Protein AF-0000000072646985 (afdb_homodimer)

InterPro domains:
  IPR000719 Protein kinase domain [PF00069] (30-319)
  IPR000719 Protein kinase domain [PS50011] (26-329)
  IPR000719 Protein kinase domain [SM00220] (26-322)
  IPR011009 Protein kinase-like domain superfamily [SSF56112] (31-325)
  IPR017441 Protein kinase, ATP binding site [PS00107] (32-55)

Nearest PDB structures (foldseek):
  2y7j-assembly1_C  TM=7.665E-01  e=1.489E-12  Homo sapiens
  5a3x-assembly3_C  TM=6.650E-01  e=3.356E-13  Homo sapiens
  6eiv-assembly4_D  TM=6.296E-01  e=5.827E-13  Homo sapiens
  7z5n-assembly2_B  TM=6.686E-01  e=9.721E-12  Homo sapiens
  7a4s-assembly1_A  TM=6.691E-01  e=5.298E-12  Homo sapiens

Structure (mmCIF, N/CA/C/O backbone):
data_AF-0000000072646985-model_v1
#
loop_
_entity.id
_entity.type
_entity.pdbx_description
1 polymer 'Protein kinase domain-containing protein'
#
loop_
_atom_site.group_PDB
_atom_site.id
_atom_site.type_symbol
_atom_site.label_atom_id
_atom_site.label_alt_id
_atom_site.label_comp_id
_atom_site.label_asym_id
_atom_site.label_entity_id
_atom_site.label_seq_id
_atom_site.pdbx_PDB_ins_code
_atom_site.Cartn_x
_atom_site.Cartn_y
_atom_site.Cartn_z
_atom_site.occupancy
_atom_site.B_iso_or_equiv
_atom_site.auth_seq_id
_atom_site.auth_comp_id
_atom_site.auth_asym_id
_atom_site.auth_atom_id
_atom_site.pdbx_PDB_model_num
ATOM 1 N N . MET A 1 1 ? -22.406 7.125 -6.785 1 31.91 1 MET A N 1
ATOM 2 C CA . MET A 1 1 ? -21.641 8.359 -6.863 1 31.91 1 MET A CA 1
ATOM 3 C C . MET A 1 1 ? -20.266 8.188 -6.219 1 31.91 1 MET A C 1
ATOM 5 O O . MET A 1 1 ? -20.156 7.641 -5.121 1 31.91 1 MET A O 1
ATOM 9 N N . CYS A 1 2 ? -19.359 7.969 -7.117 1 38.62 2 CYS A N 1
ATOM 10 C CA . CYS A 1 2 ? -18 7.715 -6.664 1 38.62 2 CYS A CA 1
ATOM 11 C C . CYS A 1 2 ? -17.516 8.812 -5.719 1 38.62 2 CYS A C 1
ATOM 13 O O . CYS A 1 2 ? -17.656 10 -6.02 1 38.62 2 CYS A O 1
ATOM 15 N N . ARG A 1 3 ? -17.812 8.625 -4.406 1 43.25 3 ARG A N 1
ATOM 16 C CA . ARG A 1 3 ? -17.484 9.516 -3.291 1 43.25 3 ARG A CA 1
ATOM 17 C C . ARG A 1 3 ? -16.016 9.898 -3.311 1 43.25 3 ARG A C 1
ATOM 19 O O . ARG A 1 3 ? -15.18 9.242 -2.674 1 43.25 3 ARG A O 1
ATOM 26 N N . CYS A 1 4 ? -15.617 10.07 -4.641 1 47.28 4 CYS A N 1
ATOM 27 C CA . CYS A 1 4 ? -14.234 10.523 -4.574 1 47.28 4 CYS A CA 1
ATOM 28 C C . CYS A 1 4 ? -14.141 11.875 -3.873 1 47.28 4 CYS A C 1
ATOM 30 O O . CYS A 1 4 ? -14.297 12.922 -4.508 1 47.28 4 CYS A O 1
ATOM 32 N N . GLY A 1 5 ? -15.078 12.008 -2.812 1 40.19 5 GLY A N 1
ATOM 33 C CA . GLY A 1 5 ? -15.266 13.266 -2.1 1 40.19 5 GLY A CA 1
ATOM 34 C C . GLY A 1 5 ? -14.055 14.172 -2.164 1 40.19 5 GLY A C 1
ATOM 35 O O . GLY A 1 5 ? -13.945 15.133 -1.393 1 40.19 5 GLY A O 1
ATOM 36 N N . HIS A 1 6 ? -13.016 13.664 -2.854 1 42.38 6 HIS A N 1
ATOM 37 C CA . HIS A 1 6 ? -11.797 14.438 -2.623 1 42.38 6 HIS A CA 1
ATOM 38 C C . HIS A 1 6 ? -11.75 15.664 -3.521 1 42.38 6 HIS A C 1
ATOM 40 O O . HIS A 1 6 ? -12.188 15.617 -4.672 1 42.38 6 HIS A O 1
ATOM 46 N N . GLN A 1 7 ? -12.023 16.812 -2.922 1 43.28 7 GLN A N 1
ATOM 47 C CA . GLN A 1 7 ? -11.82 18 -3.748 1 43.28 7 GLN A CA 1
ATOM 48 C C . GLN A 1 7 ? -10.508 17.891 -4.531 1 43.28 7 GLN A C 1
ATOM 50 O O . GLN A 1 7 ? -9.461 17.594 -3.961 1 43.28 7 GLN A O 1
ATOM 55 N N . LEU A 1 8 ? -10.742 17.672 -5.863 1 49.12 8 LEU A N 1
ATOM 56 C CA . LEU A 1 8 ? -9.781 17.422 -6.93 1 49.12 8 LEU A CA 1
ATOM 57 C C . LEU A 1 8 ? -9.109 18.703 -7.379 1 49.12 8 LEU A C 1
ATOM 59 O O . LEU A 1 8 ? -9.773 19.734 -7.559 1 49.12 8 LEU A O 1
ATOM 63 N N . PHE A 1 9 ? -7.875 18.969 -6.992 1 55.69 9 PHE A N 1
ATOM 64 C CA . PHE A 1 9 ? -7.094 20.188 -7.141 1 55.69 9 PHE A CA 1
ATOM 65 C C . PHE A 1 9 ? -6.785 20.453 -8.609 1 55.69 9 PHE A C 1
ATOM 67 O O . PHE A 1 9 ? -6.766 21.609 -9.039 1 55.69 9 PHE A O 1
ATOM 74 N N . HIS A 1 10 ? -6.395 19.438 -9.258 1 59.44 10 HIS A N 1
ATOM 75 C CA . HIS A 1 10 ? -5.895 19.594 -10.625 1 59.44 10 HIS A CA 1
ATOM 76 C C . HIS A 1 10 ? -6.738 18.797 -11.617 1 59.44 10 HIS A C 1
ATOM 78 O O . HIS A 1 10 ? -7.184 17.703 -11.305 1 59.44 10 HIS A O 1
ATOM 84 N N . THR A 1 11 ? -7.195 19.734 -12.594 1 66.69 11 THR A N 1
ATOM 85 C CA . THR A 1 11 ? -7.898 19 -13.648 1 66.69 11 THR A CA 1
ATOM 86 C C . THR A 1 11 ? -6.961 18.703 -14.812 1 66.69 11 THR A C 1
ATOM 88 O O . THR A 1 11 ? -6.254 19.578 -15.297 1 66.69 11 THR A O 1
ATOM 91 N N . TYR A 1 12 ? -6.766 17.547 -15.109 1 73.75 12 TYR A N 1
ATOM 92 C CA . TYR A 1 12 ? -6.008 17.094 -16.266 1 73.75 12 TYR A CA 1
ATOM 93 C C . TYR A 1 12 ? -6.938 16.625 -17.375 1 73.75 12 TYR A C 1
ATOM 95 O O . TYR A 1 12 ? -8 16.047 -17.109 1 73.75 12 TYR A O 1
ATOM 103 N N . ALA A 1 13 ? -6.457 17.062 -18.609 1 79.12 13 ALA A N 1
ATOM 104 C CA . ALA A 1 13 ? -7.129 16.469 -19.766 1 79.12 13 ALA A CA 1
ATOM 105 C C . ALA A 1 13 ? -6.379 15.242 -20.266 1 79.12 13 ALA A C 1
ATOM 107 O O . ALA A 1 13 ? -5.242 15.344 -20.734 1 79.12 13 ALA A O 1
ATOM 108 N N . ILE A 1 14 ? -6.988 14.156 -20.141 1 85.69 14 ILE A N 1
ATOM 109 C CA . ILE A 1 14 ? -6.387 12.898 -20.578 1 85.69 14 ILE A CA 1
ATOM 110 C C . ILE A 1 14 ? -7.242 12.258 -21.656 1 85.69 14 ILE A C 1
ATOM 112 O O . ILE A 1 14 ? -8.445 12.078 -21.484 1 85.69 14 ILE A O 1
ATOM 116 N N . PRO A 1 15 ? -6.586 11.984 -22.766 1 86.81 15 PRO A N 1
ATOM 117 C CA . PRO A 1 15 ? -7.387 11.336 -23.812 1 86.81 15 PRO A CA 1
ATOM 118 C C . PRO A 1 15 ? -7.867 9.945 -23.406 1 86.81 15 PRO A C 1
ATOM 120 O O . PRO A 1 15 ? -7.074 9.125 -22.938 1 86.81 15 PRO A O 1
ATOM 123 N N . ASN A 1 16 ? -9.18 9.781 -23.547 1 85.94 16 ASN A N 1
ATOM 124 C CA . ASN A 1 16 ? -9.734 8.453 -23.312 1 85.94 16 ASN A CA 1
ATOM 125 C C . ASN A 1 16 ? -9.25 7.453 -24.359 1 85.94 16 ASN A C 1
ATOM 127 O O . ASN A 1 16 ? -9.242 7.754 -25.547 1 85.94 16 ASN A O 1
ATOM 131 N N . PHE A 1 17 ? -8.922 6.352 -23.938 1 84.25 17 PHE A N 1
ATOM 132 C CA . PHE A 1 17 ? -8.336 5.363 -24.828 1 84.25 17 PHE A CA 1
ATOM 133 C C . PHE A 1 17 ? -9.367 4.871 -25.844 1 84.25 17 PHE A C 1
ATOM 135 O O . PHE A 1 17 ? -9.023 4.582 -26.984 1 84.25 17 PHE A O 1
ATOM 142 N N . LYS A 1 18 ? -10.578 4.754 -25.438 1 80.25 18 LYS A N 1
ATOM 143 C CA . LYS A 1 18 ? -11.609 4.172 -26.297 1 80.25 18 LYS A CA 1
ATOM 144 C C . LYS A 1 18 ? -12.25 5.234 -27.188 1 80.25 18 LYS A C 1
ATOM 146 O O . LYS A 1 18 ? -12.234 5.121 -28.406 1 80.25 18 LYS A O 1
ATOM 151 N N . SER A 1 19 ? -12.711 6.324 -26.578 1 80.5 19 SER A N 1
ATOM 152 C CA . SER A 1 19 ? -13.469 7.336 -27.312 1 80.5 19 SER A CA 1
ATOM 153 C C . SER A 1 19 ? -12.539 8.383 -27.922 1 80.5 19 SER A C 1
ATOM 155 O O . SER A 1 19 ? -12.953 9.141 -28.812 1 80.5 19 SER A O 1
ATOM 157 N N . LYS A 1 20 ? -11.367 8.461 -27.484 1 82 20 LYS A N 1
ATOM 158 C CA . LYS A 1 20 ? -10.383 9.43 -27.953 1 82 20 LYS A CA 1
ATOM 159 C C . LYS A 1 20 ? -10.781 10.844 -27.562 1 82 20 LYS A C 1
ATOM 161 O O . LYS A 1 20 ? -10.148 11.812 -28 1 82 20 LYS A O 1
ATOM 166 N N . THR A 1 21 ? -11.828 10.883 -26.719 1 84.12 21 THR A N 1
ATOM 167 C CA . THR A 1 21 ? -12.227 12.188 -26.203 1 84.12 21 THR A CA 1
ATOM 168 C C . THR A 1 21 ? -11.422 12.531 -24.938 1 84.12 21 THR A C 1
ATOM 170 O O . THR A 1 21 ? -10.945 11.641 -24.25 1 84.12 21 THR A O 1
ATOM 173 N N . GLU A 1 22 ? -11.344 13.742 -24.734 1 85.94 22 GLU A N 1
ATOM 174 C CA . GLU A 1 22 ? -10.586 14.195 -23.562 1 85.94 22 GLU A CA 1
ATOM 175 C C . GLU A 1 22 ? -11.383 14.008 -22.281 1 85.94 22 GLU A C 1
ATOM 177 O O . GLU A 1 22 ? -12.523 14.469 -22.172 1 85.94 22 GLU A O 1
ATOM 182 N N . MET A 1 23 ? -10.789 13.25 -21.391 1 86.06 23 MET A N 1
ATOM 183 C CA . MET A 1 23 ? -11.352 13.094 -20.062 1 86.06 23 MET A CA 1
ATOM 184 C C . MET A 1 23 ? -10.852 14.203 -19.125 1 86.06 23 MET A C 1
ATOM 186 O O . MET A 1 23 ? -9.648 14.445 -19.031 1 86.06 23 MET A O 1
ATOM 190 N N . LYS A 1 24 ? -11.797 14.859 -18.531 1 83.31 24 LYS A N 1
ATOM 191 C CA . LYS A 1 24 ? -11.422 15.812 -17.484 1 83.31 24 LYS A CA 1
ATOM 192 C C . LYS A 1 24 ? -11.211 15.109 -16.141 1 83.31 24 LYS A C 1
ATOM 194 O O . LYS A 1 24 ? -12.18 14.711 -15.492 1 83.31 24 LYS A O 1
ATOM 199 N N . ILE A 1 25 ? -9.953 14.969 -15.812 1 82.12 25 ILE A N 1
ATOM 200 C CA . ILE A 1 25 ? -9.602 14.266 -14.578 1 82.12 25 ILE A CA 1
ATOM 201 C C . ILE A 1 25 ? -9.117 15.266 -13.531 1 82.12 25 ILE A C 1
ATOM 203 O O . ILE A 1 25 ? -8.133 15.969 -13.75 1 82.12 25 ILE A O 1
ATOM 207 N N . LYS A 1 26 ? -9.891 15.328 -12.516 1 75.69 26 LYS A N 1
ATOM 208 C CA . LYS A 1 26 ? -9.469 16.125 -11.367 1 75.69 26 LYS A CA 1
ATOM 209 C C . LYS A 1 26 ? -8.672 15.289 -10.375 1 75.69 26 LYS A C 1
ATOM 211 O O . LYS A 1 26 ? -9.117 14.211 -9.969 1 75.69 26 LYS A O 1
ATOM 216 N N . VAL A 1 27 ? -7.465 15.766 -10.078 1 74.88 27 VAL A N 1
ATOM 217 C CA . VAL A 1 27 ? -6.559 14.953 -9.273 1 74.88 27 VAL A CA 1
ATOM 218 C C . VAL A 1 27 ? -6.453 15.539 -7.863 1 74.88 27 VAL A C 1
ATOM 220 O O . VAL A 1 27 ? -6.367 16.75 -7.695 1 74.88 27 VAL A O 1
ATOM 223 N N . SER A 1 28 ? -6.609 14.555 -6.941 1 67.81 28 SER A N 1
ATOM 224 C CA . SER A 1 28 ? -6.355 14.938 -5.559 1 67.81 28 SER A CA 1
ATOM 225 C C . SER A 1 28 ? -4.887 14.742 -5.191 1 67.81 28 SER A C 1
ATOM 227 O O . SER A 1 28 ? -4.145 14.078 -5.91 1 67.81 28 SER A O 1
ATOM 229 N N . ASP A 1 29 ? -4.453 15.469 -4.152 1 64.81 29 ASP A N 1
ATOM 230 C CA . ASP A 1 29 ? -3.084 15.297 -3.676 1 64.81 29 ASP A CA 1
ATOM 231 C C . ASP A 1 29 ? -2.957 14.055 -2.795 1 64.81 29 ASP A C 1
ATOM 233 O O . ASP A 1 29 ? -1.889 13.781 -2.244 1 64.81 29 ASP A O 1
ATOM 237 N N . MET A 1 30 ? -3.984 13.344 -2.885 1 69.94 30 MET A N 1
ATOM 238 C CA . MET A 1 30 ? -3.955 12.148 -2.051 1 69.94 30 MET A CA 1
ATOM 239 C C . MET A 1 30 ? -3.238 11 -2.764 1 69.94 30 MET A C 1
ATOM 241 O O . MET A 1 30 ? -3.773 10.43 -3.713 1 69.94 30 MET A O 1
ATOM 245 N N . VAL A 1 31 ? -2.02 10.734 -2.23 1 77.31 31 VAL A N 1
ATOM 246 C CA . VAL A 1 31 ? -1.275 9.586 -2.732 1 77.31 31 VAL A CA 1
ATOM 247 C C . VAL A 1 31 ? -1.796 8.305 -2.08 1 77.31 31 VAL A C 1
ATOM 249 O O . VAL A 1 31 ? -1.883 8.219 -0.852 1 77.31 31 VAL A O 1
ATOM 252 N N . ILE A 1 32 ? -2.221 7.379 -2.873 1 80.31 32 ILE A N 1
ATOM 253 C CA . ILE A 1 32 ? -2.787 6.145 -2.344 1 80.31 32 ILE A CA 1
ATOM 254 C C . ILE A 1 32 ? -1.815 4.988 -2.578 1 80.31 32 ILE A C 1
ATOM 256 O O . ILE A 1 32 ? -2.041 3.873 -2.104 1 80.31 32 ILE A O 1
ATOM 260 N N . GLY A 1 33 ? -0.791 5.191 -3.26 1 79.88 33 GLY A N 1
ATOM 261 C CA . GLY A 1 33 ? 0.245 4.203 -3.512 1 79.88 33 GLY A CA 1
ATOM 262 C C . GLY A 1 33 ? 1.535 4.809 -4.031 1 79.88 33 GLY A C 1
ATOM 263 O O . GLY A 1 33 ? 1.512 5.82 -4.734 1 79.88 33 GLY A O 1
ATOM 264 N N . THR A 1 34 ? 2.607 4.219 -3.586 1 75.62 34 THR A N 1
ATOM 265 C CA . THR A 1 34 ? 3.91 4.645 -4.082 1 75.62 34 THR A CA 1
ATOM 266 C C . THR A 1 34 ? 4.688 3.459 -4.641 1 75.62 34 THR A C 1
ATOM 268 O O . THR A 1 34 ? 4.527 2.328 -4.176 1 75.62 34 THR A O 1
ATOM 271 N N . GLY A 1 35 ? 5.379 3.709 -5.723 1 69.69 35 GLY A N 1
ATOM 272 C CA . GLY A 1 35 ? 6.23 2.678 -6.289 1 69.69 35 GLY A CA 1
ATOM 273 C C . GLY A 1 35 ? 7.406 3.236 -7.07 1 69.69 35 GLY A C 1
ATOM 274 O O . GLY A 1 35 ? 7.508 4.449 -7.266 1 69.69 35 GLY A O 1
ATOM 275 N N . GLY A 1 36 ? 8.266 2.346 -7.457 1 64.38 36 GLY A N 1
ATOM 276 C CA . GLY A 1 36 ? 9.438 2.723 -8.227 1 64.38 36 GLY A CA 1
ATOM 277 C C . GLY A 1 36 ? 9.094 3.393 -9.547 1 64.38 36 GLY A C 1
ATOM 278 O O . GLY A 1 36 ? 9.93 4.074 -10.141 1 64.38 36 GLY A O 1
ATOM 279 N N . TYR A 1 37 ? 7.852 3.254 -9.875 1 71.25 37 TYR A N 1
ATOM 280 C CA . TYR A 1 37 ? 7.457 3.795 -11.172 1 71.25 37 TYR A CA 1
ATOM 281 C C . TYR A 1 37 ? 6.484 4.953 -11.008 1 71.25 37 TYR A C 1
ATOM 283 O O . TYR A 1 37 ? 5.711 5.258 -11.922 1 71.25 37 TYR A O 1
ATOM 291 N N . GLY A 1 38 ? 6.43 5.43 -9.891 1 77.19 38 GLY A N 1
ATOM 292 C CA . GLY A 1 38 ? 5.617 6.625 -9.711 1 77.19 38 GLY A CA 1
ATOM 293 C C . GLY A 1 38 ? 4.621 6.5 -8.578 1 77.19 38 GLY A C 1
ATOM 294 O O . GLY A 1 38 ? 4.547 5.461 -7.918 1 77.19 38 GLY A O 1
ATOM 295 N N . ASN A 1 39 ? 3.869 7.574 -8.406 1 82.69 39 ASN A N 1
ATOM 296 C CA . ASN A 1 39 ? 2.844 7.637 -7.367 1 82.69 39 ASN A CA 1
ATOM 297 C C . ASN A 1 39 ? 1.445 7.453 -7.949 1 82.69 39 ASN A C 1
ATOM 299 O O . ASN A 1 39 ? 1.175 7.879 -9.078 1 82.69 39 ASN A O 1
ATOM 303 N N . VAL A 1 40 ? 0.662 6.758 -7.207 1 88.38 40 VAL A N 1
ATOM 304 C CA . VAL A 1 40 ? -0.744 6.617 -7.574 1 88.38 40 VAL A CA 1
ATOM 305 C C . VAL A 1 40 ? -1.602 7.516 -6.684 1 88.38 40 VAL A C 1
ATOM 307 O O . VAL A 1 40 ? -1.493 7.469 -5.457 1 88.38 40 VAL A O 1
ATOM 310 N N . LYS A 1 41 ? -2.408 8.328 -7.344 1 84.31 41 LYS A N 1
ATOM 311 C CA . LYS A 1 41 ? -3.219 9.312 -6.629 1 84.31 41 LYS A CA 1
ATOM 312 C C . LYS A 1 41 ? -4.707 9.047 -6.828 1 84.31 41 LYS A C 1
ATOM 314 O O . LYS A 1 41 ? -5.117 8.5 -7.855 1 84.31 41 LYS A O 1
ATOM 319 N N . HIS A 1 42 ? -5.418 9.438 -5.805 1 82.38 42 HIS A N 1
ATOM 320 C CA . HIS A 1 42 ? -6.867 9.5 -5.965 1 82.38 42 HIS A CA 1
ATOM 321 C C . HIS A 1 42 ? -7.266 10.633 -6.91 1 82.38 42 HIS A C 1
ATOM 323 O O . HIS A 1 42 ? -6.703 11.727 -6.852 1 82.38 42 HIS A O 1
ATOM 329 N N . ALA A 1 43 ? -8.148 10.344 -7.848 1 83.12 43 ALA A N 1
ATOM 330 C CA . ALA A 1 43 ? -8.602 11.336 -8.82 1 83.12 43 ALA A CA 1
ATOM 331 C C . ALA A 1 43 ? -10.086 11.164 -9.117 1 83.12 43 ALA A C 1
ATOM 333 O O . ALA A 1 43 ? -10.727 10.234 -8.625 1 83.12 43 ALA A O 1
ATOM 3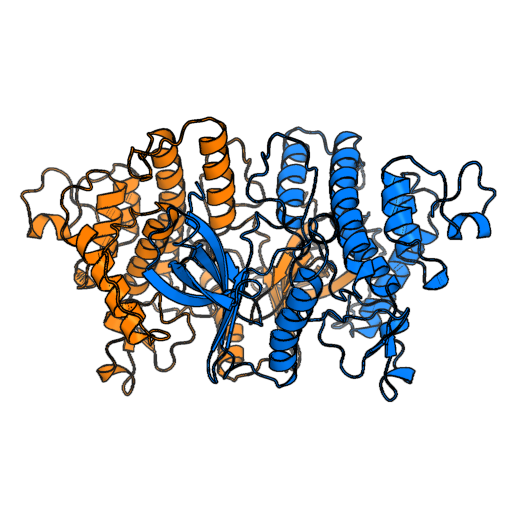34 N N . PHE A 1 44 ? -10.609 12.156 -9.836 1 79.56 44 PHE A N 1
ATOM 335 C CA . PHE A 1 44 ? -12.031 12.188 -10.156 1 79.56 44 PHE A CA 1
ATOM 336 C C . PHE A 1 44 ? -12.242 12.5 -11.633 1 79.56 44 PHE A C 1
ATOM 338 O O . PHE A 1 44 ? -11.742 13.508 -12.141 1 79.56 44 PHE A O 1
ATOM 345 N N . TRP A 1 45 ? -12.914 11.547 -12.211 1 83.81 45 TRP A N 1
ATOM 346 C CA . TRP A 1 45 ? -13.359 11.781 -13.586 1 83.81 45 TRP A CA 1
ATOM 347 C C . TRP A 1 45 ? -14.633 12.617 -13.602 1 83.81 45 TRP A C 1
ATOM 349 O O . TRP A 1 45 ? -15.734 12.094 -13.398 1 83.81 45 TRP A O 1
ATOM 359 N N . LEU A 1 46 ? -14.492 13.867 -13.961 1 76.06 46 LEU A N 1
ATOM 360 C CA . LEU A 1 46 ? -15.562 14.852 -13.844 1 76.06 46 LEU A CA 1
ATOM 361 C C . LEU A 1 46 ? -16.734 14.492 -14.75 1 76.06 46 LEU A C 1
ATOM 363 O O . LEU A 1 46 ? -17.891 14.523 -14.32 1 76.06 46 LEU A O 1
ATOM 367 N N . ASP A 1 47 ? -16.391 14.109 -15.953 1 77.44 47 ASP A N 1
ATOM 368 C CA . ASP A 1 47 ? -17.422 13.867 -16.953 1 77.44 47 ASP A CA 1
ATOM 369 C C . ASP A 1 47 ? -18.328 12.703 -16.547 1 77.44 47 ASP A C 1
ATOM 371 O O . ASP A 1 47 ? -19.516 12.688 -16.875 1 77.44 47 ASP A O 1
ATOM 375 N N . LYS A 1 48 ? -17.781 11.797 -15.797 1 82 48 LYS A N 1
ATOM 376 C CA . LYS A 1 48 ? -18.531 10.594 -15.453 1 82 48 LYS A CA 1
ATOM 377 C C . LYS A 1 48 ? -18.859 10.562 -13.961 1 82 48 LYS A C 1
ATOM 379 O O . LYS A 1 48 ? -19.516 9.633 -13.484 1 82 48 LYS A O 1
ATOM 384 N N . SER A 1 49 ? -18.375 11.625 -13.242 1 77.69 49 SER A N 1
ATOM 385 C CA . SER A 1 49 ? -18.547 11.656 -11.789 1 77.69 49 SER A CA 1
ATOM 386 C C . SER A 1 49 ? -18.125 10.344 -11.148 1 77.69 49 SER A C 1
ATOM 388 O O . SER A 1 49 ? -18.891 9.742 -10.391 1 77.69 49 SER A O 1
ATOM 390 N N . LYS A 1 50 ? -17.031 9.961 -11.547 1 81.25 50 LYS A N 1
ATOM 391 C CA . LYS A 1 50 ? -16.484 8.672 -11.109 1 81.25 50 LYS A CA 1
ATOM 392 C C . LYS A 1 50 ? -15.102 8.844 -10.492 1 81.25 50 LYS A C 1
ATOM 394 O O . LYS A 1 50 ? -14.281 9.617 -10.992 1 81.25 50 LYS A O 1
ATOM 399 N N . CYS A 1 51 ? -14.93 8.125 -9.367 1 82.25 51 CYS A N 1
ATOM 400 C CA . CYS A 1 51 ? -13.594 8.094 -8.789 1 82.25 51 CYS A CA 1
ATOM 401 C C . CYS A 1 51 ? -12.664 7.203 -9.602 1 82.25 51 CYS A C 1
ATOM 403 O O . CYS A 1 51 ? -13.055 6.113 -10.031 1 82.25 51 CYS A O 1
ATOM 405 N N . VAL A 1 52 ? -11.469 7.734 -9.852 1 89.38 52 VAL A N 1
ATOM 406 C CA . VAL A 1 52 ? -10.484 6.977 -10.609 1 89.38 52 VAL A CA 1
ATOM 407 C C . VAL A 1 52 ? -9.117 7.09 -9.938 1 89.38 52 VAL A C 1
ATOM 409 O O . VAL A 1 52 ? -8.938 7.871 -9 1 89.38 52 VAL A O 1
ATOM 412 N N . ALA A 1 53 ? -8.227 6.215 -10.297 1 91.19 53 ALA A N 1
ATOM 413 C CA . ALA A 1 53 ? -6.832 6.312 -9.883 1 91.19 53 ALA A CA 1
ATOM 414 C C . ALA A 1 53 ? -5.973 6.938 -10.977 1 91.19 53 ALA A C 1
ATOM 416 O O . ALA A 1 53 ? -6.152 6.641 -12.164 1 91.19 53 ALA A O 1
ATOM 417 N N . LEU A 1 54 ? -5.141 7.832 -10.578 1 89.5 54 LEU A N 1
ATOM 418 C CA . LEU A 1 54 ? -4.199 8.438 -11.508 1 89.5 54 LEU A CA 1
ATOM 419 C C . LEU A 1 54 ? -2.762 8.125 -11.109 1 89.5 54 LEU A C 1
ATOM 421 O O . LEU A 1 54 ? -2.275 8.609 -10.086 1 89.5 54 LEU A O 1
ATOM 425 N N . LYS A 1 55 ? -2.137 7.312 -11.891 1 90.56 55 LYS A N 1
ATOM 426 C CA . LYS A 1 55 ? -0.706 7.098 -11.703 1 90.56 55 LYS A CA 1
ATOM 427 C C . LYS A 1 55 ? 0.112 8.188 -12.383 1 90.56 55 LYS A C 1
ATOM 429 O O . LYS A 1 55 ? -0.109 8.492 -13.555 1 90.56 55 LYS A O 1
ATOM 434 N N . VAL A 1 56 ? 0.976 8.797 -11.633 1 85.06 56 VAL A N 1
ATOM 435 C CA . VAL A 1 56 ? 1.853 9.852 -12.133 1 85.06 56 VAL A CA 1
ATOM 436 C C . VAL A 1 56 ? 3.299 9.367 -12.133 1 85.06 56 VAL A C 1
ATOM 438 O O . VAL A 1 56 ? 3.869 9.094 -11.078 1 85.06 56 VAL A O 1
ATOM 441 N N . VAL A 1 57 ? 3.846 9.273 -13.32 1 83 57 VAL A N 1
ATOM 442 C CA . VAL A 1 57 ? 5.211 8.781 -13.484 1 83 57 VAL A CA 1
ATOM 443 C C . VAL A 1 57 ? 6.125 9.93 -13.891 1 83 57 VAL A C 1
ATOM 445 O O . VAL A 1 57 ? 5.871 10.609 -14.891 1 83 57 VAL A O 1
ATOM 448 N N . ASP A 1 58 ? 7.113 10.203 -13.039 1 78.56 58 ASP A N 1
ATOM 449 C CA . ASP A 1 58 ? 8.156 11.141 -13.438 1 78.56 58 ASP A CA 1
ATOM 450 C C . ASP A 1 58 ? 9.055 10.531 -14.516 1 78.56 58 ASP A C 1
ATOM 452 O O . ASP A 1 58 ? 10.188 10.133 -14.234 1 78.56 58 ASP A O 1
ATOM 456 N N . TYR A 1 59 ? 8.586 10.641 -15.656 1 76.44 59 TYR A N 1
ATOM 457 C CA . TYR A 1 59 ? 9.141 9.891 -16.781 1 76.44 59 TYR A CA 1
ATOM 458 C C . TYR A 1 59 ? 10.57 10.32 -17.062 1 76.44 59 TYR A C 1
ATOM 460 O O . TYR A 1 59 ? 11.438 9.484 -17.344 1 76.44 59 TYR A O 1
ATOM 468 N N . GLU A 1 60 ? 10.836 11.539 -16.984 1 72.44 60 GLU A N 1
ATOM 469 C CA . GLU A 1 60 ? 12.156 12.094 -17.281 1 72.44 60 GLU A CA 1
ATOM 470 C C . GLU A 1 60 ? 13.203 11.578 -16.297 1 72.44 60 GLU A C 1
ATOM 472 O O . GLU A 1 60 ? 14.352 11.312 -16.672 1 72.44 60 GLU A O 1
ATOM 477 N N . ASN A 1 61 ? 12.773 11.391 -15.078 1 67.19 61 ASN A N 1
ATOM 478 C CA . ASN A 1 61 ? 13.742 11.086 -14.039 1 67.19 61 ASN A CA 1
ATOM 479 C C . ASN A 1 61 ? 13.75 9.594 -13.695 1 67.19 61 ASN A C 1
ATOM 481 O O . ASN A 1 61 ? 14.32 9.195 -12.68 1 67.19 61 ASN A O 1
ATOM 485 N N . LEU A 1 62 ? 13.047 8.875 -14.484 1 69.5 62 LEU A N 1
ATOM 486 C CA . LEU A 1 62 ? 13.195 7.438 -14.297 1 69.5 62 LEU A CA 1
ATOM 487 C C . LEU A 1 62 ? 14.641 7.008 -14.539 1 69.5 62 LEU A C 1
ATOM 489 O O . LEU A 1 62 ? 15.281 7.488 -15.477 1 69.5 62 LEU A O 1
ATOM 493 N N . SER A 1 63 ? 15.188 6.312 -13.664 1 62.19 63 SER A N 1
ATOM 494 C CA . SER A 1 63 ? 16.609 6.055 -13.492 1 62.19 63 SER A CA 1
ATOM 495 C C . SER A 1 63 ? 17.188 5.332 -14.703 1 62.19 63 SER A C 1
ATOM 497 O O . SER A 1 63 ? 18.359 5.523 -15.047 1 62.19 63 SER A O 1
ATOM 499 N N . THR A 1 64 ? 16.406 4.43 -15.195 1 66 64 THR A N 1
ATOM 500 C CA . THR A 1 64 ? 16.984 3.594 -16.234 1 66 64 THR A CA 1
ATOM 501 C C . THR A 1 64 ? 16.062 3.494 -17.438 1 66 64 THR A C 1
ATOM 503 O O . THR A 1 64 ? 14.859 3.75 -17.328 1 66 64 THR A O 1
ATOM 506 N N . ASP A 1 65 ? 16.656 3.248 -18.5 1 70.5 65 ASP A N 1
ATOM 507 C CA . ASP A 1 65 ? 15.867 2.963 -19.688 1 70.5 65 ASP A CA 1
ATOM 508 C C . ASP A 1 65 ? 14.914 1.796 -19.453 1 70.5 65 ASP A C 1
ATOM 510 O O . ASP A 1 65 ? 13.789 1.792 -19.969 1 70.5 65 ASP A O 1
ATOM 514 N N . SER A 1 66 ? 15.359 0.957 -18.672 1 71.44 66 SER A N 1
ATOM 515 C CA . SER A 1 66 ? 14.516 -0.19 -18.344 1 71.44 66 SER A CA 1
ATOM 516 C C . SER A 1 66 ? 13.266 0.242 -17.594 1 71.44 66 SER A C 1
ATOM 518 O O . SER A 1 66 ? 12.188 -0.312 -17.797 1 71.44 66 SER A O 1
ATOM 520 N N . SER A 1 67 ? 13.445 1.24 -16.781 1 74.69 67 SER A N 1
ATOM 521 C CA . SER A 1 67 ? 12.297 1.742 -16.031 1 74.69 67 SER A CA 1
ATOM 522 C C . SER A 1 67 ? 11.32 2.461 -16.953 1 74.69 67 SER A C 1
ATOM 524 O O . SER A 1 67 ? 10.102 2.369 -16.781 1 74.69 67 SER A O 1
ATOM 526 N N . LYS A 1 68 ? 11.875 3.125 -17.891 1 77.38 68 LYS A N 1
ATOM 527 C CA . LYS A 1 68 ? 11.016 3.787 -18.875 1 77.38 68 LYS A CA 1
ATOM 528 C C . LYS A 1 68 ? 10.258 2.77 -19.719 1 77.38 68 LYS A C 1
ATOM 530 O O . LYS A 1 68 ? 9.062 2.936 -19.969 1 77.38 68 LYS A O 1
ATOM 535 N N . GLU A 1 69 ? 10.945 1.772 -20.078 1 79.69 69 GLU A N 1
ATOM 536 C CA . GLU A 1 69 ? 10.328 0.693 -20.844 1 79.69 69 GLU A CA 1
ATOM 537 C C . GLU A 1 69 ? 9.211 0.025 -20.047 1 79.69 69 GLU A C 1
ATOM 539 O O . GLU A 1 69 ? 8.164 -0.323 -20.609 1 79.69 69 GLU A O 1
ATOM 544 N N . ALA A 1 70 ? 9.445 -0.1 -18.828 1 80.25 70 ALA A N 1
ATOM 545 C CA . ALA A 1 70 ? 8.445 -0.715 -17.953 1 80.25 70 ALA A CA 1
ATOM 546 C C . ALA A 1 70 ? 7.176 0.132 -17.906 1 80.25 70 ALA A C 1
ATOM 548 O O . ALA A 1 70 ? 6.062 -0.397 -17.969 1 80.25 70 ALA A O 1
ATOM 549 N N . ALA A 1 71 ? 7.371 1.404 -17.766 1 82 71 ALA A N 1
ATOM 550 C CA . ALA A 1 71 ? 6.227 2.314 -17.719 1 82 71 ALA A CA 1
ATOM 551 C C . ALA A 1 71 ? 5.453 2.291 -19.031 1 82 71 ALA A C 1
ATOM 553 O O . ALA A 1 71 ? 4.223 2.238 -19.031 1 82 71 ALA A O 1
ATOM 554 N N . ASP A 1 72 ? 6.16 2.281 -20.094 1 85.38 72 ASP A N 1
ATOM 555 C CA . ASP A 1 72 ? 5.527 2.223 -21.406 1 85.38 72 ASP A CA 1
ATOM 556 C C . ASP A 1 72 ? 4.824 0.883 -21.625 1 85.38 72 ASP A C 1
ATOM 558 O O . ASP A 1 72 ? 3.752 0.826 -22.234 1 85.38 72 ASP A O 1
ATOM 562 N N . ASN A 1 73 ? 5.41 -0.098 -21.156 1 84.88 73 ASN A N 1
ATOM 563 C CA . ASN A 1 73 ? 4.855 -1.441 -21.281 1 84.88 73 ASN A CA 1
ATOM 564 C C . ASN A 1 73 ? 3.518 -1.562 -20.562 1 84.88 73 ASN A C 1
ATOM 566 O O . ASN A 1 73 ? 2.59 -2.195 -21.062 1 84.88 73 ASN A O 1
ATOM 570 N N . GLU A 1 74 ? 3.447 -0.989 -19.406 1 87.31 74 GLU A N 1
ATOM 571 C CA . GLU A 1 74 ? 2.209 -1.036 -18.641 1 87.31 74 GLU A CA 1
ATOM 572 C C . GLU A 1 74 ? 1.036 -0.478 -19.438 1 87.31 74 GLU A C 1
ATOM 574 O O . GLU A 1 74 ? -0.033 -1.09 -19.484 1 87.31 74 GLU A O 1
ATOM 579 N N . ILE A 1 75 ? 1.308 0.608 -20.109 1 88.94 75 ILE A N 1
ATOM 580 C CA . ILE A 1 75 ? 0.262 1.236 -20.906 1 88.94 75 ILE A CA 1
ATOM 581 C C . ILE A 1 75 ? -0.109 0.326 -22.078 1 88.94 75 ILE A C 1
ATOM 583 O O . ILE A 1 75 ? -1.291 0.1 -22.344 1 88.94 75 ILE A O 1
ATOM 587 N N . SER A 1 76 ? 0.895 -0.209 -22.703 1 89.81 76 SER A N 1
ATOM 588 C CA . SER A 1 76 ? 0.672 -1.051 -23.875 1 89.81 76 SER A CA 1
ATOM 589 C C . SER A 1 76 ? -0.146 -2.287 -23.516 1 89.81 76 SER A C 1
ATOM 591 O O . SER A 1 76 ? -1.077 -2.652 -24.234 1 89.81 76 SER A O 1
ATOM 593 N N . VAL A 1 77 ? 0.176 -2.857 -22.453 1 90.94 77 VAL A N 1
ATOM 594 C CA . VAL A 1 77 ? -0.516 -4.059 -22 1 90.94 77 VAL A CA 1
ATOM 595 C C . VAL A 1 77 ? -1.972 -3.729 -21.672 1 90.94 77 VAL A C 1
ATOM 597 O O . VAL A 1 77 ? -2.887 -4.418 -22.141 1 90.94 77 VAL A O 1
ATOM 600 N N . LEU A 1 78 ? -2.195 -2.684 -20.969 1 91.69 78 LEU A N 1
ATOM 601 C CA . LEU A 1 78 ? -3.545 -2.309 -20.562 1 91.69 78 LEU A CA 1
ATOM 602 C C . LEU A 1 78 ? -4.387 -1.917 -21.766 1 91.69 78 LEU A C 1
ATOM 604 O O . LEU A 1 78 ? -5.582 -2.213 -21.828 1 91.69 78 LEU A O 1
ATOM 608 N N . GLN A 1 79 ? -3.734 -1.266 -22.719 1 91.25 79 GLN A N 1
ATOM 609 C CA . GLN A 1 79 ? -4.441 -0.907 -23.953 1 91.25 79 GLN A CA 1
ATOM 610 C C . GLN A 1 79 ? -4.863 -2.152 -24.719 1 91.25 79 GLN A C 1
ATOM 612 O O . GLN A 1 79 ? -5.98 -2.215 -25.25 1 91.25 79 GLN A O 1
ATOM 617 N N . TYR A 1 80 ? -3.986 -3.055 -24.781 1 91.44 80 TYR A N 1
ATOM 618 C CA . TYR A 1 80 ? -4.285 -4.305 -25.469 1 91.44 80 TYR A CA 1
ATOM 619 C C . TYR A 1 80 ? -5.469 -5.016 -24.828 1 91.44 80 TYR A C 1
ATOM 621 O O . TYR A 1 80 ? -6.379 -5.473 -25.531 1 91.44 80 TYR A O 1
ATOM 629 N N . ILE A 1 81 ? -5.496 -5.062 -23.547 1 92.19 81 ILE A N 1
ATOM 630 C CA . ILE A 1 81 ? -6.535 -5.754 -22.781 1 92.19 81 ILE A CA 1
ATOM 631 C C . ILE A 1 81 ? -7.863 -5.02 -22.953 1 92.19 81 ILE A C 1
ATOM 633 O O . ILE A 1 81 ? -8.922 -5.645 -23.016 1 92.19 81 ILE A O 1
ATOM 637 N N . SER A 1 82 ? -7.75 -3.73 -22.984 1 89.81 82 SER A N 1
ATOM 638 C CA . SER A 1 82 ? -8.945 -2.898 -23.047 1 89.81 82 SER A CA 1
ATOM 639 C C . SER A 1 82 ? -9.75 -3.168 -24.312 1 89.81 82 SER A C 1
ATOM 641 O O . SER A 1 82 ? -10.938 -2.842 -24.391 1 89.81 82 SER A O 1
ATOM 643 N N . LYS A 1 83 ? -9.102 -3.732 -25.266 1 88.31 83 LYS A N 1
ATOM 644 C CA . LYS A 1 83 ? -9.758 -4.035 -26.531 1 88.31 83 LYS A CA 1
ATOM 645 C C . LYS A 1 83 ? -10.57 -5.32 -26.438 1 88.31 83 LYS A C 1
ATOM 647 O O . LYS A 1 83 ? -11.406 -5.598 -27.297 1 88.31 83 LYS A O 1
ATOM 652 N N . ALA A 1 84 ? -10.344 -6.047 -25.469 1 89 84 ALA A N 1
ATOM 653 C CA . ALA A 1 84 ? -11.055 -7.316 -25.297 1 89 84 ALA A CA 1
ATOM 654 C C . ALA A 1 84 ? -12.445 -7.09 -24.719 1 89 84 ALA A C 1
ATOM 656 O O . ALA A 1 84 ? -12.812 -5.965 -24.375 1 89 84 ALA A O 1
ATOM 657 N N . SER A 1 85 ? -13.281 -8.172 -24.609 1 87.38 85 SER A N 1
ATOM 658 C CA . SER A 1 85 ? -14.633 -8.094 -24.062 1 87.38 85 SER A CA 1
ATOM 659 C C . SER A 1 85 ? -14.617 -7.801 -22.578 1 87.38 85 SER A C 1
ATOM 661 O O . SER A 1 85 ? -13.633 -8.094 -21.891 1 87.38 85 SER A O 1
ATOM 663 N N . LYS A 1 86 ? -15.719 -7.23 -22.172 1 83.75 86 LYS A N 1
ATOM 664 C CA . LYS A 1 86 ? -15.867 -6.867 -20.766 1 83.75 86 LYS A CA 1
ATOM 665 C C . LYS A 1 86 ? -15.695 -8.086 -19.859 1 83.75 86 LYS A C 1
ATOM 667 O O . LYS A 1 86 ? -15.117 -7.984 -18.781 1 83.75 86 LYS A O 1
ATOM 672 N N . LYS A 1 87 ? -16.219 -9.141 -20.266 1 81 87 LYS A N 1
ATOM 673 C CA . LYS A 1 87 ? -16.141 -10.367 -19.484 1 81 87 LYS A CA 1
ATOM 674 C C . LYS A 1 87 ? -14.68 -10.758 -19.219 1 81 87 LYS A C 1
ATOM 676 O O . LYS A 1 87 ? -14.344 -11.203 -18.125 1 81 87 LYS A O 1
ATOM 681 N N . LYS A 1 88 ? -13.844 -10.539 -20.219 1 78.44 88 LYS A N 1
ATOM 682 C CA . LYS A 1 88 ? -12.438 -10.945 -20.125 1 78.44 88 LYS A CA 1
ATOM 683 C C . LYS A 1 88 ? -11.641 -9.961 -19.266 1 78.44 88 LYS A C 1
ATOM 685 O O . LYS A 1 88 ? -10.609 -10.32 -18.703 1 78.44 88 LYS A O 1
ATOM 690 N N . ARG A 1 89 ? -12.195 -8.789 -19.203 1 84.94 89 ARG A N 1
ATOM 691 C CA . ARG A 1 89 ? -11.391 -7.766 -18.547 1 84.94 89 ARG A CA 1
ATOM 692 C C . ARG A 1 89 ? -11.875 -7.527 -17.125 1 84.94 89 ARG A C 1
ATOM 694 O O . ARG A 1 89 ? -11.297 -6.723 -16.391 1 84.94 89 ARG A O 1
ATOM 701 N N . HIS A 1 90 ? -12.805 -8.258 -16.766 1 90.56 90 HIS A N 1
ATOM 702 C CA . HIS A 1 90 ? -13.469 -8.031 -15.492 1 90.56 90 HIS A CA 1
ATOM 703 C C . HIS A 1 90 ? -12.516 -8.266 -14.32 1 90.56 90 HIS A C 1
ATOM 705 O O . HIS A 1 90 ? -12.703 -7.707 -13.242 1 90.56 90 HIS A O 1
ATOM 711 N N . TYR A 1 91 ? -11.477 -9.039 -14.5 1 93.5 91 TYR A N 1
ATOM 712 C CA . TYR A 1 91 ? -10.562 -9.422 -13.43 1 93.5 91 TYR A CA 1
ATOM 713 C C . TYR A 1 91 ? -9.266 -8.625 -13.508 1 93.5 91 TYR A C 1
ATOM 715 O O . TYR A 1 91 ? -8.312 -8.906 -12.773 1 93.5 91 TYR A O 1
ATOM 723 N N . ILE A 1 92 ? -9.242 -7.688 -14.383 1 95.31 92 ILE A N 1
ATOM 724 C CA . ILE A 1 92 ? -8.078 -6.836 -14.609 1 95.31 92 ILE A CA 1
ATOM 725 C C . ILE A 1 92 ? -8.477 -5.371 -14.453 1 95.31 92 ILE A C 1
ATOM 727 O O . ILE A 1 92 ? -9.547 -4.961 -14.891 1 95.31 92 ILE A O 1
ATOM 731 N N . ILE A 1 93 ? -7.641 -4.625 -13.781 1 95.75 93 ILE A N 1
ATOM 732 C CA . ILE A 1 93 ? -7.918 -3.205 -13.594 1 95.75 93 ILE A CA 1
ATOM 733 C C . ILE A 1 93 ? -8.117 -2.539 -14.953 1 95.75 93 ILE A C 1
ATOM 735 O O . ILE A 1 93 ? -7.402 -2.836 -15.914 1 95.75 93 ILE A O 1
ATOM 739 N N . GLU A 1 94 ? -9.016 -1.651 -15.039 1 93.94 94 GLU A N 1
ATOM 740 C CA . GLU A 1 94 ? -9.391 -1.052 -16.312 1 93.94 94 GLU A CA 1
ATOM 741 C C . GLU A 1 94 ? -8.594 0.221 -16.578 1 93.94 94 GLU A C 1
ATOM 743 O O . GLU A 1 94 ? -8.445 1.065 -15.695 1 93.94 94 GLU A O 1
ATOM 748 N N . LEU A 1 95 ? -8.109 0.316 -17.828 1 94.81 95 LEU A N 1
ATOM 749 C CA . LEU A 1 95 ? -7.48 1.547 -18.297 1 94.81 95 LEU A CA 1
ATOM 750 C C . LEU A 1 95 ? -8.523 2.508 -18.859 1 94.81 95 LEU A C 1
ATOM 752 O O . LEU A 1 95 ? -9.344 2.119 -19.688 1 94.81 95 LEU A O 1
ATOM 756 N N . TYR A 1 96 ? -8.469 3.748 -18.438 1 93.75 96 TYR A N 1
ATOM 757 C CA . TYR A 1 96 ? -9.375 4.75 -18.984 1 93.75 96 TYR A CA 1
ATOM 758 C C . TYR A 1 96 ? -8.648 5.648 -19.984 1 93.75 96 TYR A C 1
ATOM 760 O O . TYR A 1 96 ? -9.25 6.117 -20.953 1 93.75 96 TYR A O 1
ATOM 768 N N . GLY A 1 97 ? -7.391 5.91 -19.734 1 92.69 97 GLY A N 1
ATOM 769 C CA . GLY A 1 97 ? -6.605 6.742 -20.625 1 92.69 97 GLY A CA 1
ATOM 770 C C . GLY A 1 97 ? -5.211 7.031 -20.109 1 92.69 97 GLY A C 1
ATOM 771 O O . GLY A 1 97 ? -4.898 6.719 -18.953 1 92.69 97 GLY A O 1
ATOM 772 N N . SER A 1 98 ? -4.41 7.531 -21.047 1 91.69 98 SER A N 1
ATOM 773 C CA . SER A 1 98 ? -3.059 7.934 -20.672 1 91.69 98 SER A CA 1
ATOM 774 C C . SER A 1 98 ? -2.596 9.141 -21.484 1 91.69 98 SER A C 1
ATOM 776 O O . SER A 1 98 ? -3.102 9.383 -22.578 1 91.69 98 SER A O 1
ATOM 778 N N . GLN A 1 99 ? -1.76 9.891 -20.875 1 88.5 99 GLN A N 1
ATOM 779 C CA . GLN A 1 99 ? -1.121 11.031 -21.516 1 88.5 99 GLN A CA 1
ATOM 780 C C . GLN A 1 99 ? 0.361 11.109 -21.172 1 88.5 99 GLN A C 1
ATOM 782 O O . GLN A 1 99 ? 0.729 11.008 -20 1 88.5 99 GLN A O 1
ATOM 787 N N . LYS A 1 100 ? 1.115 11.203 -22.234 1 86.38 100 LYS A N 1
ATOM 788 C CA . LYS A 1 100 ? 2.561 11.211 -22.031 1 86.38 100 LYS A CA 1
ATOM 789 C C . LYS A 1 100 ? 3.203 12.422 -22.703 1 86.38 100 LYS A C 1
ATOM 791 O O . LYS A 1 100 ? 2.832 12.781 -23.828 1 86.38 100 LYS A O 1
ATOM 796 N N . ASN A 1 101 ? 4.035 13.148 -21.906 1 79.25 101 ASN A N 1
ATOM 797 C CA . ASN A 1 101 ? 4.969 14.102 -22.5 1 79.25 101 ASN A CA 1
ATOM 798 C C . ASN A 1 101 ? 6.414 13.758 -22.156 1 79.25 101 ASN A C 1
ATOM 800 O O . ASN A 1 101 ? 6.715 12.625 -21.766 1 79.25 101 ASN A O 1
ATOM 804 N N . GLU A 1 102 ? 7.348 14.633 -22.391 1 78.75 102 GLU A N 1
ATOM 805 C CA . GLU A 1 102 ? 8.766 14.352 -22.188 1 78.75 102 GLU A CA 1
ATOM 806 C C . GLU A 1 102 ? 9.094 14.211 -20.703 1 78.75 102 GLU A C 1
ATOM 808 O O . GLU A 1 102 ? 10.055 13.539 -20.344 1 78.75 102 GLU A O 1
ATOM 813 N N . HIS A 1 103 ? 8.203 14.727 -19.906 1 76.69 103 HIS A N 1
ATOM 814 C CA . HIS A 1 103 ? 8.562 14.828 -18.484 1 76.69 103 HIS A CA 1
ATOM 815 C C . HIS A 1 103 ? 7.711 13.883 -17.641 1 76.69 103 HIS A C 1
ATOM 817 O O . HIS A 1 103 ? 8.203 13.305 -16.672 1 76.69 103 HIS A O 1
ATOM 823 N N . ILE A 1 104 ? 6.445 13.773 -18.062 1 81.12 104 ILE A N 1
ATOM 824 C CA . ILE A 1 104 ? 5.52 13.117 -17.156 1 81.12 104 ILE A CA 1
ATOM 825 C C . ILE A 1 104 ? 4.594 12.188 -17.938 1 81.12 104 ILE A C 1
ATOM 827 O O . ILE A 1 104 ? 4.227 12.484 -19.078 1 81.12 104 ILE A O 1
ATOM 831 N N . LEU A 1 105 ? 4.328 11.062 -17.375 1 86.69 105 LEU A N 1
ATOM 832 C CA . LEU A 1 105 ? 3.334 10.117 -17.875 1 86.69 105 LEU A CA 1
ATOM 833 C C . LEU A 1 105 ? 2.186 9.969 -16.891 1 86.69 105 LEU A C 1
ATOM 835 O O . LEU A 1 105 ? 2.412 9.711 -15.703 1 86.69 105 LEU A O 1
ATOM 839 N N . TYR A 1 106 ? 0.95 10.258 -17.391 1 88 106 TYR A N 1
ATOM 840 C CA . TYR A 1 106 ? -0.267 10.047 -16.609 1 88 106 TYR A CA 1
ATOM 841 C C . TYR A 1 106 ? -1.018 8.812 -17.094 1 88 106 TYR A C 1
ATOM 843 O O . TYR A 1 106 ? -1.205 8.625 -18.297 1 88 106 TYR A O 1
ATOM 851 N N . ILE A 1 107 ? -1.4 8.016 -16.172 1 91.38 107 ILE A N 1
ATOM 852 C CA . ILE A 1 107 ? -2.227 6.852 -16.469 1 91.38 107 ILE A CA 1
ATOM 853 C C . ILE A 1 107 ? -3.492 6.879 -15.617 1 91.38 107 ILE A C 1
ATOM 855 O O . ILE A 1 107 ? -3.434 6.68 -14.406 1 91.38 107 ILE A O 1
ATOM 859 N N . ALA A 1 108 ? -4.629 7.148 -16.25 1 92.56 108 ALA A N 1
ATOM 860 C CA . ALA A 1 108 ? -5.922 7.109 -15.57 1 92.56 108 ALA A CA 1
ATOM 861 C C . ALA A 1 108 ? -6.531 5.711 -15.633 1 92.56 108 ALA A C 1
ATOM 863 O O . ALA A 1 108 ? -6.691 5.148 -16.719 1 92.56 108 ALA A O 1
ATOM 864 N N . MET A 1 109 ? -6.891 5.203 -14.477 1 94.25 109 MET A N 1
ATOM 865 C CA . MET A 1 109 ? -7.383 3.83 -14.445 1 94.25 109 MET A CA 1
ATOM 866 C C . MET A 1 109 ? -8.43 3.656 -13.352 1 94.25 109 MET A C 1
ATOM 868 O O . MET A 1 109 ? -8.719 4.594 -12.609 1 94.25 109 MET A O 1
ATOM 872 N N . GLU A 1 110 ? -9.031 2.498 -13.375 1 93.75 110 GLU A N 1
ATOM 873 C CA . GLU A 1 110 ? -10.008 2.129 -12.359 1 93.75 110 GLU A CA 1
ATOM 874 C C . GLU A 1 110 ? -9.414 2.23 -10.953 1 93.75 110 GLU A C 1
ATOM 876 O O . GLU A 1 110 ? -8.266 1.835 -10.734 1 93.75 110 GLU A O 1
ATOM 881 N N . LEU A 1 111 ? -10.164 2.871 -10.062 1 91.56 111 LEU A N 1
ATOM 882 C CA . LEU A 1 111 ? -9.758 2.932 -8.664 1 91.56 111 LEU A CA 1
ATOM 883 C C . LEU A 1 111 ? -10.086 1.627 -7.945 1 91.56 111 LEU A C 1
ATOM 885 O O . LEU A 1 111 ? -11.258 1.277 -7.793 1 91.56 111 LEU A O 1
ATOM 889 N N . GLY A 1 112 ? -9.07 0.909 -7.504 1 91.31 112 GLY A N 1
ATOM 890 C CA . GLY A 1 112 ? -9.25 -0.327 -6.762 1 91.31 112 GLY A CA 1
ATOM 891 C C . GLY A 1 112 ? -9.359 -0.11 -5.262 1 91.31 112 GLY A C 1
ATOM 892 O O . GLY A 1 112 ? -9.227 1.018 -4.781 1 91.31 112 GLY A O 1
ATOM 893 N N . GLY A 1 113 ? -9.75 -1.157 -4.57 1 91 113 GLY A N 1
ATOM 894 C CA . GLY A 1 113 ? -9.719 -1.156 -3.115 1 91 113 GLY A CA 1
ATOM 895 C C . GLY A 1 113 ? -8.359 -1.498 -2.543 1 91 113 GLY A C 1
ATOM 896 O O . GLY A 1 113 ? -7.332 -1.147 -3.127 1 91 113 GLY A O 1
ATOM 897 N N . ILE A 1 114 ? -8.305 -2.057 -1.344 1 91.44 114 ILE A N 1
ATOM 898 C CA . ILE A 1 114 ? -7.051 -2.449 -0.715 1 91.44 114 ILE A CA 1
ATOM 899 C C . ILE A 1 114 ? -6.477 -3.672 -1.429 1 91.44 114 ILE A C 1
ATOM 901 O O . ILE A 1 114 ? -7.188 -4.359 -2.166 1 91.44 114 ILE A O 1
ATOM 905 N N . SER A 1 115 ? -5.207 -3.896 -1.226 1 93.38 115 SER A N 1
ATOM 906 C CA . SER A 1 115 ? -4.566 -5.051 -1.847 1 93.38 115 SER A CA 1
ATOM 907 C C . SER A 1 115 ? -5.113 -6.359 -1.277 1 93.38 115 SER A C 1
ATOM 909 O O . SER A 1 115 ? -5.637 -6.383 -0.162 1 93.38 115 SER A O 1
ATOM 911 N N . LEU A 1 116 ? -5.016 -7.348 -2.059 1 95.12 116 LEU A N 1
ATOM 912 C CA . LEU A 1 116 ? -5.414 -8.68 -1.61 1 95.12 116 LEU A CA 1
ATOM 913 C C . LEU A 1 116 ? -4.621 -9.094 -0.374 1 95.12 116 LEU A C 1
ATOM 915 O O . LEU A 1 116 ? -5.148 -9.781 0.505 1 95.12 116 LEU A O 1
ATOM 919 N N . PHE A 1 117 ? -3.42 -8.734 -0.298 1 90.56 117 PHE A N 1
ATOM 920 C CA . PHE A 1 117 ? -2.613 -9.016 0.882 1 90.56 117 PHE A CA 1
ATOM 921 C C . PHE A 1 117 ? -3.189 -8.328 2.113 1 90.56 117 PHE A C 1
ATOM 923 O O . PHE A 1 117 ? -3.281 -8.938 3.184 1 90.56 117 PHE A O 1
ATOM 930 N N . ASP A 1 118 ? -3.504 -7.027 1.943 1 90.06 118 ASP A N 1
ATOM 931 C CA . ASP A 1 118 ? -4.102 -6.309 3.064 1 90.06 118 ASP A CA 1
ATOM 932 C C . ASP A 1 118 ? -5.41 -6.961 3.502 1 90.06 118 ASP A C 1
ATOM 934 O O . ASP A 1 118 ? -5.691 -7.059 4.699 1 90.06 118 ASP A O 1
ATOM 938 N N . TYR A 1 119 ? -6.184 -7.34 2.578 1 93.88 119 TYR A N 1
ATOM 939 C CA . TYR A 1 119 ? -7.418 -8.047 2.883 1 93.88 119 TYR A CA 1
ATOM 940 C C . TYR A 1 119 ? -7.141 -9.305 3.705 1 93.88 119 TYR A C 1
ATOM 942 O O . TYR A 1 119 ? -7.785 -9.539 4.727 1 93.88 119 TYR A O 1
ATOM 950 N N . PHE A 1 120 ? -6.156 -10.109 3.264 1 91.38 120 PHE A N 1
ATOM 951 C CA . PHE A 1 120 ? -5.75 -11.32 3.965 1 91.38 120 PHE A CA 1
ATOM 952 C C . PHE A 1 120 ? -5.328 -11 5.395 1 91.38 120 PHE A C 1
ATOM 954 O O . PHE A 1 120 ? -5.766 -11.664 6.336 1 91.38 120 PHE A O 1
ATOM 961 N N . GLU A 1 121 ? -4.535 -9.984 5.539 1 85.88 121 GLU A N 1
ATOM 962 C CA . GLU A 1 121 ? -4.02 -9.633 6.855 1 85.88 121 GLU A CA 1
ATOM 963 C C . GLU A 1 121 ? -5.148 -9.258 7.812 1 85.88 121 GLU A C 1
ATOM 965 O O . GLU A 1 121 ? -5.148 -9.672 8.969 1 85.88 121 GLU A O 1
ATOM 970 N N . ILE A 1 122 ? -6.07 -8.508 7.309 1 89 122 ILE A N 1
ATOM 971 C CA . ILE A 1 122 ? -7.188 -8.047 8.125 1 89 122 ILE A CA 1
ATOM 972 C C . ILE A 1 122 ? -8.047 -9.242 8.539 1 89 122 ILE A C 1
ATOM 974 O O . ILE A 1 122 ? -8.359 -9.406 9.719 1 89 122 ILE A O 1
ATOM 978 N N . LYS A 1 123 ? -8.406 -10.047 7.578 1 90.94 123 LYS A N 1
ATOM 979 C CA . LYS A 1 123 ? -9.305 -11.164 7.855 1 90.94 123 LYS A CA 1
ATOM 980 C C . LYS A 1 123 ? -8.617 -12.219 8.719 1 90.94 123 LYS A C 1
ATOM 982 O O . LYS A 1 123 ? -9.25 -12.836 9.57 1 90.94 123 LYS A O 1
ATOM 987 N N . ASP A 1 124 ? -7.34 -12.438 8.414 1 86 124 ASP A N 1
ATOM 988 C CA . ASP A 1 124 ? -6.566 -13.383 9.219 1 86 124 ASP A CA 1
ATOM 989 C C . ASP A 1 124 ? -6.492 -12.938 10.672 1 86 124 ASP A C 1
ATOM 991 O O . ASP A 1 124 ? -6.602 -13.758 11.586 1 86 124 ASP A O 1
ATOM 995 N N . ARG A 1 125 ? -6.336 -11.703 10.891 1 83.5 125 ARG A N 1
ATOM 996 C CA . ARG A 1 125 ? -6.301 -11.148 12.242 1 83.5 125 ARG A CA 1
ATOM 997 C C . ARG A 1 125 ? -7.652 -11.305 12.938 1 83.5 125 ARG A C 1
ATOM 999 O O . ARG A 1 125 ? -7.711 -11.594 14.133 1 83.5 125 ARG A O 1
ATOM 1006 N N . GLU A 1 126 ? -8.664 -11.023 12.234 1 87.25 126 GLU A N 1
ATOM 1007 C CA . GLU A 1 126 ? -10.008 -11.203 12.789 1 87.25 126 GLU A CA 1
ATOM 1008 C C . GLU A 1 126 ? -10.211 -12.625 13.289 1 87.25 126 GLU A C 1
ATOM 1010 O O . GLU A 1 126 ? -10.781 -12.844 14.359 1 87.25 126 GLU A O 1
ATOM 1015 N N . LEU A 1 127 ? -9.758 -13.594 12.492 1 86.19 127 LEU A N 1
ATOM 1016 C CA . LEU A 1 127 ? -9.867 -15 12.891 1 86.19 127 LEU A CA 1
ATOM 1017 C C . LEU A 1 127 ? -9.07 -15.266 14.164 1 86.19 127 LEU A C 1
ATOM 1019 O O . LEU A 1 127 ? -9.516 -16 15.039 1 86.19 127 LEU A O 1
ATOM 1023 N N . LEU A 1 128 ? -7.93 -14.68 14.227 1 80.25 128 LEU A N 1
ATOM 1024 C CA . LEU A 1 128 ? -7.098 -14.828 15.422 1 80.25 128 LEU A CA 1
ATOM 1025 C C . LEU A 1 128 ? -7.789 -14.242 16.641 1 80.25 128 LEU A C 1
ATOM 1027 O O . LEU A 1 128 ? -7.824 -14.875 17.703 1 80.25 128 LEU A O 1
ATOM 1031 N N . ASP A 1 129 ? -8.305 -13.07 16.5 1 82.25 129 ASP A N 1
ATOM 1032 C CA . ASP A 1 129 ? -8.953 -12.375 17.609 1 82.25 129 ASP A CA 1
ATOM 1033 C C . ASP A 1 129 ? -10.18 -13.141 18.094 1 82.25 129 ASP A C 1
ATOM 1035 O O . ASP A 1 129 ? -10.508 -13.117 19.281 1 82.25 129 ASP A O 1
ATOM 1039 N N . ASN A 1 130 ? -10.758 -13.82 17.172 1 85.12 130 ASN A N 1
ATOM 1040 C CA . ASN A 1 130 ? -11.945 -14.602 17.5 1 85.12 130 ASN A CA 1
ATOM 1041 C C . ASN A 1 130 ? -11.586 -15.984 18.031 1 85.12 130 ASN A C 1
ATOM 1043 O O . ASN A 1 130 ? -12.469 -16.781 18.344 1 85.12 130 ASN A O 1
ATOM 1047 N N . GLY A 1 131 ? -10.266 -16.312 18.078 1 78.44 131 GLY A N 1
ATOM 1048 C CA . GLY A 1 131 ? -9.812 -17.578 18.609 1 78.44 131 GLY A CA 1
ATOM 1049 C C . GLY A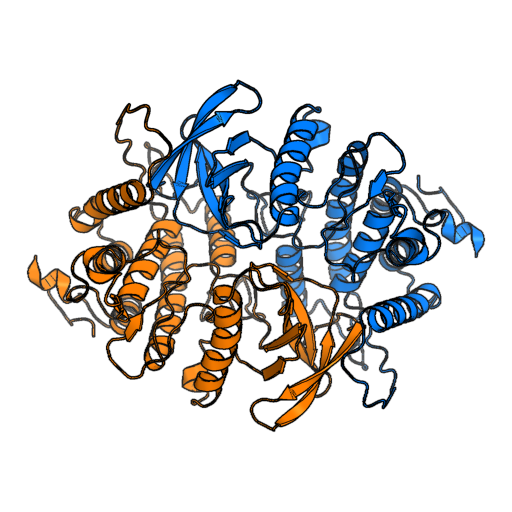 1 131 ? -9.93 -18.719 17.609 1 78.44 131 GLY A C 1
ATOM 1050 O O . GLY A 1 131 ? -9.969 -19.891 18 1 78.44 131 GLY A O 1
ATOM 1051 N N . GLU A 1 132 ? -10.078 -18.344 16.422 1 78.88 132 GLU A N 1
ATOM 1052 C CA . GLU A 1 132 ? -10.328 -19.359 15.391 1 78.88 132 GLU A CA 1
ATOM 1053 C C . GLU A 1 132 ? -9.023 -19.859 14.789 1 78.88 132 GLU A C 1
ATOM 1055 O O . GLU A 1 132 ? -9.039 -20.75 13.93 1 78.88 132 GLU A O 1
ATOM 1060 N N . ILE A 1 133 ? -7.957 -19.312 15.117 1 73.25 133 ILE A N 1
ATOM 1061 C CA . ILE A 1 133 ? -6.641 -19.797 14.711 1 73.25 133 ILE A CA 1
ATOM 1062 C C . ILE A 1 133 ? -5.926 -20.406 15.914 1 73.25 133 ILE A C 1
ATOM 1064 O O . ILE A 1 133 ? -5.836 -19.797 16.969 1 73.25 133 ILE A O 1
ATOM 1068 N N . GLN A 1 134 ? -5.668 -21.688 15.766 1 67.31 134 GLN A N 1
ATOM 1069 C CA . GLN A 1 134 ? -5.02 -22.406 16.859 1 67.31 134 GLN A CA 1
ATOM 1070 C C . GLN A 1 134 ? -3.59 -22.781 16.5 1 67.31 134 GLN A C 1
ATOM 1072 O O . GLN A 1 134 ? -3.24 -22.859 15.312 1 67.31 134 GLN A O 1
ATOM 1077 N N . PHE A 1 135 ? -2.783 -22.703 17.406 1 61.91 135 PHE A N 1
ATOM 1078 C CA . PHE A 1 135 ? -1.394 -23.109 17.25 1 61.91 135 PHE A CA 1
ATOM 1079 C C . PHE A 1 135 ? -1.122 -24.406 18.016 1 61.91 135 PHE A C 1
ATOM 1081 O O . PHE A 1 135 ? -1.733 -24.656 19.062 1 61.91 135 PHE A O 1
ATOM 1088 N N . ASN A 1 136 ? -0.383 -25.297 17.266 1 58.72 136 ASN A N 1
ATOM 1089 C CA . ASN A 1 136 ? -0.008 -26.5 18.016 1 58.72 136 ASN A CA 1
ATOM 1090 C C . ASN A 1 136 ? 1.089 -26.203 19.031 1 58.72 136 ASN A C 1
ATOM 1092 O O . ASN A 1 136 ? 1.477 -25.062 19.219 1 58.72 136 ASN A O 1
ATOM 1096 N N . ALA A 1 137 ? 1.443 -27.344 19.734 1 54.12 137 ALA A N 1
ATOM 1097 C CA . ALA A 1 137 ? 2.396 -27.219 20.828 1 54.12 137 ALA A CA 1
ATOM 1098 C C . ALA A 1 137 ? 3.723 -26.641 20.359 1 54.12 137 ALA A C 1
ATOM 1100 O O . ALA A 1 137 ? 4.434 -25.984 21.109 1 54.12 137 ALA A O 1
ATOM 1101 N N . THR A 1 138 ? 4 -26.812 19.109 1 48.56 138 THR A N 1
ATOM 1102 C CA . THR A 1 138 ? 5.281 -26.375 18.562 1 48.56 138 THR A CA 1
ATOM 1103 C C . THR A 1 138 ? 5.16 -24.984 17.938 1 48.56 138 THR A C 1
ATOM 1105 O O . THR A 1 138 ? 6.133 -24.469 17.391 1 48.56 138 THR A O 1
ATOM 1108 N N . GLY A 1 139 ? 4.023 -24.359 18.047 1 50.84 139 GLY A N 1
ATOM 1109 C CA . GLY A 1 139 ? 3.828 -23 17.562 1 50.84 139 GLY A CA 1
ATOM 1110 C C . GLY A 1 139 ? 3.434 -22.938 16.109 1 50.84 139 GLY A C 1
ATOM 1111 O O . GLY A 1 139 ? 3.4 -21.859 15.508 1 50.84 139 GLY A O 1
ATOM 1112 N N . GLU A 1 140 ? 3.162 -24.219 15.617 1 54.91 140 GLU A N 1
ATOM 1113 C CA . GLU A 1 140 ? 2.748 -24.25 14.219 1 54.91 140 GLU A CA 1
ATOM 1114 C C . GLU A 1 140 ? 1.254 -23.984 14.078 1 54.91 140 GLU A C 1
ATOM 1116 O O . GLU A 1 140 ? 0.46 -24.375 14.93 1 54.91 140 GLU A O 1
ATOM 1121 N N . PHE A 1 141 ? 0.918 -23.219 13.078 1 60.12 141 PHE A N 1
ATOM 1122 C CA . PHE A 1 141 ? -0.473 -22.906 12.773 1 60.12 141 PHE A CA 1
ATOM 1123 C C . PHE A 1 141 ? -1.264 -24.172 12.477 1 60.12 141 PHE A C 1
ATOM 1125 O O . PHE A 1 141 ? -0.819 -25.031 11.703 1 60.12 141 PHE A O 1
ATOM 1132 N N . ILE A 1 142 ? -2.213 -24.422 13.398 1 62.94 142 ILE A N 1
ATOM 1133 C CA . ILE A 1 142 ? -3.195 -25.438 13.031 1 62.94 142 ILE A CA 1
ATOM 1134 C C . ILE A 1 142 ? -4.25 -24.828 12.109 1 62.94 142 ILE A C 1
ATOM 1136 O O . ILE A 1 142 ? -4.922 -23.859 12.477 1 62.94 142 ILE A O 1
ATOM 1140 N N . LEU A 1 143 ? -4.23 -25.203 10.961 1 68.5 143 LEU A N 1
ATOM 1141 C CA . LEU A 1 143 ? -5.18 -24.688 9.977 1 68.5 143 LEU A CA 1
ATOM 1142 C C . LEU A 1 143 ? -6.613 -24.969 10.406 1 68.5 143 LEU A C 1
ATOM 1144 O O . LEU A 1 143 ? -7.043 -26.125 10.43 1 68.5 143 LEU A O 1
ATOM 1148 N N . SER A 1 144 ? -7.277 -23.969 10.852 1 77.12 144 SER A N 1
ATOM 1149 C CA . SER A 1 144 ? -8.695 -24.109 11.172 1 77.12 144 SER A CA 1
ATOM 1150 C C . SER A 1 144 ? -9.547 -24.094 9.906 1 77.12 144 SER A C 1
ATOM 1152 O O . SER A 1 144 ? -9.078 -23.703 8.836 1 77.12 144 SER A O 1
ATOM 1154 N N . GLU A 1 145 ? -10.75 -24.641 10.055 1 83.5 145 GLU A N 1
ATOM 1155 C CA . GLU A 1 145 ? -11.68 -24.641 8.938 1 83.5 145 GLU A CA 1
ATOM 1156 C C . GLU A 1 145 ? -11.953 -23.234 8.438 1 83.5 145 GLU A C 1
ATOM 1158 O O . GLU A 1 145 ? -12.039 -22.984 7.234 1 83.5 145 GLU A O 1
ATOM 1163 N N . GLU A 1 146 ? -12.07 -22.344 9.383 1 87 146 GLU A N 1
ATOM 1164 C CA . GLU A 1 146 ? -12.367 -20.953 9.039 1 87 146 GLU A CA 1
ATOM 1165 C C . GLU A 1 146 ? -11.219 -20.328 8.258 1 87 146 GLU A C 1
ATOM 1167 O O . GLU A 1 146 ? -11.438 -19.578 7.305 1 87 146 GLU A O 1
ATOM 1172 N N . ARG A 1 147 ? -10.016 -20.625 8.672 1 87.44 147 ARG A N 1
ATOM 1173 C CA . ARG A 1 147 ? -8.852 -20.062 7.992 1 87.44 147 ARG A CA 1
ATOM 1174 C C . ARG A 1 147 ? -8.672 -20.688 6.613 1 87.44 147 ARG A C 1
ATOM 1176 O O . ARG A 1 147 ? -8.273 -20.016 5.664 1 87.44 147 ARG A O 1
ATOM 1183 N N . GLU A 1 148 ? -8.93 -21.953 6.512 1 87.56 148 GLU A N 1
ATOM 1184 C CA . GLU A 1 148 ? -8.859 -22.609 5.211 1 87.56 148 GLU A CA 1
ATOM 1185 C C . GLU A 1 148 ? -9.867 -22 4.234 1 87.56 148 GLU A C 1
ATOM 1187 O O . GLU A 1 148 ? -9.562 -21.812 3.053 1 87.56 148 GLU A O 1
ATOM 1192 N N . GLU A 1 149 ? -11.039 -21.75 4.758 1 91.56 149 GLU A N 1
ATOM 1193 C CA . GLU A 1 149 ? -12.062 -21.125 3.924 1 91.56 149 GLU A CA 1
ATOM 1194 C C . GLU A 1 149 ? -11.625 -19.75 3.438 1 91.56 149 GLU A C 1
ATOM 1196 O O . GLU A 1 149 ? -11.812 -19.406 2.268 1 91.56 149 GLU A O 1
ATOM 1201 N N . LEU A 1 150 ? -11.055 -19 4.312 1 92.19 150 LEU A N 1
ATOM 1202 C CA . LEU A 1 150 ? -10.547 -17.672 3.961 1 92.19 150 LEU A CA 1
ATOM 1203 C C . LEU A 1 150 ? -9.492 -17.766 2.861 1 92.19 150 LEU A C 1
ATOM 1205 O O . LEU A 1 150 ? -9.594 -17.094 1.838 1 92.19 150 LEU A O 1
ATOM 1209 N N . LEU A 1 151 ? -8.523 -18.641 3.107 1 92.19 151 LEU A N 1
ATOM 1210 C CA . LEU A 1 151 ? -7.422 -18.781 2.166 1 92.19 151 LEU A CA 1
ATOM 1211 C C . LEU A 1 151 ? -7.918 -19.328 0.826 1 92.19 151 LEU A C 1
ATOM 1213 O O . LEU A 1 151 ? -7.461 -18.875 -0.231 1 92.19 151 LEU A O 1
ATOM 1217 N N . THR A 1 152 ? -8.852 -20.234 0.843 1 94.75 152 THR A N 1
ATOM 1218 C CA . THR A 1 152 ? -9.43 -20.766 -0.385 1 94.75 152 THR A CA 1
ATOM 1219 C C . THR A 1 152 ? -10.109 -19.672 -1.188 1 94.75 152 THR A C 1
ATOM 1221 O O . THR A 1 152 ? -9.938 -19.578 -2.404 1 94.75 152 THR A O 1
ATOM 1224 N N . THR A 1 153 ? -10.828 -18.859 -0.479 1 96 153 THR A N 1
ATOM 1225 C CA . THR A 1 153 ? -11.516 -17.75 -1.126 1 96 153 THR A CA 1
ATOM 1226 C C . THR A 1 153 ? -10.516 -16.797 -1.78 1 96 153 THR A C 1
ATOM 1228 O O . THR A 1 153 ? -10.703 -16.391 -2.928 1 96 153 THR A O 1
ATOM 1231 N N . ILE A 1 154 ? -9.477 -16.484 -1.087 1 96.31 154 ILE A N 1
ATOM 1232 C CA . ILE A 1 154 ? -8.453 -15.57 -1.562 1 96.31 154 ILE A CA 1
ATOM 1233 C C . ILE A 1 154 ? -7.75 -16.156 -2.783 1 96.31 154 ILE A C 1
ATOM 1235 O O . ILE A 1 154 ? -7.594 -15.484 -3.803 1 96.31 154 ILE A O 1
ATOM 1239 N N . PHE A 1 155 ? -7.398 -17.406 -2.705 1 96.94 155 PHE A N 1
ATOM 1240 C CA . PHE A 1 155 ? -6.629 -18.031 -3.777 1 96.94 155 PHE A CA 1
ATOM 1241 C C . PHE A 1 155 ? -7.512 -18.297 -4.992 1 96.94 155 PHE A C 1
ATOM 1243 O O . PHE A 1 155 ? -7.047 -18.219 -6.129 1 96.94 155 PHE A O 1
ATOM 1250 N N . LYS A 1 156 ? -8.805 -18.562 -4.797 1 96.81 156 LYS A N 1
ATOM 1251 C CA . LYS A 1 156 ? -9.742 -18.672 -5.91 1 96.81 156 LYS A CA 1
ATOM 1252 C C . LYS A 1 156 ? -9.82 -17.375 -6.695 1 96.81 156 LYS A C 1
ATOM 1254 O O . LYS A 1 156 ? -9.781 -17.375 -7.926 1 96.81 156 LYS A O 1
ATOM 1259 N N . CYS A 1 157 ? -9.938 -16.359 -5.961 1 96 157 CYS A N 1
ATOM 1260 C CA . CYS A 1 157 ? -10.016 -15.039 -6.582 1 96 157 CYS A CA 1
ATOM 1261 C C . CYS A 1 157 ? -8.766 -14.742 -7.398 1 96 157 CYS A C 1
ATOM 1263 O O . CYS A 1 157 ? -8.867 -14.312 -8.555 1 96 157 CYS A O 1
ATOM 1265 N N . ALA A 1 158 ? -7.633 -14.961 -6.805 1 97.25 158 ALA A N 1
ATOM 1266 C CA . ALA A 1 158 ? -6.359 -14.695 -7.477 1 97.25 158 ALA A CA 1
ATOM 1267 C C . ALA A 1 158 ? -6.18 -15.609 -8.688 1 97.25 158 ALA A C 1
ATOM 1269 O O . ALA A 1 158 ? -5.711 -15.164 -9.742 1 97.25 158 ALA A O 1
ATOM 1270 N N . ALA A 1 159 ? -6.543 -16.859 -8.531 1 97.62 159 ALA A N 1
ATOM 1271 C CA . ALA A 1 159 ? -6.422 -17.828 -9.617 1 97.62 159 ALA A CA 1
ATOM 1272 C C . ALA A 1 159 ? -7.27 -17.406 -10.82 1 97.62 159 ALA A C 1
ATOM 1274 O O . ALA A 1 159 ? -6.816 -17.484 -11.961 1 97.62 159 ALA A O 1
ATOM 1275 N N . LYS A 1 160 ? -8.445 -17.031 -10.555 1 96.38 160 LYS A N 1
ATOM 1276 C CA . LYS A 1 160 ? -9.336 -16.609 -11.633 1 96.38 160 LYS A CA 1
ATOM 1277 C C . LYS A 1 160 ? -8.773 -15.383 -12.359 1 96.38 160 LYS A C 1
ATOM 1279 O O . LYS A 1 160 ? -8.828 -15.312 -13.586 1 96.38 160 LYS A O 1
ATOM 1284 N N . GLY A 1 161 ? -8.305 -14.445 -11.602 1 95.56 161 GLY A N 1
ATOM 1285 C CA . GLY A 1 161 ? -7.691 -13.273 -12.211 1 95.56 161 GLY A CA 1
ATOM 1286 C C . GLY A 1 161 ? -6.527 -13.617 -13.117 1 95.56 161 GLY A C 1
ATOM 1287 O O . GLY A 1 161 ? -6.445 -13.117 -14.242 1 95.56 161 GLY A O 1
ATOM 1288 N N . LEU A 1 162 ? -5.66 -14.453 -12.656 1 96.12 162 LEU A N 1
ATOM 1289 C CA . LEU A 1 162 ? -4.492 -14.844 -13.438 1 96.12 162 LEU A CA 1
ATOM 1290 C C . LEU A 1 162 ? -4.902 -15.672 -14.648 1 96.12 162 LEU A C 1
ATOM 1292 O O . LEU A 1 162 ? -4.293 -15.562 -15.719 1 96.12 162 LEU A O 1
ATOM 1296 N N . GLU A 1 163 ? -5.895 -16.547 -14.445 1 95.81 163 GLU A N 1
ATOM 1297 C CA . GLU A 1 163 ? -6.434 -17.328 -15.555 1 95.81 163 GLU A CA 1
ATOM 1298 C C . GLU A 1 163 ? -6.871 -16.406 -16.703 1 95.81 163 GLU A C 1
ATOM 1300 O O . GLU A 1 163 ? -6.566 -16.672 -17.859 1 95.81 163 GLU A O 1
ATOM 1305 N N . GLN A 1 164 ? -7.543 -15.43 -16.406 1 94.19 164 GLN A N 1
ATOM 1306 C CA . GLN A 1 164 ? -8.023 -14.5 -17.422 1 94.19 164 GLN A CA 1
ATOM 1307 C C . GLN A 1 164 ? -6.859 -13.742 -18.062 1 94.19 164 GLN A C 1
ATOM 1309 O O . GLN A 1 164 ? -6.832 -13.562 -19.281 1 94.19 164 GLN A O 1
ATOM 1314 N N . PHE A 1 165 ? -5.957 -13.32 -17.281 1 95.31 165 PHE A N 1
ATOM 1315 C CA . PHE A 1 165 ? -4.836 -12.578 -17.828 1 95.31 165 PHE A CA 1
ATOM 1316 C C . PHE A 1 165 ? -3.998 -13.461 -18.75 1 95.31 165 PHE A C 1
ATOM 1318 O O . PHE A 1 165 ? -3.441 -12.984 -19.734 1 95.31 165 PHE A O 1
ATOM 1325 N N . HIS A 1 166 ? -3.898 -14.68 -18.422 1 94.12 166 HIS A N 1
ATOM 1326 C CA . HIS A 1 166 ? -3.078 -15.609 -19.203 1 94.12 166 HIS A CA 1
ATOM 1327 C C . HIS A 1 166 ? -3.611 -15.773 -20.625 1 94.12 166 HIS A C 1
ATOM 1329 O O . HIS A 1 166 ? -2.916 -16.297 -21.484 1 94.12 166 HIS A O 1
ATOM 1335 N N . LYS A 1 167 ? -4.809 -15.367 -20.812 1 92.12 167 LYS A N 1
ATOM 1336 C CA . LYS A 1 167 ? -5.332 -15.32 -22.172 1 92.12 167 LYS A CA 1
ATOM 1337 C C . LYS A 1 167 ? -4.656 -14.219 -22.984 1 92.12 167 LYS A C 1
ATOM 1339 O O . LYS A 1 167 ? -4.699 -14.227 -24.219 1 92.12 167 LYS A O 1
ATOM 1344 N N . PHE A 1 168 ? -4.105 -13.32 -22.281 1 92.25 168 PHE A N 1
ATOM 1345 C CA . PHE A 1 168 ? -3.479 -12.18 -22.953 1 92.25 168 PHE A CA 1
ATOM 1346 C C . PHE A 1 168 ? -1.96 -12.312 -22.922 1 92.25 168 PHE A C 1
ATOM 1348 O O . PHE A 1 168 ? -1.278 -11.852 -23.844 1 92.25 168 PHE A O 1
ATOM 1355 N N . GLY A 1 169 ? -1.458 -12.828 -21.844 1 92.62 169 GLY A N 1
ATOM 1356 C CA . GLY A 1 169 ? -0.009 -12.883 -21.719 1 92.62 169 GLY A CA 1
ATOM 1357 C C . GLY A 1 169 ? 0.459 -13.453 -20.391 1 92.62 169 GLY A C 1
ATOM 1358 O O . GLY A 1 169 ? -0.202 -14.312 -19.812 1 92.62 169 GLY A O 1
ATOM 1359 N N . ILE A 1 170 ? 1.719 -13.07 -20.031 1 91.25 170 ILE A N 1
ATOM 1360 C CA . ILE A 1 170 ? 2.375 -13.508 -18.797 1 91.25 170 ILE A CA 1
ATOM 1361 C C . ILE A 1 170 ? 2.613 -12.305 -17.891 1 91.25 170 ILE A C 1
ATOM 1363 O O . ILE A 1 170 ? 3.143 -11.281 -18.328 1 91.25 170 ILE A O 1
ATOM 1367 N N . HIS A 1 171 ? 2.25 -12.383 -16.672 1 92 171 HIS A N 1
ATOM 1368 C CA . HIS A 1 171 ? 2.283 -11.234 -15.773 1 92 171 HIS A CA 1
ATOM 1369 C C . HIS A 1 171 ? 3.703 -10.945 -15.297 1 92 171 HIS A C 1
ATOM 1371 O O . HIS A 1 171 ? 4.172 -9.812 -15.375 1 92 171 HIS A O 1
ATOM 1377 N N . LEU A 1 172 ? 4.402 -12.008 -14.68 1 87.62 172 LEU A N 1
ATOM 1378 C CA . LEU A 1 172 ? 5.82 -12.016 -14.336 1 87.62 172 LEU A CA 1
ATOM 1379 C C . LEU A 1 172 ? 6.059 -11.336 -12.992 1 87.62 172 LEU A C 1
ATOM 1381 O O . LEU A 1 172 ? 7.199 -11.25 -12.523 1 87.62 172 LEU A O 1
ATOM 1385 N N . ASP A 1 173 ? 5.039 -10.906 -12.312 1 85.81 173 ASP A N 1
ATOM 1386 C CA . ASP A 1 173 ? 5.18 -10.336 -10.977 1 85.81 173 ASP A CA 1
ATOM 1387 C C . ASP A 1 173 ? 3.941 -10.617 -10.125 1 85.81 173 ASP A C 1
ATOM 1389 O O . ASP A 1 173 ? 3.352 -9.695 -9.562 1 85.81 173 ASP A O 1
ATOM 1393 N N . VAL A 1 174 ? 3.639 -11.844 -9.961 1 91.25 174 VAL A N 1
ATOM 1394 C CA . VAL A 1 174 ? 2.463 -12.289 -9.227 1 91.25 174 VAL A CA 1
ATOM 1395 C C . VAL A 1 174 ? 2.758 -12.273 -7.727 1 91.25 174 VAL A C 1
ATOM 1397 O O . VAL A 1 174 ? 3.662 -12.969 -7.258 1 91.25 174 VAL A O 1
ATOM 1400 N N . LYS A 1 175 ? 2.033 -11.43 -7.004 1 89 175 LYS A N 1
ATOM 1401 C CA . LYS A 1 175 ? 2.1 -11.352 -5.551 1 89 175 LYS A CA 1
ATOM 1402 C C . LYS A 1 175 ? 0.834 -10.719 -4.977 1 89 175 LYS A C 1
ATOM 1404 O O . LYS A 1 175 ? 0.01 -10.18 -5.719 1 89 175 LYS A O 1
ATOM 1409 N N . GLY A 1 176 ? 0.676 -10.844 -3.689 1 91.25 176 GLY A N 1
ATOM 1410 C CA . GLY A 1 176 ? -0.555 -10.422 -3.037 1 91.25 176 GLY A CA 1
ATOM 1411 C C . GLY A 1 176 ? -0.852 -8.945 -3.219 1 91.25 176 GLY A C 1
ATOM 1412 O O . GLY A 1 176 ? -2.016 -8.547 -3.277 1 91.25 176 GLY A O 1
ATOM 1413 N N . ILE A 1 177 ? 0.189 -8.094 -3.297 1 90.38 177 ILE A N 1
ATOM 1414 C CA . ILE A 1 177 ? -0.009 -6.648 -3.354 1 90.38 177 ILE A CA 1
ATOM 1415 C C . ILE A 1 177 ? -0.352 -6.23 -4.781 1 90.38 177 ILE A C 1
ATOM 1417 O O . ILE A 1 177 ? -0.744 -5.086 -5.023 1 90.38 177 ILE A O 1
ATOM 1421 N N . ASN A 1 178 ? -0.231 -7.176 -5.781 1 92.44 178 ASN A N 1
ATOM 1422 C CA . ASN A 1 178 ? -0.552 -6.855 -7.168 1 92.44 178 ASN A CA 1
ATOM 1423 C C . ASN A 1 178 ? -1.946 -7.344 -7.547 1 92.44 178 ASN A C 1
ATOM 1425 O O . ASN A 1 178 ? -2.23 -7.57 -8.727 1 92.44 178 ASN A O 1
ATOM 1429 N N . PHE A 1 179 ? -2.736 -7.598 -6.527 1 96.38 179 PHE A N 1
ATOM 1430 C CA . PHE A 1 179 ? -4.184 -7.77 -6.613 1 96.38 179 PHE A CA 1
ATOM 1431 C C . PHE A 1 179 ? -4.898 -6.777 -5.699 1 96.38 179 PHE A C 1
ATOM 1433 O O . PHE A 1 179 ? -4.453 -6.523 -4.578 1 96.38 179 PHE A O 1
ATOM 1440 N N . VAL A 1 180 ? -6.004 -6.297 -6.188 1 96.31 180 VAL A N 1
ATOM 1441 C CA . VAL A 1 180 ? -6.816 -5.438 -5.332 1 96.31 180 VAL A CA 1
ATOM 1442 C C . VAL A 1 180 ? -8.25 -5.965 -5.281 1 96.31 180 VAL A C 1
ATOM 1444 O O . VAL A 1 180 ? -8.742 -6.535 -6.258 1 96.31 180 VAL A O 1
ATOM 1447 N N . ILE A 1 181 ? -8.844 -5.805 -4.141 1 95.81 181 ILE A N 1
ATOM 1448 C CA . ILE A 1 181 ? -10.266 -6.133 -4.07 1 95.81 181 ILE A CA 1
ATOM 1449 C C . ILE A 1 181 ? -11.094 -4.977 -4.633 1 95.81 181 ILE A C 1
ATOM 1451 O O . ILE A 1 181 ? -10.602 -3.85 -4.742 1 95.81 181 ILE A O 1
ATOM 1455 N N . PRO A 1 182 ? -12.297 -5.285 -5.066 1 92.06 182 PRO A N 1
ATOM 1456 C CA . PRO A 1 182 ? -13.125 -4.168 -5.531 1 92.06 182 PRO A CA 1
ATOM 1457 C C . PRO A 1 182 ? -13.32 -3.096 -4.465 1 92.06 182 PRO A C 1
ATOM 1459 O O . PRO A 1 182 ? -13.484 -3.414 -3.283 1 92.06 182 PRO A O 1
ATOM 1462 N N . ARG A 1 183 ? -13.281 -1.906 -4.926 1 85.94 183 ARG A N 1
ATOM 1463 C CA . ARG A 1 183 ? -13.406 -0.774 -4.012 1 85.94 183 ARG A CA 1
ATOM 1464 C C . ARG A 1 183 ? -14.719 -0.842 -3.23 1 85.94 183 ARG A C 1
ATOM 1466 O O . ARG A 1 183 ? -14.766 -0.461 -2.059 1 85.94 183 ARG A O 1
ATOM 1473 N N . GLN A 1 184 ? -15.742 -1.377 -3.848 1 84.69 184 GLN A N 1
ATOM 1474 C CA . GLN A 1 184 ? -17.062 -1.39 -3.246 1 84.69 184 GLN A CA 1
ATOM 1475 C C . GLN A 1 184 ? -17.312 -2.678 -2.465 1 84.69 184 GLN A C 1
ATOM 1477 O O . GLN A 1 184 ? -18.422 -2.939 -2.012 1 84.69 184 GLN A O 1
ATOM 1482 N N . HIS A 1 185 ? -16.266 -3.42 -2.281 1 90.81 185 HIS A N 1
ATOM 1483 C CA . HIS A 1 185 ? -16.453 -4.672 -1.558 1 90.81 185 HIS A CA 1
ATOM 1484 C C . HIS A 1 185 ? -16.859 -4.418 -0.107 1 90.81 185 HIS A C 1
ATOM 1486 O O . HIS A 1 185 ? -16.234 -3.604 0.578 1 90.81 185 HIS A O 1
ATOM 1492 N N . ASN A 1 186 ? -17.891 -5.129 0.28 1 88.88 186 ASN A N 1
ATOM 1493 C CA . ASN A 1 186 ? -18.297 -5.121 1.681 1 88.88 186 ASN A CA 1
ATOM 1494 C C . ASN A 1 186 ? -17.453 -6.086 2.512 1 88.88 186 ASN A C 1
ATOM 1496 O O . ASN A 1 186 ? -17.547 -7.305 2.344 1 88.88 186 ASN A O 1
ATOM 1500 N N . MET A 1 187 ? -16.781 -5.598 3.5 1 89.75 187 MET A N 1
ATOM 1501 C CA . MET A 1 187 ? -15.812 -6.367 4.27 1 89.75 187 MET A CA 1
ATOM 1502 C C . MET A 1 187 ? -16.5 -7.426 5.117 1 89.75 187 MET A C 1
ATOM 1504 O O . MET A 1 187 ? -15.859 -8.359 5.605 1 89.75 187 MET A O 1
ATOM 1508 N N . SER A 1 188 ? -17.797 -7.293 5.309 1 88.56 188 SER A N 1
ATOM 1509 C CA . SER A 1 188 ? -18.516 -8.266 6.113 1 88.56 188 SER A CA 1
ATOM 1510 C C . SER A 1 188 ? -18.969 -9.461 5.27 1 88.56 188 SER A C 1
ATOM 1512 O O . SER A 1 188 ? -19.453 -10.453 5.801 1 88.56 188 SER A O 1
ATOM 1514 N N . GLU A 1 189 ? -18.781 -9.344 3.98 1 91.81 189 GLU A N 1
ATOM 1515 C CA . GLU A 1 189 ? -19.156 -10.414 3.059 1 91.81 189 GLU A CA 1
ATOM 1516 C C . GLU A 1 189 ? -17.938 -11.133 2.521 1 91.81 189 GLU A C 1
ATOM 1518 O O . GLU A 1 189 ? -16.844 -10.57 2.48 1 91.81 189 GLU A O 1
ATOM 1523 N N . PRO A 1 190 ? -18.078 -12.359 2.156 1 91.56 190 PRO A N 1
ATOM 1524 C CA . PRO A 1 190 ? -16.938 -13.062 1.555 1 91.56 190 PRO A CA 1
ATOM 1525 C C . PRO A 1 190 ? -16.484 -12.422 0.247 1 91.56 190 PRO A C 1
ATOM 1527 O O . PRO A 1 190 ? -17.297 -11.898 -0.511 1 91.56 190 PRO A O 1
ATOM 1530 N N . LEU A 1 191 ? -15.219 -12.484 0.061 1 95.12 191 LEU A N 1
ATOM 1531 C CA . LEU A 1 191 ? -14.641 -11.969 -1.176 1 95.12 191 LEU A CA 1
ATOM 1532 C C . LEU A 1 191 ? -15.062 -12.812 -2.371 1 95.12 191 LEU A C 1
ATOM 1534 O O . LEU A 1 191 ? -15.008 -14.047 -2.316 1 95.12 191 LEU A O 1
ATOM 1538 N N . THR A 1 192 ? -15.5 -12.133 -3.486 1 91.19 192 THR A N 1
ATOM 1539 C CA . THR A 1 192 ? -15.977 -12.891 -4.637 1 91.19 192 THR A CA 1
ATOM 1540 C C . THR A 1 192 ? -15.078 -12.656 -5.852 1 91.19 192 THR A C 1
ATOM 1542 O O . THR A 1 192 ? -15.109 -13.43 -6.809 1 91.19 192 THR A O 1
ATOM 1545 N N . MET A 1 193 ? -14.375 -11.602 -5.77 1 93.06 193 MET A N 1
ATOM 1546 C CA . MET A 1 193 ? -13.492 -11.312 -6.895 1 93.06 193 MET A CA 1
ATOM 1547 C C . MET A 1 193 ? -12.352 -10.391 -6.477 1 93.06 193 MET A C 1
ATOM 1549 O O . MET A 1 193 ? -12.445 -9.719 -5.449 1 93.06 193 MET A O 1
ATOM 1553 N N . CYS A 1 194 ? -11.312 -10.445 -7.199 1 96.44 194 CYS A N 1
ATOM 1554 C CA . CYS A 1 194 ? -10.211 -9.492 -7.113 1 96.44 194 CYS A CA 1
ATOM 1555 C C . CYS A 1 194 ? -9.688 -9.125 -8.5 1 96.44 194 CYS A C 1
ATOM 1557 O O . CYS A 1 194 ? -10.078 -9.742 -9.492 1 96.44 194 CYS A O 1
ATOM 1559 N N . LYS A 1 195 ? -9 -8.07 -8.586 1 96.81 195 LYS A N 1
ATOM 1560 C CA . LYS A 1 195 ? -8.5 -7.602 -9.875 1 96.81 195 LYS A CA 1
ATOM 1561 C C . LYS A 1 195 ? -6.977 -7.508 -9.875 1 96.81 195 LYS A C 1
ATOM 1563 O O . LYS A 1 195 ? -6.375 -7.078 -8.891 1 96.81 195 LYS A O 1
ATOM 1568 N N . LEU A 1 196 ? -6.398 -7.965 -10.977 1 96.62 196 LEU A N 1
ATOM 1569 C CA . LEU A 1 196 ? -4.961 -7.855 -11.18 1 96.62 196 LEU A CA 1
ATOM 1570 C C . LEU A 1 196 ? -4.566 -6.418 -11.5 1 96.62 196 LEU A C 1
ATOM 1572 O O . LEU A 1 196 ? -5.262 -5.734 -12.258 1 96.62 196 LEU A O 1
ATOM 1576 N N . ILE A 1 197 ? -3.436 -5.977 -10.891 1 94.12 197 ILE A N 1
ATOM 1577 C CA . ILE A 1 197 ? -2.881 -4.656 -11.172 1 94.12 197 ILE A CA 1
ATOM 1578 C C . ILE A 1 197 ? -1.388 -4.777 -11.469 1 94.12 197 ILE A C 1
ATOM 1580 O O . ILE A 1 197 ? -0.807 -5.855 -11.336 1 94.12 197 ILE A O 1
ATOM 1584 N N . ASP A 1 198 ? -0.721 -3.688 -11.922 1 90.06 198 ASP A N 1
ATOM 1585 C CA . ASP A 1 198 ? 0.713 -3.541 -12.148 1 90.06 198 ASP A CA 1
ATOM 1586 C C . ASP A 1 198 ? 1.186 -4.473 -13.266 1 90.06 198 ASP A C 1
ATOM 1588 O O . ASP A 1 198 ? 1.44 -5.656 -13.023 1 90.06 198 ASP A O 1
ATOM 1592 N N . PHE A 1 199 ? 1.404 -3.994 -14.375 1 91.44 199 PHE A N 1
ATOM 1593 C CA . PHE A 1 199 ? 1.796 -4.773 -15.539 1 91.44 199 PHE A CA 1
ATOM 1594 C C . PHE A 1 199 ? 3.125 -4.281 -16.094 1 91.44 199 PHE A C 1
ATOM 1596 O O . PHE A 1 199 ? 3.393 -4.418 -17.297 1 91.44 199 PHE A O 1
ATOM 1603 N N . ASN A 1 200 ? 3.889 -3.734 -15.242 1 86 200 ASN A N 1
ATOM 1604 C CA . ASN A 1 200 ? 5.18 -3.188 -15.648 1 86 200 ASN A CA 1
ATOM 1605 C C . ASN A 1 200 ? 6.078 -4.262 -16.25 1 86 200 ASN A C 1
ATOM 1607 O O . ASN A 1 200 ? 6.801 -4 -17.219 1 86 200 ASN A O 1
ATOM 1611 N N . SER A 1 201 ? 5.988 -5.461 -15.773 1 84.38 201 SER A N 1
ATOM 1612 C CA . SER A 1 201 ? 6.891 -6.527 -16.188 1 84.38 201 SER A CA 1
ATOM 1613 C C . SER A 1 201 ? 6.188 -7.504 -17.125 1 84.38 201 SER A C 1
ATOM 1615 O O . SER A 1 201 ? 6.801 -8.461 -17.609 1 84.38 201 SER A O 1
ATOM 1617 N N . SER A 1 202 ? 4.945 -7.254 -17.406 1 89.19 202 SER A N 1
ATOM 1618 C CA . SER A 1 202 ? 4.133 -8.234 -18.125 1 89.19 202 SER A CA 1
ATOM 1619 C C . SER A 1 202 ? 4.492 -8.266 -19.609 1 89.19 202 SER A C 1
ATOM 1621 O O . SER A 1 202 ? 5.027 -7.297 -20.141 1 89.19 202 SER A O 1
ATOM 1623 N N . ILE A 1 203 ? 4.234 -9.336 -20.172 1 86.69 203 ILE A N 1
ATOM 1624 C CA . ILE A 1 203 ? 4.453 -9.492 -21.609 1 86.69 203 ILE A CA 1
ATOM 1625 C C . ILE A 1 203 ? 3.17 -9.992 -22.266 1 86.69 203 ILE A C 1
ATOM 1627 O O . ILE A 1 203 ? 2.514 -10.898 -21.75 1 86.69 203 ILE A O 1
ATOM 1631 N N . ILE A 1 204 ? 2.826 -9.312 -23.312 1 89.25 204 ILE A N 1
ATOM 1632 C CA . ILE A 1 204 ? 1.693 -9.758 -24.125 1 89.25 204 ILE A CA 1
ATOM 1633 C C . ILE A 1 204 ? 2.162 -10.789 -25.141 1 89.25 204 ILE A C 1
ATOM 1635 O O . ILE A 1 204 ? 3.152 -10.57 -25.844 1 89.25 204 ILE A O 1
ATOM 1639 N N . THR A 1 205 ? 1.578 -11.867 -25.141 1 83.19 205 THR A N 1
ATOM 1640 C CA . THR A 1 205 ? 1.91 -12.883 -26.125 1 83.19 205 THR A CA 1
ATOM 1641 C C . THR A 1 205 ? 0.722 -13.805 -26.375 1 83.19 205 THR A C 1
ATOM 1643 O O . THR A 1 205 ? 0.014 -14.18 -25.438 1 83.19 205 THR A O 1
ATOM 1646 N N . LYS A 1 206 ? 0.524 -13.961 -27.609 1 77.12 206 LYS A N 1
ATOM 1647 C CA . LYS A 1 206 ? -0.474 -14.969 -27.969 1 77.12 206 LYS A CA 1
ATOM 1648 C C . LYS A 1 206 ? 0.144 -16.359 -28.016 1 77.12 206 LYS A C 1
ATOM 1650 O O . LYS A 1 206 ? -0.573 -17.359 -28.031 1 77.12 206 LYS A O 1
ATOM 1655 N N . LYS A 1 207 ? 1.498 -16.312 -27.969 1 73.94 207 LYS A N 1
ATOM 1656 C CA . LYS A 1 207 ? 2.225 -17.578 -28.031 1 73.94 207 LYS A CA 1
ATOM 1657 C C . LYS A 1 207 ? 2.35 -18.203 -26.641 1 73.94 207 LYS A C 1
ATOM 1659 O O . LYS A 1 207 ? 2.098 -17.547 -25.625 1 73.94 207 LYS A O 1
ATOM 1664 N N . LYS A 1 208 ? 2.727 -19.422 -26.766 1 71.62 208 LYS A N 1
ATOM 1665 C CA . LYS A 1 208 ? 2.877 -20.172 -25.531 1 71.62 208 LYS A CA 1
ATOM 1666 C C . LYS A 1 208 ? 4.086 -19.688 -24.734 1 71.62 208 LYS A C 1
ATOM 1668 O O . LYS A 1 208 ? 4.148 -19.875 -23.516 1 71.62 208 LYS A O 1
ATOM 1673 N N . TYR A 1 209 ? 5.09 -19.172 -25.531 1 70.62 209 TYR A N 1
ATOM 1674 C CA . TYR A 1 209 ? 6.285 -18.703 -24.828 1 70.62 209 TYR A CA 1
ATOM 1675 C C . TYR A 1 209 ? 6.785 -17.391 -25.438 1 70.62 209 TYR A C 1
ATOM 1677 O O . TYR A 1 209 ? 6.355 -17 -26.516 1 70.62 209 TYR A O 1
ATOM 1685 N N . LYS A 1 210 ? 7.531 -16.625 -24.562 1 70.62 210 LYS A N 1
ATOM 1686 C CA . LYS A 1 210 ? 8.234 -15.43 -25.031 1 70.62 210 LYS A CA 1
ATOM 1687 C C . LYS A 1 210 ? 9.68 -15.414 -24.531 1 70.62 210 LYS A C 1
ATOM 1689 O O . LYS A 1 210 ? 9.969 -15.898 -23.438 1 70.62 210 LYS A O 1
ATOM 1694 N N . ILE A 1 211 ? 10.57 -14.945 -25.391 1 63.06 211 ILE A N 1
ATOM 1695 C CA . ILE A 1 211 ? 11.977 -14.82 -25.016 1 63.06 211 ILE A CA 1
ATOM 1696 C C . ILE A 1 211 ? 12.234 -13.453 -24.391 1 63.06 211 ILE A C 1
ATOM 1698 O O . ILE A 1 211 ? 11.93 -12.422 -24.984 1 63.06 211 ILE A O 1
ATOM 1702 N N . LEU A 1 212 ? 12.625 -13.477 -23.094 1 63.41 212 LEU A N 1
ATOM 1703 C CA . LEU A 1 212 ? 12.906 -12.227 -22.391 1 63.41 212 LEU A CA 1
ATOM 1704 C C . LEU A 1 212 ? 14.398 -11.914 -22.422 1 63.41 212 LEU A C 1
ATOM 1706 O O . LEU A 1 212 ? 15.219 -12.766 -22.047 1 63.41 212 LEU A O 1
ATOM 1710 N N . LYS A 1 213 ? 14.812 -10.836 -23 1 56.81 213 LYS A N 1
ATOM 1711 C CA . LYS A 1 213 ? 16.203 -10.422 -23.016 1 56.81 213 LYS A CA 1
ATOM 1712 C C . LYS A 1 213 ? 16.609 -9.766 -21.703 1 56.81 213 LYS A C 1
ATOM 1714 O O . LYS A 1 213 ? 17.734 -9.938 -21.234 1 56.81 213 LYS A O 1
ATOM 1719 N N . ASN A 1 214 ? 15.695 -8.906 -21.172 1 53.75 214 ASN A N 1
ATOM 1720 C CA . ASN A 1 214 ? 15.969 -8.203 -19.938 1 53.75 214 ASN A CA 1
ATOM 1721 C C . ASN A 1 214 ? 14.859 -8.438 -18.906 1 53.75 214 ASN A C 1
ATOM 1723 O O . ASN A 1 214 ? 13.68 -8.438 -19.25 1 53.75 214 ASN A O 1
ATOM 1727 N N . PHE A 1 215 ? 15.25 -9.188 -17.922 1 46.66 215 PHE A N 1
ATOM 1728 C CA . PHE A 1 215 ? 14.242 -9.398 -16.891 1 46.66 215 PHE A CA 1
ATOM 1729 C C . PHE A 1 215 ? 14.18 -8.203 -15.938 1 46.66 215 PHE A C 1
ATOM 1731 O O . PHE A 1 215 ? 15.203 -7.762 -15.422 1 46.66 215 PHE A O 1
ATOM 1738 N N . ILE A 1 216 ? 12.977 -7.434 -15.961 1 43.47 216 ILE A N 1
ATOM 1739 C CA . ILE A 1 216 ? 12.703 -6.328 -15.047 1 43.47 216 ILE A CA 1
ATOM 1740 C C . ILE A 1 216 ? 11.828 -6.816 -13.898 1 43.47 216 ILE A C 1
ATOM 1742 O O . ILE A 1 216 ? 10.742 -7.355 -14.117 1 43.47 216 ILE A O 1
ATOM 1746 N N . GLY A 1 217 ? 12.344 -7.629 -12.758 1 49.28 217 GLY A N 1
ATOM 1747 C CA . GLY A 1 217 ? 11.484 -8.031 -11.656 1 49.28 217 GLY A CA 1
ATOM 1748 C C . GLY A 1 217 ? 12.258 -8.578 -10.469 1 49.28 217 GLY A C 1
ATOM 1749 O O . GLY A 1 217 ? 13.492 -8.484 -10.43 1 49.28 217 GLY A O 1
ATOM 1750 N N . THR A 1 218 ? 11.445 -8.797 -9.438 1 47.06 218 THR A N 1
ATOM 1751 C CA . THR A 1 218 ? 12.062 -9.398 -8.258 1 47.06 218 THR A CA 1
ATOM 1752 C C . THR A 1 218 ? 12.492 -10.836 -8.547 1 47.06 218 THR A C 1
ATOM 1754 O O . THR A 1 218 ? 11.648 -11.727 -8.641 1 47.06 218 THR A O 1
ATOM 1757 N N . ARG A 1 219 ? 13.766 -11.102 -8.938 1 47.91 219 ARG A N 1
ATOM 1758 C CA . ARG A 1 219 ? 14.398 -12.344 -9.375 1 47.91 219 ARG A CA 1
ATOM 1759 C C . ARG A 1 219 ? 14.109 -13.477 -8.391 1 47.91 219 ARG A C 1
ATOM 1761 O O . ARG A 1 219 ? 13.93 -14.625 -8.797 1 47.91 219 ARG A O 1
ATOM 1768 N N . VAL A 1 220 ? 14.055 -13.094 -7.18 1 42.41 220 VAL A N 1
ATOM 1769 C CA . VAL A 1 220 ? 14.07 -14.148 -6.168 1 42.41 220 VAL A CA 1
ATOM 1770 C C . VAL A 1 220 ? 12.766 -14.945 -6.234 1 42.41 220 VAL A C 1
ATOM 1772 O O . VAL A 1 220 ? 12.727 -16.125 -5.871 1 42.41 220 VAL A O 1
ATOM 1775 N N . LEU A 1 221 ? 11.727 -14.336 -6.82 1 52.34 221 LEU A N 1
ATOM 1776 C CA . LEU A 1 221 ? 10.453 -15.047 -6.852 1 52.34 221 LEU A CA 1
ATOM 1777 C C . LEU A 1 221 ? 10.281 -15.797 -8.164 1 52.34 221 LEU A C 1
ATOM 1779 O O . LEU A 1 221 ? 9.227 -16.375 -8.422 1 52.34 221 LEU A O 1
ATOM 1783 N N . MET A 1 222 ? 11.5 -15.852 -8.703 1 58.62 222 MET A N 1
ATOM 1784 C CA . MET A 1 222 ? 11.32 -16.312 -10.07 1 58.62 222 MET A CA 1
ATOM 1785 C C . MET A 1 222 ? 11.492 -17.828 -10.156 1 58.62 222 MET A C 1
ATOM 1787 O O . MET A 1 222 ? 12.141 -18.438 -9.297 1 58.62 222 MET A O 1
ATOM 1791 N N . ALA A 1 223 ? 10.75 -18.375 -11.031 1 67.31 223 ALA A N 1
ATOM 1792 C CA . ALA A 1 223 ? 10.734 -19.797 -11.359 1 67.31 223 ALA A CA 1
ATOM 1793 C C . ALA A 1 223 ? 12.133 -20.297 -11.719 1 67.31 223 ALA A C 1
ATOM 1795 O O . ALA A 1 223 ? 12.93 -19.547 -12.289 1 67.31 223 ALA A O 1
ATOM 1796 N N . PRO A 1 224 ? 12.523 -21.453 -11.172 1 60.69 224 PRO A N 1
ATOM 1797 C CA . PRO A 1 224 ? 13.859 -22 -11.375 1 60.69 224 PRO A CA 1
ATOM 1798 C C . PRO A 1 224 ? 14.336 -21.891 -12.82 1 60.69 224 PRO A C 1
ATOM 1800 O O . PRO A 1 224 ? 15.531 -21.719 -13.07 1 60.69 224 PRO A O 1
ATOM 1803 N N . GLU A 1 225 ? 13.391 -22 -13.805 1 62.59 225 GLU A N 1
ATOM 1804 C CA . GLU A 1 225 ? 13.797 -22 -15.211 1 62.59 225 GLU A CA 1
ATOM 1805 C C . GLU A 1 225 ? 14.289 -20.625 -15.641 1 62.59 225 GLU A C 1
ATOM 1807 O O . GLU A 1 225 ? 14.977 -20.5 -16.656 1 62.59 225 GLU A O 1
ATOM 1812 N N . ILE A 1 226 ? 13.898 -19.641 -14.844 1 61.09 226 ILE A N 1
ATOM 1813 C CA . ILE A 1 226 ? 14.336 -18.297 -15.188 1 61.09 226 ILE A CA 1
ATOM 1814 C C . ILE A 1 226 ? 15.773 -18.094 -14.727 1 61.09 226 ILE A C 1
ATOM 1816 O O . ILE A 1 226 ? 16.531 -17.328 -15.344 1 61.09 226 ILE A O 1
ATOM 1820 N N . PHE A 1 227 ? 16.219 -18.688 -13.688 1 55.97 227 PHE A N 1
ATOM 1821 C CA . PHE A 1 227 ? 17.547 -18.531 -13.109 1 55.97 227 PHE A CA 1
ATOM 1822 C C . PHE A 1 227 ? 18.594 -19.312 -13.891 1 55.97 227 PHE A C 1
ATOM 1824 O O . PHE A 1 227 ? 19.797 -19.078 -13.766 1 55.97 227 PHE A O 1
ATOM 1831 N N . ASN A 1 228 ? 18.203 -20.281 -14.484 1 48.34 228 ASN A N 1
ATOM 1832 C CA . ASN A 1 228 ? 19.234 -21.078 -15.148 1 48.34 228 ASN A CA 1
ATOM 1833 C C . ASN A 1 228 ? 20 -20.266 -16.188 1 48.34 228 ASN A C 1
ATOM 1835 O O . ASN A 1 228 ? 19.406 -19.688 -17.094 1 48.34 228 ASN A O 1
ATOM 1839 N N . GLU A 1 229 ? 21 -19.516 -15.664 1 44.91 229 GLU A N 1
ATOM 1840 C CA . GLU A 1 229 ? 22 -18.641 -16.266 1 44.91 229 GLU A CA 1
ATOM 1841 C C . GLU A 1 229 ? 22.25 -19.016 -17.719 1 44.91 229 GLU A C 1
ATOM 1843 O O . GLU A 1 229 ? 22.578 -18.156 -18.547 1 44.91 229 GLU A O 1
ATOM 1848 N N . SER A 1 230 ? 22.453 -20.219 -17.938 1 42.5 230 SER A N 1
ATOM 1849 C CA . SER A 1 230 ? 23.047 -20.547 -19.234 1 42.5 230 SER A CA 1
ATOM 1850 C C . SER A 1 230 ? 22.297 -19.859 -20.359 1 42.5 230 SER A C 1
ATOM 1852 O O . SER A 1 230 ? 22.875 -19.594 -21.422 1 42.5 230 SER A O 1
ATOM 1854 N N . GLU A 1 231 ? 21.094 -19.547 -20.141 1 39.28 231 GLU A N 1
ATOM 1855 C CA . GLU A 1 231 ? 20.297 -19.062 -21.266 1 39.28 231 GLU A CA 1
ATOM 1856 C C . GLU A 1 231 ? 20.172 -17.531 -21.203 1 39.28 231 GLU A C 1
ATOM 1858 O O . GLU A 1 231 ? 19.453 -16.938 -22.016 1 39.28 231 GLU A O 1
ATOM 1863 N N . ILE A 1 232 ? 20.688 -16.875 -20.328 1 42.97 232 ILE A N 1
ATOM 1864 C CA . ILE A 1 232 ? 20.562 -15.422 -20.172 1 42.97 232 ILE A CA 1
ATOM 1865 C C . ILE A 1 232 ? 21.109 -14.727 -21.422 1 42.97 232 ILE A C 1
ATOM 1867 O O . ILE A 1 232 ? 20.594 -13.695 -21.844 1 42.97 232 ILE A O 1
ATOM 1871 N N . HIS A 1 233 ? 22.219 -15.203 -21.906 1 43.16 233 HIS A N 1
ATOM 1872 C CA . HIS A 1 233 ? 22.75 -14.539 -23.078 1 43.16 233 HIS A CA 1
ATOM 1873 C C . HIS A 1 233 ? 21.781 -14.625 -24.25 1 43.16 233 HIS A C 1
ATOM 1875 O O . HIS A 1 233 ? 21.797 -13.781 -25.156 1 43.16 233 HIS A O 1
ATOM 1881 N N . ARG A 1 234 ? 21.172 -15.719 -24.484 1 47.19 234 ARG A N 1
ATOM 1882 C CA . ARG A 1 234 ? 20.391 -15.883 -25.703 1 47.19 234 ARG A CA 1
ATOM 1883 C C . ARG A 1 234 ? 18.906 -15.672 -25.422 1 47.19 234 ARG A C 1
ATOM 1885 O O . ARG A 1 234 ? 18.062 -15.938 -26.281 1 47.19 234 ARG A O 1
ATOM 1892 N N . GLY A 1 235 ? 18.547 -15.039 -24.25 1 56.94 235 GLY A N 1
ATOM 1893 C CA . GLY A 1 235 ? 17.141 -14.812 -23.938 1 56.94 235 GLY A CA 1
ATOM 1894 C C . GLY A 1 235 ? 16.484 -16 -23.266 1 56.94 235 GLY A C 1
ATOM 1895 O O . GLY A 1 235 ? 16.953 -17.141 -23.391 1 56.94 235 GLY A O 1
ATOM 1896 N N . PHE A 1 236 ? 15.75 -15.844 -22.203 1 63 236 PHE A N 1
ATOM 1897 C CA . PHE A 1 236 ? 15.086 -16.953 -21.531 1 63 236 PHE A CA 1
ATOM 1898 C C . PHE A 1 236 ? 13.641 -17.078 -21.984 1 63 236 PHE A C 1
ATOM 1900 O O . PHE A 1 236 ? 12.93 -16.078 -22.094 1 63 236 PHE A O 1
ATOM 1907 N N . LYS A 1 237 ? 13.391 -18.359 -22.484 1 73 237 LYS A N 1
ATOM 1908 C CA . LYS A 1 237 ? 12.008 -18.672 -22.828 1 73 237 LYS A CA 1
ATOM 1909 C C . LYS A 1 237 ? 11.109 -18.656 -21.594 1 73 237 LYS A C 1
ATOM 1911 O O . LYS A 1 237 ? 11.414 -19.312 -20.594 1 73 237 LYS A O 1
ATOM 1916 N N . VAL A 1 238 ? 10.125 -17.719 -21.594 1 81.06 238 VAL A N 1
ATOM 1917 C CA . VAL A 1 238 ? 9.219 -17.625 -20.469 1 81.06 238 VAL A CA 1
ATOM 1918 C C . VAL A 1 238 ? 7.824 -18.094 -20.875 1 81.06 238 VAL A C 1
ATOM 1920 O O . VAL A 1 238 ? 7.352 -17.766 -21.969 1 81.06 238 VAL A O 1
ATOM 1923 N N . THR A 1 239 ? 7.262 -18.984 -20.062 1 87.56 239 THR A N 1
ATOM 1924 C CA . THR A 1 239 ? 5.887 -19.453 -20.25 1 87.56 239 THR A CA 1
ATOM 1925 C C . THR A 1 239 ? 5.02 -19.031 -19.062 1 87.56 239 THR A C 1
ATOM 1927 O O . THR A 1 239 ? 5.516 -18.469 -18.094 1 87.56 239 THR A O 1
ATOM 1930 N N . ARG A 1 240 ? 3.744 -19.266 -19.188 1 91.38 240 ARG A N 1
ATOM 1931 C CA . ARG A 1 240 ? 2.775 -18.875 -18.156 1 91.38 240 ARG A CA 1
ATOM 1932 C C . ARG A 1 240 ? 3.057 -19.578 -16.844 1 91.38 240 ARG A C 1
ATOM 1934 O O . ARG A 1 240 ? 2.619 -19.109 -15.781 1 91.38 240 ARG A O 1
ATOM 1941 N N . GLU A 1 241 ? 3.807 -20.625 -16.938 1 91.69 241 GLU A N 1
ATOM 1942 C CA . GLU A 1 241 ? 4.078 -21.453 -15.766 1 91.69 241 GLU A CA 1
ATOM 1943 C C . GLU A 1 241 ? 4.914 -20.703 -14.734 1 91.69 241 GLU A C 1
ATOM 1945 O O . GLU A 1 241 ? 4.934 -21.062 -13.555 1 91.69 241 GLU A O 1
ATOM 1950 N N . VAL A 1 242 ? 5.586 -19.641 -15.203 1 88 242 VAL A N 1
ATOM 1951 C CA . VAL A 1 242 ? 6.352 -18.828 -14.266 1 88 242 VAL A CA 1
ATOM 1952 C C . VAL A 1 242 ? 5.402 -18.125 -13.297 1 88 242 VAL A C 1
ATOM 1954 O O . VAL A 1 242 ? 5.707 -17.984 -12.109 1 88 242 VAL A O 1
ATOM 1957 N N . ASP A 1 243 ? 4.254 -17.703 -13.828 1 93.06 243 ASP A N 1
ATOM 1958 C CA . ASP A 1 243 ? 3.229 -17.094 -12.992 1 93.06 243 ASP A CA 1
ATOM 1959 C C . ASP A 1 243 ? 2.662 -18.094 -11.992 1 93.06 243 ASP A C 1
ATOM 1961 O O . ASP A 1 243 ? 2.32 -17.734 -10.859 1 93.06 243 ASP A O 1
ATOM 1965 N N . ILE A 1 244 ? 2.596 -19.312 -12.391 1 94.31 244 ILE A N 1
ATOM 1966 C CA . ILE A 1 244 ? 2.051 -20.375 -11.531 1 94.31 244 ILE A CA 1
ATOM 1967 C C . ILE A 1 244 ? 2.98 -20.609 -10.344 1 94.31 244 ILE A C 1
ATOM 1969 O O . ILE A 1 244 ? 2.521 -20.75 -9.211 1 94.31 244 ILE A O 1
ATOM 1973 N N . TRP A 1 245 ? 4.207 -20.609 -10.664 1 88.38 245 TRP A N 1
ATOM 1974 C CA . TRP A 1 245 ? 5.195 -20.719 -9.602 1 88.38 245 TRP A CA 1
ATOM 1975 C C . TRP A 1 245 ? 5.047 -19.578 -8.594 1 88.38 245 TRP A C 1
ATOM 1977 O O . TRP A 1 245 ? 4.957 -19.812 -7.391 1 88.38 245 TRP A O 1
ATOM 1987 N N . SER A 1 246 ? 5.008 -18.328 -9.086 1 87.81 246 SER A N 1
ATOM 1988 C CA . SER A 1 246 ? 4.863 -17.156 -8.234 1 87.81 246 SER A CA 1
ATOM 1989 C C . SER A 1 246 ? 3.58 -17.234 -7.41 1 87.81 246 SER A C 1
ATOM 1991 O O . SER A 1 246 ? 3.547 -16.781 -6.262 1 87.81 246 SER A O 1
ATOM 1993 N N . PHE A 1 247 ? 2.557 -17.812 -8.023 1 93.81 247 PHE A N 1
ATOM 1994 C CA . PHE A 1 247 ? 1.299 -18.031 -7.32 1 93.81 247 PHE A CA 1
ATOM 1995 C C . PHE A 1 247 ? 1.499 -18.984 -6.145 1 93.81 247 PHE A C 1
ATOM 1997 O O . PHE A 1 247 ? 0.991 -18.734 -5.047 1 93.81 247 PHE A O 1
ATOM 2004 N N . GLY A 1 248 ? 2.229 -20.016 -6.352 1 88.5 248 GLY A N 1
ATOM 2005 C CA . GLY A 1 248 ? 2.553 -20.938 -5.281 1 88.5 248 GLY A CA 1
ATOM 2006 C C . GLY A 1 248 ? 3.318 -20.297 -4.141 1 88.5 248 GLY A C 1
ATOM 2007 O O . GLY A 1 248 ? 3.043 -20.562 -2.971 1 88.5 248 GLY A O 1
ATOM 2008 N N . ILE A 1 249 ? 4.234 -19.469 -4.543 1 82.81 249 ILE A N 1
ATOM 2009 C CA . ILE A 1 249 ? 5.012 -18.766 -3.525 1 82.81 249 ILE A CA 1
ATOM 2010 C C . ILE A 1 249 ? 4.102 -17.859 -2.711 1 82.81 249 ILE A C 1
ATOM 2012 O O . ILE A 1 249 ? 4.223 -17.781 -1.485 1 82.81 249 ILE A O 1
ATOM 2016 N N . MET A 1 250 ? 3.244 -17.172 -3.332 1 86.38 250 MET A N 1
ATOM 2017 C CA . MET A 1 250 ? 2.256 -16.344 -2.652 1 86.38 250 MET A CA 1
ATOM 2018 C C . MET A 1 250 ? 1.405 -17.172 -1.699 1 86.38 250 MET A C 1
ATOM 2020 O O . MET A 1 250 ? 1.165 -16.766 -0.56 1 86.38 250 MET A O 1
ATOM 2024 N N . MET A 1 251 ? 0.967 -18.328 -2.15 1 87.31 251 MET A N 1
ATOM 2025 C CA . MET A 1 251 ? 0.189 -19.234 -1.304 1 87.31 251 MET A CA 1
ATOM 2026 C C . MET A 1 251 ? 0.975 -19.625 -0.056 1 87.31 251 MET A C 1
ATOM 2028 O O . MET A 1 251 ? 0.457 -19.531 1.06 1 87.31 251 MET A O 1
ATOM 2032 N N . ARG A 1 252 ? 2.109 -20.047 -0.347 1 79.44 252 ARG A N 1
ATOM 2033 C CA . ARG A 1 252 ? 2.957 -20.5 0.755 1 79.44 252 ARG A CA 1
ATOM 2034 C C . ARG A 1 252 ? 3.133 -19.391 1.79 1 79.44 252 ARG A C 1
ATOM 2036 O O . ARG A 1 252 ? 3.119 -19.656 2.994 1 79.44 252 ARG A O 1
ATOM 2043 N N . THR A 1 253 ? 3.285 -18.234 1.312 1 76.75 253 THR A N 1
ATOM 2044 C CA . THR A 1 253 ? 3.506 -17.094 2.188 1 76.75 253 THR A CA 1
ATOM 2045 C C . THR A 1 253 ? 2.271 -16.828 3.043 1 76.75 253 THR A C 1
ATOM 2047 O O . THR A 1 253 ? 2.383 -16.609 4.254 1 76.75 253 THR A O 1
ATOM 2050 N N . MET A 1 254 ? 1.148 -16.844 2.508 1 81.31 254 MET A N 1
ATOM 2051 C CA . MET A 1 254 ? -0.084 -16.547 3.23 1 81.31 254 MET A CA 1
ATOM 2052 C C . MET A 1 254 ? -0.466 -17.703 4.152 1 81.31 254 MET A C 1
ATOM 2054 O O . MET A 1 254 ? -1.037 -17.484 5.223 1 81.31 254 MET A O 1
ATOM 2058 N N . MET A 1 255 ? -0.164 -18.922 3.684 1 78.5 255 MET A N 1
ATOM 2059 C CA . MET A 1 255 ? -0.478 -20.094 4.496 1 78.5 255 MET A CA 1
ATOM 2060 C C . MET A 1 255 ? 0.462 -20.188 5.695 1 78.5 255 MET A C 1
ATOM 2062 O O . MET A 1 255 ? 0.121 -20.797 6.707 1 78.5 255 MET A O 1
ATOM 2066 N N . GLY A 1 256 ? 1.467 -19.422 5.91 1 66.75 256 GLY A N 1
ATOM 2067 C CA . GLY A 1 256 ? 2.389 -19.406 7.035 1 66.75 256 GLY A CA 1
ATOM 2068 C C . GLY A 1 256 ? 3.129 -20.719 7.23 1 66.75 256 GLY A C 1
ATOM 2069 O O . GLY A 1 256 ? 3.502 -21.062 8.352 1 66.75 256 GLY A O 1
ATOM 2070 N N . PHE A 1 257 ? 3.553 -21.469 6.312 1 49.72 257 PHE A N 1
ATOM 2071 C CA . PHE A 1 257 ? 4.094 -22.812 6.508 1 49.72 257 PHE A CA 1
ATOM 2072 C C . PHE A 1 257 ? 5.152 -22.812 7.605 1 49.72 257 PHE A C 1
ATOM 2074 O O . PHE A 1 257 ? 5.809 -21.781 7.844 1 49.72 257 PHE A O 1
ATOM 2081 N N . ARG A 1 258 ? 5.203 -24 8.516 1 43.5 258 ARG A N 1
ATOM 2082 C CA . ARG A 1 258 ? 5.941 -24.453 9.695 1 43.5 258 ARG A CA 1
ATOM 2083 C C . ARG A 1 258 ? 7.445 -24.266 9.5 1 43.5 258 ARG A C 1
ATOM 2085 O O . ARG A 1 258 ? 7.984 -24.641 8.453 1 43.5 258 ARG A O 1
ATOM 2092 N N . PHE A 1 259 ? 8.039 -23.172 10.164 1 38.16 259 PHE A N 1
ATOM 2093 C CA . PHE A 1 259 ? 9.5 -23.125 10.219 1 38.16 259 PHE A CA 1
ATOM 2094 C C . PHE A 1 259 ? 10.055 -24.469 10.672 1 38.16 259 PHE A C 1
ATOM 2096 O O . PHE A 1 259 ? 9.758 -24.938 11.773 1 38.16 259 PHE A O 1
ATOM 2103 N N . GLN A 1 260 ? 10.078 -25.531 9.93 1 37.81 260 GLN A N 1
ATOM 2104 C CA . GLN A 1 260 ? 10.914 -26.562 10.531 1 37.81 260 GLN A CA 1
ATOM 2105 C C . GLN A 1 260 ? 12.312 -26.031 10.836 1 37.81 260 GLN A C 1
ATOM 2107 O O . GLN A 1 260 ? 12.977 -25.469 9.961 1 37.81 260 GLN A O 1
ATOM 2112 N N . ARG A 1 261 ? 12.516 -25.766 12.125 1 38.72 261 ARG A N 1
ATOM 2113 C CA . ARG A 1 261 ? 13.805 -25.438 12.734 1 38.72 261 ARG A CA 1
ATOM 2114 C C . ARG A 1 261 ? 14.914 -26.312 12.148 1 38.72 261 ARG A C 1
ATOM 2116 O O . ARG A 1 261 ? 14.984 -27.516 12.422 1 38.72 261 ARG A O 1
ATOM 2123 N N . GLN A 1 262 ? 15.195 -26.125 10.93 1 37.72 262 GLN A N 1
ATOM 2124 C CA . GLN A 1 262 ? 16.469 -26.828 10.805 1 37.72 262 GLN A CA 1
ATOM 2125 C C . GLN A 1 262 ? 17.594 -26.078 11.516 1 37.72 262 GLN A C 1
ATOM 2127 O O . GLN A 1 262 ? 17.703 -24.859 11.398 1 37.72 262 GLN A O 1
ATOM 2132 N N . ASN A 1 263 ? 18 -26.672 12.602 1 35.84 263 ASN A N 1
ATOM 2133 C CA . ASN A 1 263 ? 19.172 -26.359 13.422 1 35.84 263 ASN A CA 1
ATOM 2134 C C . ASN A 1 263 ? 20.375 -25.953 12.57 1 35.84 263 ASN A C 1
ATOM 2136 O O . ASN A 1 263 ? 21.359 -26.688 12.492 1 35.84 263 ASN A O 1
ATOM 2140 N N . ASN A 1 264 ? 20.203 -25.641 11.336 1 36.69 264 ASN A N 1
ATOM 2141 C CA . ASN A 1 264 ? 21.547 -25.438 10.812 1 36.69 264 ASN A CA 1
ATOM 2142 C C . ASN A 1 264 ? 22.203 -24.188 11.406 1 36.69 264 ASN A C 1
ATOM 2144 O O . ASN A 1 264 ? 21.609 -23.109 11.367 1 36.69 264 ASN A O 1
ATOM 2148 N N . ASN A 1 265 ? 23.062 -24.359 12.359 1 35.97 265 ASN A N 1
ATOM 2149 C CA . ASN A 1 265 ? 24.031 -23.547 13.086 1 35.97 265 ASN A CA 1
ATOM 2150 C C . ASN A 1 265 ? 24.688 -22.5 12.18 1 35.97 265 ASN A C 1
ATOM 2152 O O . ASN A 1 265 ? 25.734 -21.953 12.516 1 35.97 265 ASN A O 1
ATOM 2156 N N . SER A 1 266 ? 24.812 -22.688 10.773 1 35.22 266 SER A N 1
ATOM 2157 C CA . SER A 1 266 ? 25.953 -21.984 10.164 1 35.22 266 SER A CA 1
ATOM 2158 C C . SER A 1 266 ? 25.75 -20.484 10.203 1 35.22 266 SER A C 1
ATOM 2160 O O . SER A 1 266 ? 24.625 -19.984 10.133 1 35.22 266 SER A O 1
ATOM 2162 N N . ASN A 1 267 ? 26.656 -19.734 10.75 1 37.47 267 ASN A N 1
ATOM 2163 C CA . ASN A 1 267 ? 27.188 -18.375 10.688 1 37.47 267 ASN A CA 1
ATOM 2164 C C . ASN A 1 267 ? 26.938 -17.734 9.328 1 37.47 267 ASN A C 1
ATOM 2166 O O . ASN A 1 267 ? 27.875 -17.469 8.578 1 37.47 267 ASN A O 1
ATOM 2170 N N . GLN A 1 268 ? 26.047 -18.188 8.477 1 41.19 268 GLN A N 1
ATOM 2171 C CA . GLN A 1 268 ? 26.266 -17.875 7.066 1 41.19 268 GLN A CA 1
ATOM 2172 C C . GLN A 1 268 ? 25.953 -16.422 6.773 1 41.19 268 GLN A C 1
ATOM 2174 O O . GLN A 1 268 ? 25.031 -15.844 7.348 1 41.19 268 GLN A O 1
ATOM 2179 N N . GLN A 1 269 ? 26.844 -15.773 6.086 1 45.09 269 GLN A N 1
ATOM 2180 C CA . GLN A 1 269 ? 26.953 -14.562 5.273 1 45.09 269 GLN A CA 1
ATOM 2181 C C . GLN A 1 269 ? 25.672 -14.312 4.488 1 45.09 269 GLN A C 1
ATOM 2183 O O . GLN A 1 269 ? 24.859 -15.219 4.309 1 45.09 269 GLN A O 1
ATOM 2188 N N . VAL A 1 270 ? 25.453 -13.07 4.309 1 47.94 270 VAL A N 1
ATOM 2189 C CA . VAL A 1 270 ? 24.469 -12.609 3.346 1 47.94 270 VAL A CA 1
ATOM 2190 C C . VAL A 1 270 ? 24.391 -13.578 2.174 1 47.94 270 VAL A C 1
ATOM 2192 O O . VAL A 1 270 ? 25.375 -13.805 1.473 1 47.94 270 VAL A O 1
ATOM 2195 N N . LEU A 1 271 ? 23.406 -14.5 2.277 1 53.56 271 LEU A N 1
ATOM 2196 C CA . LEU A 1 271 ? 23.25 -15.477 1.204 1 53.56 271 LEU A CA 1
ATOM 2197 C C . LEU A 1 271 ? 23.156 -14.789 -0.151 1 53.56 271 LEU A C 1
ATOM 2199 O O . LEU A 1 271 ? 22.578 -13.703 -0.256 1 53.56 271 LEU A O 1
ATOM 2203 N N . THR A 1 272 ? 23.969 -15.305 -1.056 1 52.62 272 THR A N 1
ATOM 2204 C CA . THR A 1 272 ? 23.797 -14.875 -2.439 1 52.62 272 THR A CA 1
ATOM 2205 C C . THR A 1 272 ? 22.391 -15.172 -2.934 1 52.62 272 THR A C 1
ATOM 2207 O O . THR A 1 272 ? 21.641 -15.914 -2.291 1 52.62 272 THR A O 1
ATOM 2210 N N . GLU A 1 273 ? 21.938 -14.523 -3.859 1 53.16 273 GLU A N 1
ATOM 2211 C CA . GLU A 1 273 ? 20.656 -14.797 -4.512 1 53.16 273 GLU A CA 1
ATOM 2212 C C . GLU A 1 273 ? 20.5 -16.281 -4.82 1 53.16 273 GLU A C 1
ATOM 2214 O O . GLU A 1 273 ? 19.422 -16.859 -4.645 1 53.16 273 GLU A O 1
ATOM 2219 N N . GLU A 1 274 ? 21.625 -16.906 -5.27 1 54.75 274 GLU A N 1
ATOM 2220 C CA . GLU A 1 274 ? 21.609 -18.328 -5.629 1 54.75 274 GLU A CA 1
ATOM 2221 C C . GLU A 1 274 ? 21.328 -19.203 -4.414 1 54.75 274 GLU A C 1
ATOM 2223 O O . GLU A 1 274 ? 20.578 -20.172 -4.504 1 54.75 274 GLU A O 1
ATOM 2228 N N . GLU A 1 275 ? 21.891 -18.766 -3.393 1 58.41 275 GLU A N 1
ATOM 2229 C CA . GLU A 1 275 ? 21.703 -19.547 -2.168 1 58.41 275 GLU A CA 1
ATOM 2230 C C . GLU A 1 275 ? 20.266 -19.391 -1.646 1 58.41 275 GLU A C 1
ATOM 2232 O O . GLU A 1 275 ? 19.688 -20.359 -1.134 1 58.41 275 GLU A O 1
ATOM 2237 N N . GLN A 1 276 ? 19.719 -18.25 -1.946 1 58.62 276 GLN A N 1
ATOM 2238 C CA . GLN A 1 276 ? 18.344 -18 -1.544 1 58.62 276 GLN A CA 1
ATOM 2239 C C . GLN A 1 276 ? 17.375 -18.875 -2.324 1 58.62 276 GLN A C 1
ATOM 2241 O O . GLN A 1 276 ? 16.453 -19.453 -1.747 1 58.62 276 GLN A O 1
ATOM 2246 N N . ILE A 1 277 ? 17.688 -18.969 -3.496 1 60.09 277 ILE A N 1
ATOM 2247 C CA . ILE A 1 277 ? 16.859 -19.781 -4.375 1 60.09 277 ILE A CA 1
ATOM 2248 C C . ILE A 1 277 ? 16.969 -21.25 -3.971 1 60.09 277 ILE A C 1
ATOM 2250 O O . ILE A 1 277 ? 15.969 -21.953 -3.893 1 60.09 277 ILE A O 1
ATOM 2254 N N . ALA A 1 278 ? 18.172 -21.641 -3.701 1 60.25 278 ALA A N 1
ATOM 2255 C CA . ALA A 1 278 ? 18.422 -23.031 -3.32 1 60.25 278 ALA A CA 1
ATOM 2256 C C . ALA A 1 278 ? 17.672 -23.375 -2.035 1 60.25 278 ALA A C 1
ATOM 2258 O O . ALA A 1 278 ? 17.078 -24.453 -1.929 1 60.25 278 ALA A O 1
ATOM 2259 N N . ASN A 1 279 ? 17.688 -22.469 -1.195 1 62.34 279 ASN A N 1
ATOM 2260 C CA . ASN A 1 279 ? 17 -22.703 0.073 1 62.34 279 ASN A CA 1
ATOM 2261 C C . ASN A 1 279 ? 15.484 -22.797 -0.114 1 62.34 279 ASN A C 1
ATOM 2263 O O . ASN A 1 279 ? 14.836 -23.641 0.503 1 62.34 279 ASN A O 1
ATOM 2267 N N . LEU A 1 280 ? 15.047 -21.891 -0.916 1 62.75 280 LEU A N 1
ATOM 2268 C CA . LEU A 1 280 ? 13.617 -21.938 -1.226 1 62.75 280 LEU A CA 1
ATOM 2269 C C . LEU A 1 280 ? 13.242 -23.281 -1.842 1 62.75 280 LEU A C 1
ATOM 2271 O O . LEU A 1 280 ? 12.25 -23.891 -1.444 1 62.75 280 LEU A O 1
ATOM 2275 N N . LEU A 1 281 ? 14.062 -23.688 -2.705 1 63.5 281 LEU A N 1
ATOM 2276 C CA . LEU A 1 281 ? 13.805 -24.938 -3.391 1 63.5 281 LEU A CA 1
ATOM 2277 C C . LEU A 1 281 ? 13.828 -26.109 -2.408 1 63.5 281 LEU A C 1
ATOM 2279 O O . LEU A 1 281 ? 13.008 -27.031 -2.502 1 63.5 281 LEU A O 1
ATOM 2283 N N . ASN A 1 282 ? 14.695 -26 -1.511 1 63.41 282 ASN A N 1
ATOM 2284 C CA . ASN A 1 282 ? 14.797 -27.062 -0.504 1 63.41 282 ASN A CA 1
ATOM 2285 C C . ASN A 1 282 ? 13.578 -27.078 0.409 1 63.41 282 ASN A C 1
ATOM 2287 O O . ASN A 1 282 ? 13.062 -28.141 0.749 1 63.41 282 ASN A O 1
ATOM 2291 N N . ASP A 1 283 ? 13.188 -25.969 0.73 1 64.44 283 ASP A N 1
ATOM 2292 C CA . ASP A 1 283 ? 12 -25.859 1.575 1 64.44 283 ASP A CA 1
ATOM 2293 C C . ASP A 1 283 ? 10.773 -26.438 0.873 1 64.44 283 ASP A C 1
ATOM 2295 O O . ASP A 1 283 ? 9.977 -27.141 1.489 1 64.44 283 ASP A O 1
ATOM 2299 N N . LEU A 1 284 ? 10.742 -26.078 -0.304 1 67 284 LEU A N 1
ATOM 2300 C CA . LEU A 1 284 ? 9.594 -26.531 -1.077 1 67 284 LEU A CA 1
ATOM 2301 C C . LEU A 1 284 ? 9.664 -28.047 -1.298 1 67 284 LEU A C 1
ATOM 2303 O O . LEU A 1 284 ? 8.625 -28.688 -1.463 1 67 284 LEU A O 1
ATOM 2307 N N . ASP A 1 285 ? 10.875 -28.469 -1.318 1 63.59 285 ASP A N 1
ATOM 2308 C CA . ASP A 1 285 ? 11.055 -29.906 -1.452 1 63.59 285 ASP A CA 1
ATOM 2309 C C . ASP A 1 285 ? 10.422 -30.641 -0.272 1 63.59 285 ASP A C 1
ATOM 2311 O O . ASP A 1 285 ? 9.82 -31.703 -0.447 1 63.59 285 ASP A O 1
ATOM 2315 N N . ASN A 1 286 ? 10.586 -30.047 0.772 1 61.06 286 ASN A N 1
ATOM 2316 C CA . ASN A 1 286 ? 9.977 -30.656 1.954 1 61.06 286 ASN A CA 1
ATOM 2317 C C . ASN A 1 286 ? 8.453 -30.672 1.851 1 61.06 286 ASN A C 1
ATOM 2319 O O . ASN A 1 286 ? 7.809 -31.609 2.312 1 61.06 286 ASN A O 1
ATOM 2323 N N . TYR A 1 287 ? 7.965 -29.688 1.254 1 58.47 287 TYR A N 1
ATOM 2324 C CA . TYR A 1 287 ? 6.527 -29.641 1.01 1 58.47 287 TYR A CA 1
ATOM 2325 C C . TYR A 1 287 ? 6.113 -30.703 -0.006 1 58.47 287 TYR A C 1
ATOM 2327 O O . TYR A 1 287 ? 5.09 -31.359 0.166 1 58.47 287 TYR A O 1
ATOM 2335 N N . ARG A 1 288 ? 6.98 -30.672 -0.963 1 58.19 288 ARG A N 1
ATOM 2336 C CA . ARG A 1 288 ? 6.668 -31.609 -2.045 1 58.19 288 ARG A CA 1
ATOM 2337 C C . ARG A 1 288 ? 6.715 -33.062 -1.559 1 58.19 288 ARG A C 1
ATOM 2339 O O . ARG A 1 288 ? 5.93 -33.875 -2.008 1 58.19 288 ARG A O 1
ATOM 2346 N N . SER A 1 289 ? 7.637 -33.188 -0.659 1 55.94 289 SER A N 1
ATOM 2347 C CA . SER A 1 289 ? 7.898 -34.562 -0.266 1 55.94 289 SER A CA 1
ATOM 2348 C C . SER A 1 289 ? 7.023 -34.969 0.913 1 55.94 289 SER A C 1
ATOM 2350 O O . SER A 1 289 ? 6.785 -36.156 1.127 1 55.94 289 SER A O 1
ATOM 2352 N N . ASN A 1 290 ? 6.648 -33.875 1.714 1 53.12 290 ASN A N 1
ATOM 2353 C CA . ASN A 1 290 ? 5.898 -34.25 2.908 1 53.12 290 ASN A CA 1
ATOM 2354 C C . ASN A 1 290 ? 4.426 -34.5 2.594 1 53.12 290 ASN A C 1
ATOM 2356 O O . ASN A 1 290 ? 3.744 -33.594 2.07 1 53.12 290 ASN A O 1
ATOM 2360 N N . ASN A 1 291 ? 3.998 -35.719 2.604 1 47.75 291 ASN A N 1
ATOM 2361 C CA . ASN A 1 291 ? 2.654 -36.219 2.314 1 47.75 291 ASN A CA 1
ATOM 2362 C C . ASN A 1 291 ? 1.666 -35.812 3.406 1 47.75 291 ASN A C 1
ATOM 2364 O O . ASN A 1 291 ? 0.484 -36.156 3.336 1 47.75 291 ASN A O 1
ATOM 2368 N N . ASN A 1 292 ? 2.156 -35.094 4.434 1 49.81 292 ASN A N 1
ATOM 2369 C CA . ASN A 1 292 ? 1.218 -34.812 5.508 1 49.81 292 ASN A CA 1
ATOM 2370 C C . ASN A 1 292 ? 0.331 -33.625 5.16 1 49.81 292 ASN A C 1
ATOM 2372 O O . ASN A 1 292 ? -0.608 -33.281 5.891 1 49.81 292 ASN A O 1
ATOM 2376 N N . TYR A 1 293 ? 0.794 -32.938 4.227 1 53.44 293 TYR A N 1
ATOM 2377 C CA . TYR A 1 293 ? -0.011 -31.75 3.936 1 53.44 293 TYR A CA 1
ATOM 2378 C C . TYR A 1 293 ? -1.204 -32.125 3.057 1 53.44 293 TYR A C 1
ATOM 2380 O O . TYR A 1 293 ? -1.083 -32.188 1.831 1 53.44 293 TYR A O 1
ATOM 2388 N N . SER A 1 294 ? -2.25 -32.594 3.648 1 60.5 294 SER A N 1
ATOM 2389 C CA . SER A 1 294 ? -3.348 -33.312 3.002 1 60.5 294 SER A CA 1
ATOM 2390 C C . SER A 1 294 ? -4.484 -32.375 2.637 1 60.5 294 SER A C 1
ATOM 2392 O O . SER A 1 294 ? -5.457 -32.781 1.996 1 60.5 294 SER A O 1
ATOM 2394 N N . THR A 1 295 ? -4.262 -31.031 2.863 1 76.5 295 THR A N 1
ATOM 2395 C CA . THR A 1 295 ? -5.422 -30.203 2.553 1 76.5 295 THR A CA 1
ATOM 2396 C C . THR A 1 295 ? -5.461 -29.859 1.065 1 76.5 295 THR A C 1
ATOM 2398 O O . THR A 1 295 ? -4.477 -30.062 0.351 1 76.5 295 THR A O 1
ATOM 2401 N N . LYS A 1 296 ? -6.59 -29.531 0.61 1 86.69 296 LYS A N 1
ATOM 2402 C CA . LYS A 1 296 ? -6.773 -29.062 -0.76 1 86.69 296 LYS A CA 1
ATOM 2403 C C . LYS A 1 296 ? -5.746 -27.984 -1.122 1 86.69 296 LYS A C 1
ATOM 2405 O O . LYS A 1 296 ? -5.164 -28.016 -2.209 1 86.69 296 LYS A O 1
ATOM 2410 N N . LEU A 1 297 ? -5.43 -27.156 -0.189 1 88.62 297 LEU A N 1
ATOM 2411 C CA . LEU A 1 297 ? -4.496 -26.062 -0.428 1 88.62 297 LEU A CA 1
ATOM 2412 C C . LEU A 1 297 ? -3.068 -26.578 -0.556 1 88.62 297 LEU A C 1
ATOM 2414 O O . LEU A 1 297 ? -2.291 -26.078 -1.371 1 88.62 297 LEU A O 1
ATOM 2418 N N . ASP A 1 298 ? -2.766 -27.609 0.177 1 84.56 298 ASP A N 1
ATOM 2419 C CA . ASP A 1 298 ? -1.441 -28.203 0.077 1 84.56 298 ASP A CA 1
ATOM 2420 C C . ASP A 1 298 ? -1.215 -28.812 -1.31 1 84.56 298 ASP A C 1
ATOM 2422 O O . ASP A 1 298 ? -0.118 -28.703 -1.862 1 84.56 298 ASP A O 1
ATOM 2426 N N . ARG A 1 299 ? -2.246 -29.422 -1.781 1 87.31 299 ARG A N 1
ATOM 2427 C CA . ARG A 1 299 ? -2.152 -30.047 -3.094 1 87.31 299 ARG A CA 1
ATOM 2428 C C . ARG A 1 299 ? -1.964 -29.016 -4.191 1 87.31 299 ARG A C 1
ATOM 2430 O O . ARG A 1 299 ? -1.194 -29.219 -5.129 1 87.31 299 ARG A O 1
ATOM 2437 N N . VAL A 1 300 ? -2.66 -27.906 -4.059 1 92.81 300 VAL A N 1
ATOM 2438 C CA . VAL A 1 300 ? -2.494 -26.812 -5.02 1 92.81 300 VAL A CA 1
ATOM 2439 C C . VAL A 1 300 ? -1.068 -26.281 -4.941 1 92.81 300 VAL A C 1
ATOM 2441 O O . VAL A 1 300 ? -0.398 -26.125 -5.969 1 92.81 300 VAL A O 1
ATOM 2444 N N . LEU A 1 301 ? -0.628 -25.969 -3.742 1 88.31 301 LEU A N 1
ATOM 2445 C CA . LEU A 1 301 ? 0.708 -25.422 -3.535 1 88.31 301 LEU A CA 1
ATOM 2446 C C . LEU A 1 301 ? 1.771 -26.359 -4.102 1 88.31 301 LEU A C 1
ATOM 2448 O O . LEU A 1 301 ? 2.668 -25.922 -4.824 1 88.31 301 LEU A O 1
ATOM 2452 N N . LYS A 1 302 ? 1.657 -27.625 -3.797 1 85.5 302 LYS A N 1
ATOM 2453 C CA . LYS A 1 302 ? 2.6 -28.625 -4.305 1 85.5 302 LYS A CA 1
ATOM 2454 C C . LYS A 1 302 ? 2.639 -28.609 -5.828 1 85.5 302 LYS A C 1
ATOM 2456 O O . LYS A 1 302 ? 3.713 -28.688 -6.43 1 85.5 302 LYS A O 1
ATOM 2461 N N . GLY A 1 303 ? 1.5 -28.578 -6.43 1 89.31 303 GLY A N 1
ATOM 2462 C CA . GLY A 1 303 ? 1.418 -28.516 -7.879 1 89.31 303 GLY A CA 1
ATOM 2463 C C . GLY A 1 303 ? 2.096 -27.281 -8.461 1 89.31 303 GLY A C 1
ATOM 2464 O O . GLY A 1 303 ? 2.807 -27.375 -9.461 1 89.31 303 GLY A O 1
ATOM 2465 N N . CYS A 1 304 ? 1.912 -26.156 -7.836 1 91.56 304 CYS A N 1
ATOM 2466 C CA . CYS A 1 304 ? 2.42 -24.891 -8.336 1 91.56 304 CYS A CA 1
ATOM 2467 C C . CYS A 1 304 ? 3.943 -24.859 -8.305 1 91.56 304 CYS A C 1
ATOM 2469 O O . CYS A 1 304 ? 4.574 -24.203 -9.141 1 91.56 304 CYS A O 1
ATOM 2471 N N . VAL A 1 305 ? 4.551 -25.594 -7.359 1 86.12 305 VAL A N 1
ATOM 2472 C CA . VAL A 1 305 ? 5.98 -25.406 -7.137 1 86.12 305 VAL A CA 1
ATOM 2473 C C . VAL A 1 305 ? 6.75 -26.609 -7.645 1 86.12 305 VAL A C 1
ATOM 2475 O O . VAL A 1 305 ? 7.828 -26.938 -7.141 1 86.12 305 VAL A O 1
ATOM 2478 N N . GLN A 1 306 ? 6.121 -27.312 -8.562 1 84.62 306 GLN A N 1
ATOM 2479 C CA . GLN A 1 306 ? 6.859 -28.375 -9.234 1 84.62 306 GLN A CA 1
ATOM 2480 C C . GLN A 1 306 ? 8.102 -27.828 -9.93 1 84.62 306 GLN A C 1
ATOM 2482 O O . GLN A 1 306 ? 8.062 -26.734 -10.516 1 84.62 306 GLN A O 1
ATOM 2487 N N . ILE A 1 307 ? 9.18 -28.562 -9.953 1 80.69 307 ILE A N 1
ATOM 2488 C CA . ILE A 1 307 ? 10.438 -28.125 -10.562 1 80.69 307 ILE A CA 1
ATOM 2489 C C . ILE A 1 307 ? 10.281 -28.062 -12.078 1 80.69 307 ILE A C 1
ATOM 2491 O O . ILE A 1 307 ? 10.672 -27.078 -12.703 1 80.69 307 ILE A O 1
ATOM 2495 N N . ASN A 1 308 ? 9.719 -29.141 -12.602 1 82.44 308 ASN A N 1
ATOM 2496 C CA . ASN A 1 308 ? 9.414 -29.141 -14.031 1 82.44 308 ASN A CA 1
ATOM 2497 C C . ASN A 1 308 ? 8.18 -28.312 -14.344 1 82.44 308 ASN A C 1
ATOM 2499 O O . ASN A 1 308 ? 7.082 -28.625 -13.875 1 82.44 308 ASN A O 1
ATOM 2503 N N . GLN A 1 309 ? 8.32 -27.297 -15.109 1 87.19 309 GLN A N 1
ATOM 2504 C CA . GLN A 1 309 ? 7.223 -26.375 -15.398 1 87.19 309 GLN A CA 1
ATOM 2505 C C . GLN A 1 309 ? 6.059 -27.094 -16.062 1 87.19 309 GLN A C 1
ATOM 2507 O O . GLN A 1 309 ? 4.898 -26.719 -15.883 1 87.19 309 GLN A O 1
ATOM 2512 N N . LYS A 1 310 ? 6.316 -28.203 -16.781 1 88.25 310 LYS A N 1
ATOM 2513 C CA . LYS A 1 310 ? 5.273 -28.953 -17.469 1 88.25 310 LYS A CA 1
ATOM 2514 C C . LYS A 1 310 ? 4.355 -29.656 -16.484 1 88.25 310 LYS A C 1
ATOM 2516 O O . LYS A 1 310 ? 3.248 -30.078 -16.844 1 88.25 310 LYS A O 1
ATOM 2521 N N . ASP A 1 311 ? 4.836 -29.781 -15.305 1 90.19 311 ASP A N 1
ATOM 2522 C CA . ASP A 1 311 ? 4.059 -30.5 -14.305 1 90.19 311 ASP A CA 1
ATOM 2523 C C . ASP A 1 311 ? 3.186 -29.531 -13.492 1 90.19 311 ASP A C 1
ATOM 2525 O O . ASP A 1 311 ? 2.387 -29.969 -12.664 1 90.19 311 ASP A O 1
ATOM 2529 N N . ARG A 1 312 ? 3.303 -28.25 -13.75 1 92.19 312 ARG A N 1
ATOM 2530 C CA . ARG A 1 312 ? 2.492 -27.266 -13.031 1 92.19 312 ARG A CA 1
ATOM 2531 C C . ARG A 1 312 ? 1.113 -27.125 -13.664 1 92.19 312 ARG A C 1
ATOM 2533 O O . ARG A 1 312 ? 0.996 -27.016 -14.883 1 92.19 312 ARG A O 1
ATOM 2540 N N . PRO A 1 313 ? 0.105 -27.234 -12.828 1 96 313 PRO A N 1
ATOM 2541 C CA . PRO A 1 313 ? -1.241 -27.062 -13.375 1 96 313 PRO A CA 1
ATOM 2542 C C . PRO A 1 313 ? -1.491 -25.656 -13.898 1 96 313 PRO A C 1
ATOM 2544 O O . PRO A 1 313 ? -0.833 -24.703 -13.469 1 96 313 PRO A O 1
ATOM 2547 N N . SER A 1 314 ? -2.406 -25.531 -14.844 1 96.38 314 SER A N 1
ATOM 2548 C CA . SER A 1 314 ? -2.838 -24.203 -15.305 1 96.38 314 SER A CA 1
ATOM 2549 C C . SER A 1 314 ? -3.65 -23.484 -14.234 1 96.38 314 SER A C 1
ATOM 2551 O O . SER A 1 314 ? -4.125 -24.109 -13.281 1 96.38 314 SER A O 1
ATOM 2553 N N . MET A 1 315 ? -3.775 -22.203 -14.461 1 96.88 315 MET A N 1
ATOM 2554 C CA . MET A 1 315 ? -4.594 -21.438 -13.516 1 96.88 315 MET A CA 1
ATOM 2555 C C . MET A 1 315 ? -6.055 -21.875 -13.586 1 96.88 315 MET A C 1
ATOM 2557 O O . MET A 1 315 ? -6.758 -21.875 -12.57 1 96.88 315 MET A O 1
ATOM 2561 N N . SER A 1 316 ? -6.508 -22.281 -14.758 1 96.75 316 SER A N 1
ATOM 2562 C CA . SER A 1 316 ? -7.855 -22.828 -14.898 1 96.75 316 SER A CA 1
ATOM 2563 C C . SER A 1 316 ? -8.039 -24.094 -14.078 1 96.75 316 SER A C 1
ATOM 2565 O O . SER A 1 316 ? -9.047 -24.266 -13.398 1 96.75 316 SER A O 1
ATOM 2567 N N . ALA A 1 317 ? -7.066 -24.984 -14.164 1 97.38 317 ALA A N 1
ATOM 2568 C CA . ALA A 1 317 ? -7.113 -26.219 -13.398 1 97.38 317 ALA A CA 1
ATOM 2569 C C . ALA A 1 317 ? -7.145 -25.938 -11.898 1 97.38 317 ALA A C 1
ATOM 2571 O O . ALA A 1 317 ? -7.895 -26.578 -11.156 1 97.38 317 ALA A O 1
ATOM 2572 N N . ILE A 1 318 ? -6.34 -24.953 -11.5 1 97.62 318 ILE A N 1
ATOM 2573 C CA . ILE A 1 318 ? -6.258 -24.594 -10.086 1 97.62 318 ILE A CA 1
ATOM 2574 C C . ILE A 1 318 ? -7.605 -24.031 -9.625 1 97.62 318 ILE A C 1
ATOM 2576 O O . ILE A 1 318 ? -8.125 -24.453 -8.586 1 97.62 318 ILE A O 1
ATOM 2580 N N . PHE A 1 319 ? -8.148 -23.156 -10.391 1 97.31 319 PHE A N 1
ATOM 2581 C CA . PHE A 1 319 ? -9.445 -22.578 -10.047 1 97.31 319 PHE A CA 1
ATOM 2582 C C . PHE A 1 319 ? -10.516 -23.656 -9.953 1 97.31 319 PHE A C 1
ATOM 2584 O O . PHE A 1 319 ? -11.273 -23.703 -8.984 1 97.31 319 PHE A O 1
ATOM 2591 N N . ASN A 1 320 ? -10.562 -24.547 -10.914 1 97.31 320 ASN A N 1
ATOM 2592 C CA . ASN A 1 320 ? -11.547 -25.625 -10.945 1 97.31 320 ASN A CA 1
ATOM 2593 C C . ASN A 1 320 ? -11.398 -26.562 -9.75 1 97.31 320 ASN A C 1
ATOM 2595 O O . ASN A 1 320 ? -12.391 -27 -9.172 1 97.31 320 ASN A O 1
ATOM 2599 N N . PHE A 1 321 ? -10.203 -26.859 -9.43 1 96.62 321 PHE A N 1
ATOM 2600 C CA . PHE A 1 321 ? -9.93 -27.719 -8.281 1 96.62 321 PHE A CA 1
ATOM 2601 C C . PHE A 1 321 ? -10.43 -27.062 -6.992 1 96.62 321 PHE A C 1
ATOM 2603 O O . PHE A 1 321 ? -11.07 -27.719 -6.172 1 96.62 321 PHE A O 1
ATOM 2610 N N . LEU A 1 322 ? -10.156 -25.75 -6.859 1 95.88 322 LEU A N 1
ATOM 2611 C CA . LEU A 1 322 ? -10.562 -25.031 -5.66 1 95.88 322 LEU A CA 1
ATOM 2612 C C . LEU A 1 322 ? -12.078 -24.891 -5.598 1 95.88 322 LEU A C 1
ATOM 2614 O O . LEU A 1 322 ? -12.656 -24.797 -4.512 1 95.88 322 LEU A O 1
ATOM 2618 N N . GLU A 1 323 ? -12.703 -24.969 -6.77 1 95.69 323 GLU A N 1
ATOM 2619 C CA . GLU A 1 323 ? -14.156 -24.922 -6.863 1 95.69 323 GLU A CA 1
ATOM 2620 C C . GLU A 1 323 ? -14.766 -26.312 -6.73 1 95.69 323 GLU A C 1
ATOM 2622 O O . GLU A 1 323 ? -15.977 -26.484 -6.895 1 95.69 323 GLU A O 1
ATOM 2627 N N . ASN A 1 324 ? -14 -27.328 -6.52 1 94.75 324 ASN A N 1
ATOM 2628 C CA . ASN A 1 324 ? -14.43 -28.703 -6.367 1 94.75 324 ASN A CA 1
ATOM 2629 C C . ASN A 1 324 ? -15.078 -29.234 -7.641 1 94.75 324 ASN A C 1
ATOM 2631 O O . ASN A 1 324 ? -16.047 -30 -7.582 1 94.75 324 ASN A O 1
ATOM 2635 N N . LYS A 1 325 ? -14.492 -28.812 -8.727 1 95.56 325 LYS A N 1
ATOM 2636 C CA . LYS A 1 325 ? -15.031 -29.266 -10.008 1 95.56 325 LYS A CA 1
ATOM 2637 C C . LYS A 1 325 ? -14.211 -30.422 -10.57 1 95.56 325 LYS A C 1
ATOM 2639 O O . LYS A 1 325 ? -14.578 -31.016 -11.594 1 95.56 325 LYS A O 1
ATOM 2644 N N . CYS A 1 326 ? -13.117 -30.719 -10.055 1 94.31 326 CYS A N 1
ATOM 2645 C CA . CYS A 1 326 ? -12.227 -31.812 -10.438 1 94.31 326 CYS A CA 1
ATOM 2646 C C . CYS A 1 326 ? -11.508 -32.375 -9.219 1 94.31 326 CYS A C 1
ATOM 2648 O O . CYS A 1 326 ? -11.656 -31.859 -8.109 1 94.31 326 CYS A O 1
ATOM 2650 N N . ASP A 1 327 ? -10.727 -33.406 -9.398 1 92.31 327 ASP A N 1
ATOM 2651 C CA . ASP A 1 327 ? -10.336 -34.188 -8.219 1 92.31 327 ASP A CA 1
ATOM 2652 C C . ASP A 1 327 ? -8.812 -34.219 -8.078 1 92.31 327 ASP A C 1
ATOM 2654 O O . ASP A 1 327 ? -8.297 -34.375 -6.969 1 92.31 327 ASP A O 1
ATOM 2658 N N . TYR A 1 328 ? -8.117 -34.125 -9.211 1 91.31 328 TYR A N 1
ATOM 2659 C CA . TYR A 1 328 ? -6.676 -34.281 -9.062 1 91.31 328 TYR A CA 1
ATOM 2660 C C . TYR A 1 328 ? -5.941 -33.562 -10.188 1 91.31 328 TYR A C 1
ATOM 2662 O O . TYR A 1 328 ? -6.52 -33.281 -11.234 1 91.31 328 TYR A O 1
ATOM 2670 N N . PHE A 1 329 ? -4.668 -33.219 -9.93 1 91.69 329 PHE A N 1
ATOM 2671 C CA . PHE A 1 329 ? -3.791 -32.625 -10.938 1 91.69 329 PHE A CA 1
ATOM 2672 C C . PHE A 1 329 ? -2.982 -33.719 -11.656 1 91.69 329 PHE A C 1
ATOM 2674 O O . PHE A 1 329 ? -2.742 -34.781 -11.102 1 91.69 329 PHE A O 1
ATOM 2681 N N . SER A 1 330 ? -2.494 -33.375 -12.859 1 87 330 SER A N 1
ATOM 2682 C CA . SER A 1 330 ? -1.746 -34.344 -13.672 1 87 330 SER A CA 1
ATOM 2683 C C . SER A 1 330 ? -0.482 -34.781 -12.961 1 87 330 SER A C 1
ATOM 2685 O O . SER A 1 330 ? -0.084 -35.969 -13.078 1 87 330 SER A O 1
ATOM 2687 N N . TYR A 1 331 ? 0.142 -33.875 -12.234 1 84.81 331 TYR A N 1
ATOM 2688 C CA . TYR A 1 331 ? 1.404 -34.219 -11.594 1 84.81 331 TYR A CA 1
ATOM 2689 C C . TYR A 1 331 ? 1.2 -35.312 -10.539 1 84.81 331 TYR A C 1
ATOM 2691 O O . TYR A 1 331 ? 2.119 -36.062 -10.242 1 84.81 331 TYR A O 1
ATOM 2699 N N . GLU A 1 332 ? 0.049 -35.375 -9.961 1 83.88 332 GLU A N 1
ATOM 2700 C CA . GLU A 1 332 ? -0.254 -36.344 -8.914 1 83.88 332 GLU A CA 1
ATOM 2701 C C . GLU A 1 332 ? -0.339 -37.781 -9.484 1 83.88 332 GLU A C 1
ATOM 2703 O O . GLU A 1 332 ? 0.01 -38.75 -8.805 1 83.88 332 GLU A O 1
ATOM 2708 N N . ALA A 1 333 ? -0.822 -37.875 -10.695 1 80.56 333 ALA A N 1
ATOM 2709 C CA . ALA A 1 333 ? -0.982 -39.188 -11.359 1 80.56 333 ALA A CA 1
ATOM 2710 C C . ALA A 1 333 ? 0.372 -39.812 -11.633 1 80.56 333 ALA A C 1
ATOM 2712 O O . ALA A 1 333 ? 0.459 -41.031 -11.82 1 80.56 333 ALA A O 1
ATOM 2713 N N . LYS A 1 334 ? 1.354 -39.062 -11.594 1 79.44 334 LYS A N 1
ATOM 2714 C CA . LYS A 1 334 ? 2.695 -39.594 -11.844 1 79.44 334 LYS A CA 1
ATOM 2715 C C . LYS A 1 334 ? 3.246 -40.281 -10.609 1 79.44 334 LYS A C 1
ATOM 2717 O O . LYS A 1 334 ? 4.16 -41.125 -10.719 1 79.44 334 LYS A O 1
ATOM 2722 N N . HIS A 1 335 ? 2.697 -40 -9.492 1 76.25 335 HIS A N 1
ATOM 2723 C CA . HIS A 1 335 ? 3.32 -40.469 -8.258 1 76.25 335 HIS A CA 1
ATOM 2724 C C . HIS A 1 335 ? 2.396 -41.406 -7.504 1 76.25 335 HIS A C 1
ATOM 2726 O O . HIS A 1 335 ? 2.85 -42.188 -6.656 1 76.25 335 HIS A O 1
ATOM 2732 N N . GLU A 1 336 ? 1.083 -41.281 -7.742 1 78.56 336 GLU A N 1
ATOM 2733 C CA . GLU A 1 336 ? 0.148 -42.125 -6.996 1 78.56 336 GLU A CA 1
ATOM 2734 C C . GLU A 1 336 ? -1.092 -42.438 -7.828 1 78.56 336 GLU A C 1
ATOM 2736 O O . GLU A 1 336 ? -1.299 -41.844 -8.891 1 78.56 336 GLU A O 1
ATOM 2741 N N . ARG A 1 337 ? -1.779 -43.469 -7.34 1 80.56 337 ARG A N 1
ATOM 2742 C CA . ARG A 1 337 ? -3.062 -43.781 -7.961 1 80.56 337 ARG A CA 1
ATOM 2743 C C . ARG A 1 337 ? -4.098 -42.719 -7.645 1 80.56 337 ARG A C 1
ATOM 2745 O O . ARG A 1 337 ? -4.273 -42.344 -6.484 1 80.56 337 ARG A O 1
ATOM 2752 N N . VAL A 1 338 ? -4.586 -42.062 -8.617 1 83 338 VAL A N 1
ATOM 2753 C CA . VAL A 1 338 ? -5.539 -40.969 -8.445 1 83 338 VAL A CA 1
ATOM 2754 C C . VAL A 1 338 ? -6.926 -41.438 -8.898 1 83 338 VAL A C 1
ATOM 2756 O O . VAL A 1 338 ? -7.055 -42.281 -9.781 1 83 338 VAL A O 1
ATOM 2759 N N . ASN A 1 339 ? -7.953 -41.062 -8.195 1 86.44 339 ASN A N 1
ATOM 2760 C CA . ASN A 1 339 ? -9.352 -41.344 -8.516 1 86.44 339 ASN A CA 1
ATOM 2761 C C . ASN A 1 339 ? -10.117 -40.031 -8.797 1 86.44 339 ASN A C 1
ATOM 2763 O O . ASN A 1 339 ? -9.812 -39 -8.219 1 86.44 339 ASN A O 1
ATOM 2767 N N . GLY A 1 340 ? -11.039 -40.188 -9.828 1 89.88 340 GLY A N 1
ATOM 2768 C CA . GLY A 1 340 ? -11.906 -39.031 -10.078 1 89.88 340 GLY A CA 1
ATOM 2769 C C . GLY A 1 340 ? -11.555 -38.281 -11.352 1 89.88 340 GLY A C 1
ATOM 2770 O O . GLY A 1 340 ? -11.016 -38.875 -12.289 1 89.88 340 GLY A O 1
ATOM 2771 N N . LYS A 1 341 ? -12.016 -37.031 -11.398 1 93.06 341 LYS A N 1
ATOM 2772 C CA . LYS A 1 341 ? -11.883 -36.219 -12.594 1 93.06 341 LYS A CA 1
ATOM 2773 C C . LYS A 1 341 ? -10.594 -35.406 -12.562 1 93.06 341 LYS A C 1
ATOM 2775 O O . LYS A 1 341 ? -10.328 -34.688 -11.586 1 93.06 341 LYS A O 1
ATOM 2780 N N . LYS A 1 342 ? -9.836 -35.469 -13.602 1 92.88 342 LYS A N 1
ATOM 2781 C CA . LYS A 1 342 ? -8.609 -34.688 -13.727 1 92.88 342 LYS A CA 1
ATOM 2782 C C . LYS A 1 342 ? -8.922 -33.188 -13.938 1 92.88 342 LYS A C 1
ATOM 2784 O O . LYS A 1 342 ? -9.828 -32.844 -14.695 1 92.88 342 LYS A O 1
ATOM 2789 N N . CYS A 1 343 ? -8.133 -32.312 -13.289 1 92.38 343 CYS A N 1
ATOM 2790 C CA . CYS A 1 343 ? -8.305 -30.891 -13.445 1 92.38 343 CYS A CA 1
ATOM 2791 C C . CYS A 1 343 ? -7.645 -30.391 -14.727 1 92.38 343 CYS A C 1
ATOM 2793 O O . CYS A 1 343 ? -6.492 -30.719 -15.008 1 92.38 343 CYS A O 1
ATOM 2795 N N . LYS A 1 344 ? -8.508 -29.641 -15.531 1 88.88 344 LYS A N 1
ATOM 2796 C CA . LYS A 1 344 ? -8.016 -29.062 -16.781 1 88.88 344 LYS A CA 1
ATOM 2797 C C . LYS A 1 344 ? -8.156 -27.547 -16.781 1 88.88 344 LYS A C 1
ATOM 2799 O O . LYS A 1 344 ? -9.078 -27 -16.172 1 88.88 344 LYS A O 1
ATOM 2804 N N . MET B 1 1 ? 2.473 -14.469 19.875 1 31.94 1 MET B N 1
ATOM 2805 C CA . MET B 1 1 ? 3.314 -15.195 18.922 1 31.94 1 MET B CA 1
ATOM 2806 C C . MET B 1 1 ? 3.135 -14.656 17.516 1 31.94 1 MET B C 1
ATOM 2808 O O . MET B 1 1 ? 2.008 -14.422 17.078 1 31.94 1 MET B O 1
ATOM 2812 N N . CYS B 1 2 ? 4.105 -13.836 17.203 1 39.28 2 CYS B N 1
ATOM 2813 C CA . CYS B 1 2 ? 4.059 -13.18 15.906 1 39.28 2 CYS B CA 1
ATOM 2814 C C . CYS B 1 2 ? 3.869 -14.203 14.789 1 39.28 2 CYS B C 1
ATOM 2816 O O . CYS B 1 2 ? 4.562 -15.219 14.742 1 39.28 2 CYS B O 1
ATOM 2818 N N . ARG B 1 3 ? 2.613 -14.516 14.453 1 43.44 3 ARG B N 1
ATOM 2819 C CA . ARG B 1 3 ? 2.176 -15.453 13.422 1 43.44 3 ARG B CA 1
ATOM 2820 C C . ARG B 1 3 ? 2.85 -15.148 12.086 1 43.44 3 ARG B C 1
ATOM 2822 O O . ARG B 1 3 ? 2.295 -14.43 11.258 1 43.44 3 ARG B O 1
ATOM 2829 N N . CYS B 1 4 ? 4.156 -14.734 12.352 1 46.5 4 CYS B N 1
ATOM 2830 C CA . CYS B 1 4 ? 4.77 -14.578 11.039 1 46.5 4 CYS B CA 1
ATOM 2831 C C . CYS B 1 4 ? 4.879 -15.922 10.32 1 46.5 4 CYS B C 1
ATOM 2833 O O . CYS B 1 4 ? 5.859 -16.641 10.508 1 46.5 4 CYS B O 1
ATOM 2835 N N . GLY B 1 5 ? 3.744 -16.734 10.523 1 39 5 GLY B N 1
ATOM 2836 C CA . GLY B 1 5 ? 3.738 -18.094 10.039 1 39 5 GLY B CA 1
ATOM 2837 C C . GLY B 1 5 ? 4.527 -18.281 8.758 1 39 5 GLY B C 1
ATOM 2838 O O . GLY B 1 5 ? 4.355 -19.281 8.055 1 39 5 GLY B O 1
ATOM 2839 N N . HIS B 1 6 ? 5.168 -17.156 8.359 1 41.62 6 HIS B N 1
ATOM 2840 C CA . HIS B 1 6 ? 5.68 -17.297 6.996 1 41.62 6 HIS B CA 1
ATOM 2841 C C . HIS B 1 6 ? 6.988 -18.078 6.98 1 41.62 6 HIS B C 1
ATOM 2843 O O . HIS B 1 6 ? 7.816 -17.922 7.879 1 41.62 6 HIS B O 1
ATOM 2849 N N . GLN B 1 7 ? 6.879 -19.344 6.617 1 42.72 7 GLN B N 1
ATOM 2850 C CA . GLN B 1 7 ? 8.164 -20 6.438 1 42.72 7 GLN B CA 1
ATOM 2851 C C . GLN B 1 7 ? 9.156 -19.094 5.707 1 42.72 7 GLN B C 1
ATOM 2853 O O . GLN B 1 7 ? 8.836 -18.547 4.652 1 42.72 7 GLN B O 1
ATOM 2858 N N . LEU B 1 8 ? 10.109 -18.609 6.555 1 49.09 8 LEU B N 1
ATOM 2859 C CA . LEU B 1 8 ? 11.172 -17.641 6.32 1 49.09 8 LEU B CA 1
ATOM 2860 C C . LEU B 1 8 ? 12.336 -18.297 5.57 1 49.09 8 LEU B C 1
ATOM 2862 O O . LEU B 1 8 ? 12.781 -19.391 5.926 1 49.09 8 LEU B O 1
ATOM 2866 N N . PHE B 1 9 ? 12.461 -18.078 4.27 1 54.81 9 PHE B N 1
ATOM 2867 C CA . PHE B 1 9 ? 13.367 -18.703 3.324 1 54.81 9 PHE B CA 1
ATOM 2868 C C . PHE B 1 9 ? 14.812 -18.328 3.631 1 54.81 9 PHE B C 1
ATOM 2870 O O . PHE B 1 9 ? 15.719 -19.156 3.473 1 54.81 9 PHE B O 1
ATOM 2877 N N . HIS B 1 10 ? 14.969 -17.094 3.93 1 59.34 10 HIS B N 1
ATOM 2878 C CA . HIS B 1 10 ? 16.312 -16.562 4.062 1 59.34 10 HIS B CA 1
ATOM 2879 C C . HIS B 1 10 ? 16.562 -16 5.457 1 59.34 10 HIS B C 1
ATOM 2881 O O . HIS B 1 10 ? 15.664 -15.383 6.039 1 59.34 10 HIS B O 1
ATOM 2887 N N . THR B 1 11 ? 17.672 -16.688 5.98 1 66.38 11 THR B N 1
ATOM 2888 C CA . THR B 1 11 ? 18.031 -16.094 7.266 1 66.38 11 THR B CA 1
ATOM 2889 C C . THR B 1 11 ? 19.141 -15.07 7.09 1 66.38 11 THR B C 1
ATOM 2891 O O . THR B 1 11 ? 20.156 -15.344 6.445 1 66.38 11 THR B O 1
ATOM 2894 N N . TYR B 1 12 ? 18.938 -13.922 7.402 1 73.5 12 TYR B N 1
ATOM 2895 C CA . TYR B 1 12 ? 19.938 -12.852 7.422 1 73.5 12 TYR B CA 1
ATOM 2896 C C . TYR B 1 12 ? 20.375 -12.555 8.852 1 73.5 12 TYR B C 1
ATOM 2898 O O . TYR B 1 12 ? 19.578 -12.633 9.789 1 73.5 12 TYR B O 1
ATOM 2906 N N . ALA B 1 13 ? 21.75 -12.344 8.875 1 78.94 13 ALA B N 1
ATOM 2907 C CA . ALA B 1 13 ? 22.266 -11.812 10.133 1 78.94 13 ALA B CA 1
ATOM 2908 C C . ALA B 1 13 ? 22.344 -10.289 10.094 1 78.94 13 ALA B C 1
ATOM 2910 O O . ALA B 1 13 ? 23.125 -9.727 9.305 1 78.94 13 ALA B O 1
ATOM 2911 N N . ILE B 1 14 ? 21.578 -9.695 10.875 1 85.56 14 ILE B N 1
ATOM 2912 C CA . ILE B 1 14 ? 21.547 -8.234 10.93 1 85.56 14 ILE B CA 1
ATOM 2913 C C . ILE B 1 14 ? 21.922 -7.766 12.328 1 85.56 14 ILE B C 1
ATOM 2915 O O . ILE B 1 14 ? 21.344 -8.211 13.32 1 85.56 14 ILE B O 1
ATOM 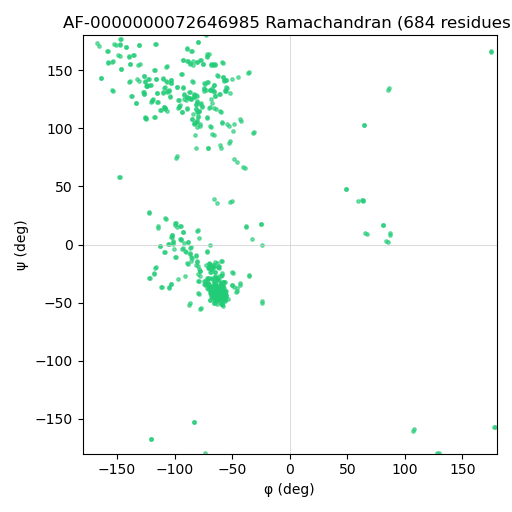2919 N N . PRO B 1 15 ? 22.938 -6.91 12.367 1 86.56 15 PRO B N 1
ATOM 2920 C CA . PRO B 1 15 ? 23.281 -6.422 13.703 1 86.56 15 PRO B CA 1
ATOM 2921 C C . PRO B 1 15 ? 22.172 -5.586 14.336 1 86.56 15 PRO B C 1
ATOM 2923 O O . PRO B 1 15 ? 21.641 -4.676 13.695 1 86.56 15 PRO B O 1
ATOM 2926 N N . ASN B 1 16 ? 21.828 -6.004 15.547 1 85.75 16 ASN B N 1
ATOM 2927 C CA . ASN B 1 16 ? 20.875 -5.203 16.297 1 85.75 16 ASN B CA 1
ATOM 2928 C C . ASN B 1 16 ? 21.453 -3.834 16.656 1 85.75 16 ASN B C 1
ATOM 2930 O O . ASN B 1 16 ? 22.594 -3.732 17.109 1 85.75 16 ASN B O 1
ATOM 2934 N N . PHE B 1 17 ? 20.703 -2.887 16.516 1 84.25 17 PHE B N 1
ATOM 2935 C CA . PHE B 1 17 ? 21.188 -1.525 16.719 1 84.25 17 PHE B CA 1
ATOM 2936 C C . PHE B 1 17 ? 21.516 -1.272 18.188 1 84.25 17 PHE B C 1
ATOM 2938 O O . PHE B 1 17 ? 22.469 -0.547 18.484 1 84.25 17 PHE B O 1
ATOM 2945 N N . LYS B 1 18 ? 20.75 -1.823 19.062 1 80.12 18 LYS B N 1
ATOM 2946 C CA . LYS B 1 18 ? 20.922 -1.542 20.484 1 80.12 18 LYS B CA 1
ATOM 2947 C C . LYS B 1 18 ? 21.953 -2.469 21.109 1 80.12 18 LYS B C 1
ATOM 2949 O O . LYS B 1 18 ? 22.953 -2.008 21.672 1 80.12 18 LYS B O 1
ATOM 2954 N N . SER B 1 19 ? 21.812 -3.779 20.891 1 80.62 19 SER B N 1
ATOM 2955 C CA . SER B 1 19 ? 22.672 -4.762 21.562 1 80.62 19 SER B CA 1
ATOM 2956 C C . SER B 1 19 ? 23.922 -5.047 20.75 1 80.62 19 SER B C 1
ATOM 2958 O O . SER B 1 19 ? 24.891 -5.609 21.266 1 80.62 19 SER B O 1
ATOM 2960 N N . LYS B 1 20 ? 23.938 -4.703 19.547 1 81.69 20 LYS B N 1
ATOM 2961 C CA . LYS B 1 20 ? 25.047 -4.938 18.625 1 81.69 20 LYS B CA 1
ATOM 2962 C C . LYS B 1 20 ? 25.25 -6.43 18.375 1 81.69 20 LYS B C 1
ATOM 2964 O O . LYS B 1 20 ? 26.234 -6.836 17.75 1 81.69 20 LYS B O 1
ATOM 2969 N N . THR B 1 21 ? 24.25 -7.172 18.875 1 84 21 THR B N 1
ATOM 2970 C CA . THR B 1 21 ? 24.281 -8.602 18.578 1 84 21 THR B CA 1
ATOM 2971 C C . THR B 1 21 ? 23.609 -8.906 17.25 1 84 21 THR B C 1
ATOM 2973 O O . THR B 1 21 ? 22.75 -8.141 16.781 1 84 21 THR B O 1
ATOM 2976 N N . GLU B 1 22 ? 23.984 -9.953 16.734 1 85.62 22 GLU B N 1
ATOM 2977 C CA . GLU B 1 22 ? 23.438 -10.336 15.438 1 85.62 22 GLU B CA 1
ATOM 2978 C C . GLU B 1 22 ? 22.031 -10.914 15.586 1 85.62 22 GLU B C 1
ATOM 2980 O O . GLU B 1 22 ? 21.812 -11.844 16.359 1 85.62 22 GLU B O 1
ATOM 2985 N N . MET B 1 23 ? 21.109 -10.273 14.922 1 85.94 23 MET B N 1
ATOM 2986 C CA . MET B 1 23 ? 19.75 -10.797 14.836 1 85.94 23 MET B CA 1
ATOM 2987 C C . MET B 1 23 ? 19.609 -11.773 13.672 1 85.94 23 MET B C 1
ATOM 2989 O O . MET B 1 23 ? 20 -11.461 12.547 1 85.94 23 MET B O 1
ATOM 2993 N N . LYS B 1 24 ? 19.125 -12.93 13.992 1 83.25 24 LYS B N 1
ATOM 2994 C CA . LYS B 1 24 ? 18.781 -13.875 12.93 1 83.25 24 LYS B CA 1
ATOM 2995 C C . LYS B 1 24 ? 17.406 -13.578 12.359 1 83.25 24 LYS B C 1
ATOM 2997 O O . LYS B 1 24 ? 16.391 -13.859 13 1 83.25 24 LYS B O 1
ATOM 3002 N N . ILE B 1 25 ? 17.438 -13.008 11.188 1 81.69 25 ILE B N 1
ATOM 3003 C CA . ILE B 1 25 ? 16.172 -12.617 10.547 1 81.69 25 ILE B CA 1
ATOM 3004 C C . ILE B 1 25 ? 15.891 -13.547 9.375 1 81.69 25 ILE B C 1
ATOM 3006 O O . ILE B 1 25 ? 16.688 -13.641 8.438 1 81.69 25 ILE B O 1
ATOM 3010 N N . LYS B 1 26 ? 14.828 -14.227 9.539 1 75.62 26 LYS B N 1
ATOM 3011 C CA . LYS B 1 26 ? 14.344 -15.047 8.43 1 75.62 26 LYS B CA 1
ATOM 3012 C C . LYS B 1 26 ? 13.359 -14.273 7.562 1 75.62 26 LYS B C 1
ATOM 3014 O O . LYS B 1 26 ? 12.414 -13.672 8.078 1 75.62 26 LYS B O 1
ATOM 3019 N N . VAL B 1 27 ? 13.672 -14.219 6.281 1 74.69 27 VAL B N 1
ATOM 3020 C CA . VAL B 1 27 ? 12.891 -13.359 5.395 1 74.69 27 VAL B CA 1
ATOM 3021 C C . VAL B 1 27 ? 11.992 -14.219 4.508 1 74.69 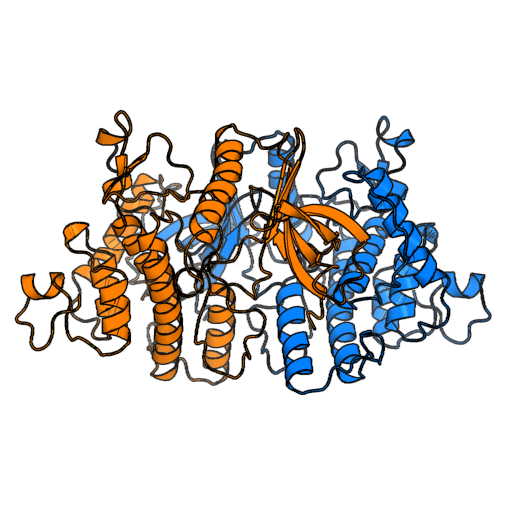27 VAL B C 1
ATOM 3023 O O . VAL B 1 27 ? 12.422 -15.258 3.998 1 74.69 27 VAL B O 1
ATOM 3026 N N . SER B 1 28 ? 10.727 -13.734 4.527 1 67.81 28 SER B N 1
ATOM 3027 C CA . SER B 1 28 ? 9.797 -14.344 3.582 1 67.81 28 SER B CA 1
ATOM 3028 C C . SER B 1 28 ? 9.836 -13.633 2.236 1 67.81 28 SER B C 1
ATOM 3030 O O . SER B 1 28 ? 10.359 -12.516 2.129 1 67.81 28 SER B O 1
ATOM 3032 N N . ASP B 1 29 ? 9.414 -14.336 1.194 1 64.62 29 ASP B N 1
ATOM 3033 C CA . ASP B 1 29 ? 9.344 -13.727 -0.127 1 64.62 29 ASP B CA 1
ATOM 3034 C C . ASP B 1 29 ? 8.078 -12.883 -0.268 1 64.62 29 ASP B C 1
ATOM 3036 O O . ASP B 1 29 ? 7.809 -12.328 -1.338 1 64.62 29 ASP B O 1
ATOM 3040 N N . MET B 1 30 ? 7.527 -12.719 0.843 1 70.06 30 MET B N 1
ATOM 3041 C CA . MET B 1 30 ? 6.297 -11.938 0.788 1 70.06 30 MET B CA 1
ATOM 3042 C C . MET B 1 30 ? 6.594 -10.445 0.839 1 70.06 30 MET B C 1
ATOM 3044 O O . MET B 1 30 ? 6.977 -9.914 1.885 1 70.06 30 MET B O 1
ATOM 3048 N N . VAL B 1 31 ? 6.379 -9.836 -0.351 1 77.5 31 VAL B N 1
ATOM 3049 C CA . VAL B 1 31 ? 6.5 -8.383 -0.416 1 77.5 31 VAL B CA 1
ATOM 3050 C C . VAL B 1 31 ? 5.223 -7.73 0.106 1 77.5 31 VAL B C 1
ATOM 3052 O O . VAL B 1 31 ? 4.121 -8.055 -0.347 1 77.5 31 VAL B O 1
ATOM 3055 N N . ILE B 1 32 ? 5.352 -6.898 1.087 1 80.56 32 ILE B N 1
ATOM 3056 C CA . ILE B 1 32 ? 4.184 -6.27 1.691 1 80.56 32 ILE B CA 1
ATOM 3057 C C . ILE B 1 32 ? 4.141 -4.789 1.317 1 80.56 32 ILE B C 1
ATOM 3059 O O . ILE B 1 32 ? 3.172 -4.094 1.624 1 80.56 32 ILE B O 1
ATOM 3063 N N . GLY B 1 33 ? 5.109 -4.301 0.696 1 79.81 33 GLY B N 1
ATOM 3064 C CA . GLY B 1 33 ? 5.18 -2.924 0.228 1 79.81 33 GLY B CA 1
ATOM 3065 C C . GLY B 1 33 ? 6.27 -2.699 -0.803 1 79.81 33 GLY B C 1
ATOM 3066 O O . GLY B 1 33 ? 7.312 -3.357 -0.766 1 79.81 33 GLY B O 1
ATOM 3067 N N . THR B 1 34 ? 5.945 -1.854 -1.731 1 75.75 34 THR B N 1
ATOM 3068 C CA . THR B 1 34 ? 6.938 -1.476 -2.73 1 75.75 34 THR B CA 1
ATOM 3069 C C . THR B 1 34 ? 7.102 0.04 -2.781 1 75.75 34 THR B C 1
ATOM 3071 O O . THR B 1 34 ? 6.148 0.782 -2.541 1 75.75 34 THR B O 1
ATOM 3074 N N . GLY B 1 35 ? 8.328 0.456 -2.918 1 69.75 35 GLY B N 1
ATOM 3075 C CA . GLY B 1 35 ? 8.586 1.879 -3.072 1 69.75 35 GLY B CA 1
ATOM 3076 C C . GLY B 1 35 ? 9.836 2.172 -3.887 1 69.75 35 GLY B C 1
ATOM 3077 O O . GLY B 1 35 ? 10.57 1.254 -4.258 1 69.75 35 GLY B O 1
ATOM 3078 N N . GLY B 1 36 ? 10.008 3.426 -4.184 1 64.31 36 GLY B N 1
ATOM 3079 C CA . GLY B 1 36 ? 11.164 3.869 -4.945 1 64.31 36 GLY B CA 1
ATOM 3080 C C . GLY B 1 36 ? 12.484 3.531 -4.277 1 64.31 36 GLY B C 1
ATOM 3081 O O . GLY B 1 36 ? 13.531 3.508 -4.93 1 64.31 36 GLY B O 1
ATOM 3082 N N . TYR B 1 37 ? 12.359 3.182 -3.041 1 70.81 37 TYR B N 1
ATOM 3083 C CA . TYR B 1 37 ? 13.586 2.93 -2.299 1 70.81 37 TYR B CA 1
ATOM 3084 C C . TYR B 1 37 ? 13.695 1.462 -1.902 1 70.81 37 TYR B C 1
ATOM 3086 O O . TYR B 1 37 ? 14.406 1.118 -0.955 1 70.81 37 TYR B O 1
ATOM 3094 N N . GLY B 1 38 ? 12.93 0.71 -2.479 1 77.12 38 GLY B N 1
ATOM 3095 C CA . GLY B 1 38 ? 13.078 -0.714 -2.227 1 77.12 38 GLY B CA 1
ATOM 3096 C C . GLY B 1 38 ? 11.773 -1.399 -1.867 1 77.12 38 GLY B C 1
ATOM 3097 O O . GLY B 1 38 ? 10.727 -0.753 -1.799 1 77.12 38 GLY B O 1
ATOM 3098 N N . ASN B 1 39 ? 11.891 -2.689 -1.62 1 82.81 39 ASN B N 1
ATOM 3099 C CA . ASN B 1 39 ? 10.75 -3.512 -1.241 1 82.81 39 ASN B CA 1
ATOM 3100 C C . ASN B 1 39 ? 10.75 -3.816 0.254 1 82.81 39 ASN B C 1
ATOM 3102 O O . ASN B 1 39 ? 11.805 -3.975 0.86 1 82.81 39 ASN B O 1
ATOM 3106 N N . VAL B 1 40 ? 9.578 -3.801 0.779 1 88.44 40 VAL B N 1
ATOM 3107 C CA . VAL B 1 40 ? 9.414 -4.211 2.17 1 88.44 40 VAL B CA 1
ATOM 3108 C C . VAL B 1 40 ? 8.82 -5.613 2.23 1 88.44 40 VAL B C 1
ATOM 3110 O O . VAL B 1 40 ? 7.789 -5.887 1.604 1 88.44 40 VAL B O 1
ATOM 3113 N N . LYS B 1 41 ? 9.5 -6.473 2.979 1 84.5 41 LYS B N 1
ATOM 3114 C CA . LYS B 1 41 ? 9.109 -7.879 3.051 1 84.5 41 LYS B CA 1
ATOM 3115 C C . LYS B 1 41 ? 8.711 -8.266 4.473 1 84.5 41 LYS B C 1
ATOM 3117 O O . LYS B 1 41 ? 9.211 -7.688 5.441 1 84.5 41 LYS B O 1
ATOM 3122 N N . HIS B 1 42 ? 7.812 -9.219 4.496 1 82.44 42 HIS B N 1
ATOM 3123 C CA . HIS B 1 42 ? 7.551 -9.875 5.77 1 82.44 42 HIS B CA 1
ATOM 3124 C C . HIS B 1 42 ? 8.734 -10.727 6.203 1 82.44 42 HIS B C 1
ATOM 3126 O O . HIS B 1 42 ? 9.344 -11.414 5.383 1 82.44 42 HIS B O 1
ATOM 3132 N N . ALA B 1 43 ? 9.148 -10.609 7.453 1 83.12 43 ALA B N 1
ATOM 3133 C CA . ALA B 1 43 ? 10.281 -11.367 7.98 1 83.12 43 ALA B CA 1
ATOM 3134 C C . ALA B 1 43 ? 10.023 -11.797 9.422 1 83.12 43 ALA B C 1
ATOM 3136 O O . ALA B 1 43 ? 9 -11.445 10.008 1 83.12 43 ALA B O 1
ATOM 3137 N N . PHE B 1 44 ? 10.922 -12.656 9.883 1 79.44 44 PHE B N 1
ATOM 3138 C CA . PHE B 1 44 ? 10.789 -13.227 11.219 1 79.44 44 PHE B CA 1
ATOM 3139 C C . PHE B 1 44 ? 12.109 -13.164 11.969 1 79.44 44 PHE B C 1
ATOM 3141 O O . PHE B 1 44 ? 13.141 -13.633 11.477 1 79.44 44 PHE B O 1
ATOM 3148 N N . TRP B 1 45 ? 11.984 -12.484 13.078 1 83.88 45 TRP B N 1
ATOM 3149 C CA . TRP B 1 45 ? 13.117 -12.484 14.008 1 83.88 45 TRP B CA 1
ATOM 3150 C C . TRP B 1 45 ? 13.133 -13.758 14.844 1 83.88 45 TRP B C 1
ATOM 3152 O O . TRP B 1 45 ? 12.406 -13.875 15.828 1 83.88 45 TRP B O 1
ATOM 3162 N N . LEU B 1 46 ? 14.031 -14.641 14.523 1 76.19 46 LEU B N 1
ATOM 3163 C CA . LEU B 1 46 ? 14.062 -15.984 15.086 1 76.19 46 LEU B CA 1
ATOM 3164 C C . LEU B 1 46 ? 14.32 -15.945 16.594 1 76.19 46 LEU B C 1
ATOM 3166 O O . LEU B 1 46 ? 13.641 -16.625 17.359 1 76.19 46 LEU B O 1
ATOM 3170 N N . ASP B 1 47 ? 15.281 -15.117 16.953 1 77.44 47 ASP B N 1
ATOM 3171 C CA . ASP B 1 47 ? 15.719 -15.086 18.359 1 77.44 47 ASP B CA 1
ATOM 3172 C C . ASP B 1 47 ? 14.578 -14.633 19.266 1 77.44 47 ASP B C 1
ATOM 3174 O O . ASP B 1 47 ? 14.5 -15.062 20.422 1 77.44 47 ASP B O 1
ATOM 3178 N N . LYS B 1 48 ? 13.688 -13.836 18.734 1 82.19 48 LYS B N 1
ATOM 3179 C CA . LYS B 1 48 ? 12.633 -13.266 19.562 1 82.19 48 LYS B CA 1
ATOM 3180 C C . LYS B 1 48 ? 11.266 -13.828 19.172 1 82.19 48 LYS B C 1
ATOM 3182 O O . LYS B 1 48 ? 10.25 -13.484 19.781 1 82.19 48 LYS B O 1
ATOM 3187 N N . SER B 1 49 ? 11.273 -14.719 18.125 1 77.62 49 SER B N 1
ATOM 3188 C CA . SER B 1 49 ? 10.016 -15.258 17.609 1 77.62 49 SER B CA 1
ATOM 3189 C C . SER B 1 49 ? 9 -14.148 17.344 1 77.62 49 SER B C 1
ATOM 3191 O O . SER B 1 49 ? 7.867 -14.211 17.828 1 77.62 49 SER B O 1
ATOM 3193 N N . LYS B 1 50 ? 9.5 -13.211 16.719 1 81.44 50 LYS B N 1
ATOM 3194 C CA . LYS B 1 50 ? 8.703 -12.016 16.438 1 81.44 50 LYS B CA 1
ATOM 3195 C C . LYS B 1 50 ? 8.664 -11.719 14.945 1 81.44 50 LYS B C 1
ATOM 3197 O O . LYS B 1 50 ? 9.68 -11.852 14.258 1 81.44 50 LYS B O 1
ATOM 3202 N N . CYS B 1 51 ? 7.461 -11.367 14.5 1 82.12 51 CYS B N 1
ATOM 3203 C CA . CYS B 1 51 ? 7.348 -10.906 13.117 1 82.12 51 CYS B CA 1
ATOM 3204 C C . CYS B 1 51 ? 7.902 -9.492 12.969 1 82.12 51 CYS B C 1
ATOM 3206 O O . CYS B 1 51 ? 7.656 -8.633 13.812 1 82.12 51 CYS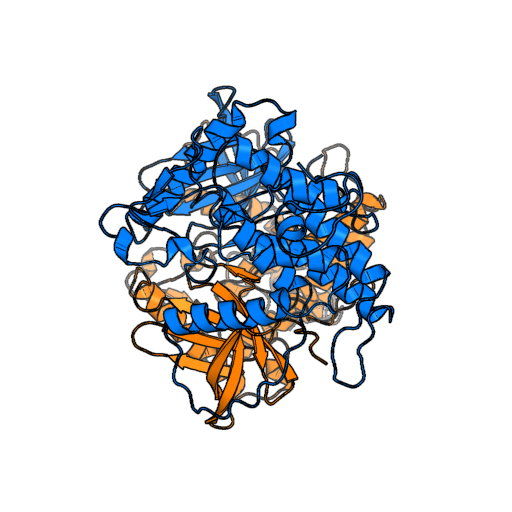 B O 1
ATOM 3208 N N . VAL B 1 52 ? 8.695 -9.328 11.914 1 89.5 52 VAL B N 1
ATOM 3209 C CA . VAL B 1 52 ? 9.281 -8.016 11.648 1 89.5 52 VAL B CA 1
ATOM 3210 C C . VAL B 1 52 ? 9.164 -7.695 10.164 1 89.5 52 VAL B C 1
ATOM 3212 O O . VAL B 1 52 ? 8.781 -8.547 9.359 1 89.5 52 VAL B O 1
ATOM 3215 N N . ALA B 1 53 ? 9.328 -6.453 9.828 1 91.25 53 ALA B N 1
ATOM 3216 C CA . ALA B 1 53 ? 9.43 -6.023 8.438 1 91.25 53 ALA B CA 1
ATOM 3217 C C . ALA B 1 53 ? 10.891 -5.848 8.023 1 91.25 53 ALA B C 1
ATOM 3219 O O . ALA B 1 53 ? 11.703 -5.332 8.797 1 91.25 53 ALA B O 1
ATOM 3220 N N . LEU B 1 54 ? 11.195 -6.332 6.879 1 89.5 54 LEU B N 1
ATOM 3221 C CA . LEU B 1 54 ? 12.531 -6.148 6.328 1 89.5 54 LEU B CA 1
ATOM 3222 C C . LEU B 1 54 ? 12.477 -5.352 5.027 1 89.5 54 LEU B C 1
ATOM 3224 O O . LEU B 1 54 ? 11.977 -5.84 4.016 1 89.5 54 LEU B O 1
ATOM 3228 N N . LYS B 1 55 ? 12.945 -4.168 5.086 1 90.44 55 LYS B N 1
ATOM 3229 C CA . LYS B 1 55 ? 13.109 -3.396 3.855 1 90.44 55 LYS B CA 1
ATOM 3230 C C . LYS B 1 55 ? 14.422 -3.748 3.154 1 90.44 55 LYS B C 1
ATOM 3232 O O . LYS B 1 55 ? 15.484 -3.756 3.779 1 90.44 55 LYS B O 1
ATOM 3237 N N . VAL B 1 56 ? 14.312 -4.082 1.913 1 85.06 56 VAL B N 1
ATOM 3238 C CA . VAL B 1 56 ? 15.469 -4.43 1.091 1 85.06 56 VAL B CA 1
ATOM 3239 C C . VAL B 1 56 ? 15.672 -3.367 0.014 1 85.06 56 VAL B C 1
ATOM 3241 O O . VAL B 1 56 ? 14.82 -3.188 -0.861 1 85.06 56 VAL B O 1
ATOM 3244 N N . VAL B 1 57 ? 16.797 -2.705 0.117 1 82.88 57 VAL B N 1
ATOM 3245 C CA . VAL B 1 57 ? 17.125 -1.627 -0.814 1 82.88 57 VAL B CA 1
ATOM 3246 C C . VAL B 1 57 ? 18.25 -2.062 -1.74 1 82.88 57 VAL B C 1
ATOM 3248 O O . VAL B 1 57 ? 19.328 -2.459 -1.276 1 82.88 57 VAL B O 1
ATOM 3251 N N . ASP B 1 58 ? 17.953 -2.092 -3.035 1 78.69 58 ASP B N 1
ATOM 3252 C CA . ASP B 1 58 ? 19.016 -2.293 -4.008 1 78.69 58 ASP B CA 1
ATOM 3253 C C . ASP B 1 58 ? 19.906 -1.06 -4.102 1 78.69 58 ASP B C 1
ATOM 3255 O O . ASP B 1 58 ? 19.828 -0.296 -5.066 1 78.69 58 ASP B O 1
ATOM 3259 N N . TYR B 1 59 ? 20.781 -1.027 -3.221 1 76.38 59 TYR B N 1
ATOM 3260 C CA . TYR B 1 59 ? 21.547 0.186 -2.963 1 76.38 59 TYR B CA 1
ATOM 3261 C C . TYR B 1 59 ? 22.406 0.556 -4.168 1 76.38 59 TYR B C 1
ATOM 3263 O O . TYR B 1 59 ? 22.516 1.73 -4.527 1 76.38 59 TYR B O 1
ATOM 3271 N N . GLU B 1 60 ? 22.953 -0.383 -4.785 1 72.56 60 GLU B N 1
ATOM 3272 C CA . GLU B 1 60 ? 23.844 -0.163 -5.926 1 72.56 60 GLU B CA 1
ATOM 3273 C C . GLU B 1 60 ? 23.094 0.451 -7.102 1 72.56 60 GLU B C 1
ATOM 3275 O O . GLU B 1 60 ? 23.625 1.302 -7.812 1 72.56 60 GLU B O 1
ATOM 3280 N N . ASN B 1 61 ? 21.859 0.06 -7.23 1 67.31 61 ASN B N 1
ATOM 3281 C CA . ASN B 1 61 ? 21.125 0.449 -8.43 1 67.31 61 ASN B CA 1
ATOM 3282 C C . ASN B 1 61 ? 20.172 1.604 -8.156 1 67.31 61 ASN B C 1
ATOM 3284 O O . ASN B 1 61 ? 19.297 1.907 -8.977 1 67.31 61 ASN B O 1
ATOM 3288 N N . LEU B 1 62 ? 20.297 2.131 -6.992 1 69.12 62 LEU B N 1
ATOM 3289 C CA . LEU B 1 62 ? 19.531 3.357 -6.785 1 69.12 62 LEU B CA 1
ATOM 3290 C C . LEU B 1 62 ? 19.984 4.445 -7.762 1 69.12 62 LEU B C 1
ATOM 3292 O O . LEU B 1 62 ? 21.172 4.605 -8.016 1 69.12 62 LEU B O 1
ATOM 3296 N N . SER B 1 63 ? 19.094 5.016 -8.406 1 62 63 SER B N 1
ATOM 3297 C CA . SER B 1 63 ? 19.266 5.824 -9.609 1 62 63 SER B CA 1
ATOM 3298 C C . SER B 1 63 ? 20.125 7.055 -9.336 1 62 63 SER B C 1
ATOM 3300 O O . SER B 1 63 ? 20.844 7.52 -10.211 1 62 63 SER B O 1
ATOM 3302 N N . THR B 1 64 ? 19.859 7.613 -8.188 1 65.5 64 THR B N 1
ATOM 3303 C CA . THR B 1 64 ? 20.531 8.891 -7.969 1 65.5 64 THR B CA 1
ATOM 3304 C C . THR B 1 64 ? 21.234 8.914 -6.609 1 65.5 64 THR B C 1
ATOM 3306 O O . THR B 1 64 ? 20.906 8.117 -5.727 1 65.5 64 THR B O 1
ATOM 3309 N N . ASP B 1 65 ? 22.172 9.703 -6.566 1 70.06 65 ASP B N 1
ATOM 3310 C CA . ASP B 1 65 ? 22.828 9.938 -5.281 1 70.06 65 ASP B CA 1
ATOM 3311 C C . ASP B 1 65 ? 21.812 10.422 -4.238 1 70.06 65 ASP B C 1
ATOM 3313 O O . ASP B 1 65 ? 21.922 10.07 -3.061 1 70.06 65 ASP B O 1
ATOM 3317 N N . SER B 1 66 ? 20.906 11.086 -4.723 1 71.06 66 SER B N 1
ATOM 3318 C CA . SER B 1 66 ? 19.859 11.57 -3.824 1 71.06 66 SER B CA 1
ATOM 3319 C C . SER B 1 66 ? 19.062 10.422 -3.232 1 71.06 66 SER B C 1
ATOM 3321 O O . SER B 1 66 ? 18.672 10.461 -2.061 1 71.06 66 SER B O 1
ATOM 3323 N N . SER B 1 67 ? 18.891 9.43 -4.043 1 74.56 67 SER B N 1
ATOM 3324 C CA . SER B 1 67 ? 18.156 8.266 -3.555 1 74.56 67 SER B CA 1
ATOM 3325 C C . SER B 1 67 ? 18.969 7.492 -2.523 1 74.56 67 SER B C 1
ATOM 3327 O O . SER B 1 67 ? 18.422 6.969 -1.553 1 74.56 67 SER B O 1
ATOM 3329 N N . LYS B 1 68 ? 20.219 7.465 -2.77 1 77.25 68 LYS B N 1
ATOM 3330 C CA . LYS B 1 68 ? 21.094 6.809 -1.799 1 77.25 68 LYS B CA 1
ATOM 3331 C C . LYS B 1 68 ? 21.125 7.574 -0.48 1 77.25 68 LYS B C 1
ATOM 3333 O O . LYS B 1 68 ? 21.062 6.973 0.595 1 77.25 68 LYS B O 1
ATOM 3338 N N . GLU B 1 69 ? 21.188 8.828 -0.6 1 79.69 69 GLU B N 1
ATOM 3339 C CA . GLU B 1 69 ? 21.156 9.688 0.584 1 79.69 69 GLU B CA 1
ATOM 3340 C C . GLU B 1 69 ? 19.859 9.508 1.363 1 79.69 69 GLU B C 1
ATOM 3342 O O . GLU B 1 69 ? 19.875 9.492 2.596 1 79.69 69 GLU B O 1
ATOM 3347 N N . ALA B 1 70 ? 18.844 9.359 0.649 1 80.12 70 ALA B N 1
ATOM 3348 C CA . ALA B 1 70 ? 17.531 9.172 1.285 1 80.12 70 ALA B CA 1
ATOM 3349 C C . ALA B 1 70 ? 17.5 7.871 2.082 1 80.12 70 ALA B C 1
ATOM 3351 O O . ALA B 1 70 ? 17 7.836 3.207 1 80.12 70 ALA B O 1
ATOM 3352 N N . ALA B 1 71 ? 18.016 6.84 1.476 1 81.81 71 ALA B N 1
ATOM 3353 C CA . ALA B 1 71 ? 18.047 5.543 2.152 1 81.81 71 ALA B CA 1
ATOM 3354 C C . ALA B 1 71 ? 18.922 5.602 3.402 1 81.81 71 ALA B C 1
ATOM 3356 O O . ALA B 1 71 ? 18.531 5.094 4.457 1 81.81 71 ALA B O 1
ATOM 3357 N N . ASP B 1 72 ? 20.016 6.246 3.285 1 85.31 72 ASP B N 1
ATOM 3358 C CA . ASP B 1 72 ? 20.922 6.395 4.43 1 85.31 72 ASP B CA 1
ATOM 3359 C C . ASP B 1 72 ? 20.281 7.266 5.512 1 85.31 72 ASP B C 1
ATOM 3361 O O . ASP B 1 72 ? 20.469 7.008 6.703 1 85.31 72 ASP B O 1
ATOM 3365 N N . ASN B 1 73 ? 19.625 8.227 5.094 1 85 73 ASN B N 1
ATOM 3366 C CA . ASN B 1 73 ? 18.953 9.141 6.016 1 85 73 ASN B CA 1
ATOM 3367 C C . ASN B 1 73 ? 17.906 8.43 6.855 1 85 73 ASN B C 1
ATOM 3369 O O . ASN B 1 73 ? 17.766 8.688 8.055 1 85 73 ASN B O 1
ATOM 3373 N N . GLU B 1 74 ? 17.172 7.57 6.227 1 87.19 74 GLU B N 1
ATOM 3374 C CA . GLU B 1 74 ? 16.125 6.828 6.934 1 87.19 74 GLU B CA 1
ATOM 3375 C C . GLU B 1 74 ? 16.703 6.062 8.117 1 87.19 74 GLU B C 1
ATOM 3377 O O . GLU B 1 74 ? 16.172 6.109 9.227 1 87.19 74 GLU B O 1
ATOM 3382 N N . ILE B 1 75 ? 17.859 5.465 7.875 1 88.88 75 ILE B N 1
ATOM 3383 C CA . ILE B 1 75 ? 18.516 4.699 8.93 1 88.88 75 ILE B CA 1
ATOM 3384 C C . ILE B 1 75 ? 18.984 5.637 10.039 1 88.88 75 ILE B C 1
ATOM 3386 O O . ILE B 1 75 ? 18.766 5.371 11.227 1 88.88 75 ILE B O 1
ATOM 3390 N N . SER B 1 76 ? 19.562 6.723 9.633 1 89.94 76 SER B N 1
ATOM 3391 C CA . SER B 1 76 ? 20.094 7.672 10.594 1 89.94 76 SER B CA 1
ATOM 3392 C C . SER B 1 76 ? 19 8.234 11.492 1 89.94 76 SER B C 1
ATOM 3394 O O . SER B 1 76 ? 19.172 8.336 12.711 1 89.94 76 SER B O 1
ATOM 3396 N N . VAL B 1 77 ? 17.938 8.562 10.906 1 91.06 77 VAL B N 1
ATOM 3397 C CA . VAL B 1 77 ? 16.812 9.125 11.641 1 91.06 77 VAL B CA 1
ATOM 3398 C C . VAL B 1 77 ? 16.266 8.094 12.625 1 91.06 77 VAL B C 1
ATOM 3400 O O . VAL B 1 77 ? 16.078 8.391 13.812 1 91.06 77 VAL B O 1
ATOM 3403 N N . LEU B 1 78 ? 16.078 6.902 12.18 1 91.69 78 LEU B N 1
ATOM 3404 C CA . LEU B 1 78 ? 15.508 5.855 13.023 1 91.69 78 LEU B CA 1
ATOM 3405 C C . LEU B 1 78 ? 16.469 5.5 14.156 1 91.69 78 LEU B C 1
ATOM 3407 O O . LEU B 1 78 ? 16.016 5.223 15.273 1 91.69 78 LEU B O 1
ATOM 3411 N N . GLN B 1 79 ? 17.734 5.523 13.844 1 91.19 79 GLN B N 1
ATOM 3412 C CA . GLN B 1 79 ? 18.734 5.262 14.883 1 91.19 79 GLN B CA 1
ATOM 3413 C C . GLN B 1 79 ? 18.703 6.344 15.961 1 91.19 79 GLN B C 1
ATOM 3415 O O . GLN B 1 79 ? 18.781 6.043 17.156 1 91.19 79 GLN B O 1
ATOM 3420 N N . TYR B 1 80 ? 18.609 7.52 15.523 1 91.5 80 TYR B N 1
ATOM 3421 C CA . TYR B 1 80 ? 18.531 8.641 16.453 1 91.5 80 TYR B CA 1
ATOM 3422 C C . TYR B 1 80 ? 17.328 8.516 17.375 1 91.5 80 TYR B C 1
ATOM 3424 O O . TYR B 1 80 ? 17.438 8.688 18.594 1 91.5 80 TYR B O 1
ATOM 3432 N N . ILE B 1 81 ? 16.203 8.172 16.828 1 92.19 81 ILE B N 1
ATOM 3433 C CA . ILE B 1 81 ? 14.953 8.062 17.578 1 92.19 81 ILE B CA 1
ATOM 3434 C C . ILE B 1 81 ? 15.031 6.887 18.547 1 92.19 81 ILE B C 1
ATOM 3436 O O . ILE B 1 81 ? 14.492 6.953 19.656 1 92.19 81 ILE B O 1
ATOM 3440 N N . SER B 1 82 ? 15.688 5.859 18.094 1 89.88 82 SER B N 1
ATOM 3441 C CA . SER B 1 82 ? 15.758 4.633 18.875 1 89.88 82 SER B CA 1
ATOM 3442 C C . SER B 1 82 ? 16.469 4.871 20.203 1 89.88 82 SER B C 1
ATOM 3444 O O . SER B 1 82 ? 16.344 4.078 21.141 1 89.88 82 SER B O 1
ATOM 3446 N N . LYS B 1 83 ? 17.203 5.914 20.25 1 88.38 83 LYS B N 1
ATOM 3447 C CA . LYS B 1 83 ? 17.938 6.242 21.469 1 88.38 83 LYS B CA 1
ATOM 3448 C C . LYS B 1 83 ? 17.047 6.93 22.5 1 88.38 83 LYS B C 1
ATOM 3450 O O . LYS B 1 83 ? 17.406 7.035 23.672 1 88.38 83 LYS B O 1
ATOM 3455 N N . ALA B 1 84 ? 15.961 7.352 22.078 1 89.12 84 ALA B N 1
ATOM 3456 C CA . ALA B 1 84 ? 15.039 8.047 22.969 1 89.12 84 ALA B CA 1
ATOM 3457 C C . ALA B 1 84 ? 14.25 7.059 23.828 1 89.12 84 ALA B C 1
ATOM 3459 O O . ALA B 1 84 ? 14.359 5.844 23.641 1 89.12 84 ALA B O 1
ATOM 3460 N N . SER B 1 85 ? 13.43 7.555 24.797 1 87.44 85 SER B N 1
ATOM 3461 C CA . SER B 1 85 ? 12.609 6.723 25.672 1 87.44 85 SER B CA 1
ATOM 3462 C C . SER B 1 85 ? 11.484 6.043 24.891 1 87.44 85 SER B C 1
ATOM 3464 O O . SER B 1 85 ? 11.062 6.535 23.844 1 87.44 85 SER B O 1
ATOM 3466 N N . LYS B 1 86 ? 11.078 4.953 25.453 1 83.94 86 LYS B N 1
ATOM 3467 C CA . LYS B 1 86 ? 10.008 4.172 24.844 1 83.94 86 LYS B CA 1
ATOM 3468 C C . LYS B 1 86 ? 8.75 5.012 24.641 1 83.94 86 LYS B C 1
ATOM 3470 O O . LYS B 1 86 ? 8.047 4.867 23.641 1 83.94 86 LYS B O 1
ATOM 3475 N N . LYS B 1 87 ? 8.461 5.777 25.594 1 81 87 LYS B N 1
ATOM 3476 C CA . LYS B 1 87 ? 7.273 6.621 25.531 1 81 87 LYS B CA 1
ATOM 3477 C C . LYS B 1 87 ? 7.305 7.535 24.312 1 81 87 LYS B C 1
ATOM 3479 O O . LYS B 1 87 ? 6.277 7.746 23.656 1 81 87 LYS B O 1
ATOM 3484 N N . LYS B 1 88 ? 8.492 8.016 23.984 1 78.5 88 LYS B N 1
ATOM 3485 C CA . LYS B 1 88 ? 8.641 8.961 22.875 1 78.5 88 LYS B CA 1
ATOM 3486 C C . LYS B 1 88 ? 8.594 8.25 21.531 1 78.5 88 LYS B C 1
ATOM 3488 O O . LYS B 1 88 ? 8.25 8.859 20.516 1 78.5 88 LYS B O 1
ATOM 3493 N N . ARG B 1 89 ? 8.906 7.004 21.625 1 84.81 89 ARG B N 1
ATOM 3494 C CA . ARG B 1 89 ? 9.047 6.32 20.344 1 84.81 89 ARG B CA 1
ATOM 3495 C C . ARG B 1 89 ? 7.812 5.48 20.031 1 84.81 89 ARG B C 1
ATOM 3497 O O . ARG B 1 89 ? 7.73 4.848 18.984 1 84.81 89 ARG B O 1
ATOM 3504 N N . HIS B 1 90 ? 6.914 5.562 20.875 1 90.62 90 HIS B N 1
ATOM 3505 C CA . HIS B 1 90 ? 5.746 4.691 20.797 1 90.62 90 HIS B CA 1
ATOM 3506 C C . HIS B 1 90 ? 4.934 4.98 19.531 1 90.62 90 HIS B C 1
ATOM 3508 O O . HIS B 1 90 ? 4.219 4.109 19.031 1 90.62 90 HIS B O 1
ATOM 3514 N N . TYR B 1 91 ? 5.035 6.156 18.969 1 93.56 91 TYR B N 1
ATOM 3515 C CA . TYR B 1 91 ? 4.223 6.578 17.828 1 93.56 91 TYR B CA 1
ATOM 3516 C C . TYR B 1 91 ? 5.023 6.516 16.531 1 93.56 91 TYR B C 1
ATOM 3518 O O . TYR B 1 91 ? 4.559 6.977 15.484 1 93.56 91 TYR B O 1
ATOM 3526 N N . ILE B 1 92 ? 6.199 5.992 16.625 1 95.38 92 ILE B N 1
ATOM 3527 C CA . ILE B 1 92 ? 7.109 5.867 15.5 1 95.38 92 ILE B CA 1
ATOM 3528 C C . ILE B 1 92 ? 7.527 4.41 15.328 1 95.38 92 ILE B C 1
ATOM 3530 O O . ILE B 1 92 ? 7.77 3.705 16.312 1 95.38 92 ILE B O 1
ATOM 3534 N N . ILE B 1 93 ? 7.543 3.965 14.109 1 95.75 93 ILE B N 1
ATOM 3535 C CA . ILE B 1 93 ? 7.949 2.59 13.836 1 95.75 93 ILE B CA 1
ATOM 3536 C C . ILE B 1 93 ? 9.336 2.338 14.422 1 95.75 93 ILE B C 1
ATOM 3538 O O . ILE B 1 93 ? 10.219 3.193 14.336 1 95.75 93 ILE B O 1
ATOM 3542 N N . GLU B 1 94 ? 9.547 1.22 14.945 1 93.94 94 GLU B N 1
ATOM 3543 C CA . GLU B 1 94 ? 10.789 0.921 15.656 1 93.94 94 GLU B CA 1
ATOM 3544 C C . GLU B 1 94 ? 11.82 0.284 14.734 1 93.94 94 GLU B C 1
ATOM 3546 O O . GLU B 1 94 ? 11.492 -0.621 13.961 1 93.94 94 GLU B O 1
ATOM 3551 N N . LEU B 1 95 ? 13.047 0.785 14.859 1 94.75 95 LEU B N 1
ATOM 3552 C CA . LEU B 1 95 ? 14.18 0.167 14.18 1 94.75 95 LEU B CA 1
ATOM 3553 C C . LEU B 1 95 ? 14.789 -0.945 15.023 1 94.75 95 LEU B C 1
ATOM 3555 O O . LEU B 1 95 ? 15.07 -0.745 16.203 1 94.75 95 LEU B O 1
ATOM 3559 N N . TYR B 1 96 ? 15.008 -2.09 14.43 1 93.69 96 TYR B N 1
ATOM 3560 C CA . TYR B 1 96 ? 15.664 -3.178 15.148 1 93.69 96 TYR B CA 1
ATOM 3561 C C . TYR B 1 96 ? 17.125 -3.316 14.727 1 93.69 96 TYR B C 1
ATOM 3563 O O . TYR B 1 96 ? 17.984 -3.695 15.523 1 93.69 96 TYR B O 1
ATOM 3571 N N . GLY B 1 97 ? 17.391 -3.047 13.469 1 92.62 97 GLY B N 1
ATOM 3572 C CA . GLY B 1 97 ? 18.75 -3.129 12.969 1 92.62 97 GLY B CA 1
ATOM 3573 C C . GLY B 1 97 ? 18.844 -2.9 11.469 1 92.62 97 GLY B C 1
ATOM 3574 O O . GLY B 1 97 ? 17.828 -2.838 10.781 1 92.62 97 GLY B O 1
ATOM 3575 N N . SER B 1 98 ? 20.094 -2.684 11.062 1 91.69 98 SER B N 1
ATOM 3576 C CA . SER B 1 98 ? 20.359 -2.52 9.641 1 91.69 98 SER B CA 1
ATOM 3577 C C . SER B 1 98 ? 21.719 -3.086 9.258 1 91.69 98 SER B C 1
ATOM 3579 O O . SER B 1 98 ? 22.609 -3.201 10.109 1 91.69 98 SER B O 1
ATOM 3581 N N . GLN B 1 99 ? 21.797 -3.516 8.07 1 88.38 99 GLN B N 1
ATOM 3582 C CA . GLN B 1 99 ? 23.047 -3.998 7.484 1 88.38 99 GLN B CA 1
ATOM 3583 C C . GLN B 1 99 ? 23.219 -3.498 6.051 1 88.38 99 GLN B C 1
ATOM 3585 O O . GLN B 1 99 ? 22.297 -3.596 5.242 1 88.38 99 GLN B O 1
ATOM 3590 N N . LYS B 1 100 ? 24.375 -2.928 5.871 1 86.25 100 LYS B N 1
ATOM 3591 C CA . LYS B 1 100 ? 24.625 -2.344 4.559 1 86.25 100 LYS B CA 1
ATOM 3592 C C . LYS B 1 100 ? 25.938 -2.875 3.969 1 86.25 100 LYS B C 1
ATOM 3594 O O . LYS B 1 100 ? 26.938 -3.02 4.68 1 86.25 100 LYS B O 1
ATOM 3599 N N . ASN B 1 101 ? 25.844 -3.34 2.705 1 79.19 101 ASN B N 1
ATOM 3600 C CA . ASN B 1 101 ? 27.047 -3.541 1.906 1 79.19 101 ASN B CA 1
ATOM 3601 C C . ASN B 1 101 ? 27.016 -2.707 0.628 1 79.19 101 ASN B C 1
ATOM 3603 O O . ASN B 1 101 ? 26.266 -1.736 0.533 1 79.19 101 ASN B O 1
ATOM 3607 N N . GLU B 1 102 ? 27.891 -2.957 -0.303 1 78.94 102 GLU B N 1
ATOM 3608 C CA . GLU B 1 102 ? 28 -2.139 -1.508 1 78.94 102 GLU B CA 1
ATOM 3609 C C . GLU B 1 102 ? 26.781 -2.314 -2.41 1 78.94 102 GLU B C 1
ATOM 3611 O O . GLU B 1 102 ? 26.453 -1.422 -3.193 1 78.94 102 GLU B O 1
ATOM 3616 N N . HIS B 1 103 ? 26.094 -3.379 -2.186 1 76.75 103 HIS B N 1
ATOM 3617 C CA . HIS B 1 103 ? 25.047 -3.727 -3.15 1 76.75 103 HIS B CA 1
ATOM 3618 C C . HIS B 1 103 ? 23.656 -3.568 -2.547 1 76.75 103 HIS B C 1
ATOM 3620 O O . HIS B 1 103 ? 22.719 -3.148 -3.232 1 76.75 103 HIS B O 1
ATOM 3626 N N . ILE B 1 104 ? 23.594 -3.91 -1.251 1 81.06 104 ILE B N 1
ATOM 3627 C CA . ILE B 1 104 ? 22.266 -4.043 -0.689 1 81.06 104 ILE B CA 1
ATOM 3628 C C . ILE B 1 104 ? 22.234 -3.449 0.717 1 81.06 104 ILE B C 1
ATOM 3630 O O . ILE B 1 104 ? 23.219 -3.525 1.453 1 81.06 104 ILE B O 1
ATOM 3634 N N . LEU B 1 105 ? 21.172 -2.785 1.01 1 86.75 105 LEU B N 1
ATOM 3635 C CA . LEU B 1 105 ? 20.875 -2.291 2.35 1 86.75 105 LEU B CA 1
ATOM 3636 C C . LEU B 1 105 ? 19.641 -2.975 2.916 1 86.75 105 LEU B C 1
ATOM 3638 O O . LEU B 1 105 ? 18.594 -3.012 2.266 1 86.75 105 LEU B O 1
ATOM 3642 N N . TYR B 1 106 ? 19.828 -3.633 4.109 1 88 106 TYR B N 1
ATOM 3643 C CA . TYR B 1 106 ? 18.719 -4.234 4.848 1 88 106 TYR B CA 1
ATOM 3644 C C . TYR B 1 106 ? 18.359 -3.391 6.059 1 88 106 TYR B C 1
ATOM 3646 O O . TYR B 1 106 ? 19.234 -2.963 6.816 1 88 106 TYR B O 1
ATOM 3654 N N . ILE B 1 107 ? 17.094 -3.16 6.188 1 91.44 107 ILE B N 1
ATOM 3655 C CA . ILE B 1 107 ? 16.594 -2.461 7.363 1 91.44 107 ILE B CA 1
ATOM 3656 C C . ILE B 1 107 ? 15.508 -3.303 8.039 1 91.44 107 ILE B C 1
ATOM 3658 O O . ILE B 1 107 ? 14.414 -3.467 7.504 1 91.44 107 ILE B O 1
ATOM 3662 N N . ALA B 1 108 ? 15.82 -3.855 9.203 1 92.56 108 ALA B N 1
ATOM 3663 C CA . ALA B 1 108 ? 14.852 -4.605 10 1 92.56 108 ALA B CA 1
ATOM 3664 C C . ALA B 1 108 ? 14.094 -3.688 10.953 1 92.56 108 ALA B C 1
ATOM 3666 O O . ALA B 1 108 ? 14.711 -2.967 11.75 1 92.56 108 ALA B O 1
ATOM 3667 N N . MET B 1 109 ? 12.789 -3.76 10.883 1 94.31 109 MET B N 1
ATOM 3668 C CA . MET B 1 109 ? 12 -2.836 11.688 1 94.31 109 MET B CA 1
ATOM 3669 C C . MET B 1 109 ? 10.695 -3.486 12.133 1 94.31 109 MET B C 1
ATOM 3671 O O . MET B 1 109 ? 10.406 -4.625 11.766 1 94.31 109 MET B O 1
ATOM 3675 N N . GLU B 1 110 ? 10.016 -2.779 12.984 1 93.75 110 GLU B N 1
ATOM 3676 C CA . GLU B 1 110 ? 8.703 -3.211 13.461 1 93.75 110 GLU B CA 1
ATOM 3677 C C . GLU B 1 110 ? 7.742 -3.439 12.297 1 93.75 110 GLU B C 1
ATOM 3679 O O . GLU B 1 110 ? 7.715 -2.656 11.344 1 93.75 110 GLU B O 1
ATOM 3684 N N . LEU B 1 111 ? 7.059 -4.582 12.352 1 91.62 111 LEU B N 1
ATOM 3685 C CA . LEU B 1 111 ? 6.027 -4.859 11.359 1 91.62 111 LEU B CA 1
ATOM 3686 C C . LEU B 1 111 ? 4.738 -4.121 11.688 1 91.62 111 LEU B C 1
ATOM 3688 O O . LEU B 1 111 ? 4.105 -4.398 12.711 1 91.62 111 LEU B O 1
ATOM 3692 N N . GLY B 1 112 ? 4.336 -3.182 10.844 1 91.38 112 GLY B N 1
ATOM 3693 C CA . GLY B 1 112 ? 3.1 -2.439 11.023 1 91.38 112 GLY B CA 1
ATOM 3694 C C . GLY B 1 112 ? 1.902 -3.111 10.375 1 91.38 112 GLY B C 1
ATOM 3695 O O . GLY B 1 112 ? 2.045 -4.141 9.719 1 91.38 112 GLY B O 1
ATOM 3696 N N . GLY B 1 113 ? 0.729 -2.607 10.703 1 91 113 GLY B N 1
ATOM 3697 C CA . GLY B 1 113 ? -0.489 -3.023 10.023 1 91 113 GLY B CA 1
ATOM 3698 C C . GLY B 1 113 ? -0.73 -2.287 8.719 1 91 113 GLY B C 1
ATOM 3699 O O . GLY B 1 113 ? 0.218 -1.952 8.008 1 91 113 GLY B O 1
ATOM 3700 N N . ILE B 1 114 ? -1.974 -2.145 8.305 1 91.38 114 ILE B N 1
ATOM 3701 C CA . ILE B 1 114 ? -2.316 -1.429 7.082 1 91.38 114 ILE B CA 1
ATOM 3702 C C . ILE B 1 114 ? -2.1 0.07 7.281 1 91.38 114 ILE B C 1
ATOM 3704 O O . ILE B 1 114 ? -1.993 0.542 8.414 1 91.38 114 ILE B O 1
ATOM 3708 N N . SER B 1 115 ? -2.012 0.771 6.191 1 93.31 115 SER B N 1
ATOM 3709 C CA . SER B 1 115 ? -1.821 2.215 6.277 1 93.31 115 SER B CA 1
ATOM 3710 C C . SER B 1 115 ? -3.049 2.9 6.867 1 93.31 115 SER B C 1
ATOM 3712 O O . SER B 1 115 ? -4.156 2.359 6.812 1 93.31 115 SER B O 1
ATOM 3714 N N . LEU B 1 116 ? -2.809 4.016 7.418 1 95 116 LEU B N 1
ATOM 3715 C CA . LEU B 1 116 ? -3.904 4.82 7.945 1 95 116 LEU B CA 1
ATOM 3716 C C . LEU B 1 116 ? -4.902 5.168 6.844 1 95 116 LEU B C 1
ATOM 3718 O O . LEU B 1 116 ? -6.105 5.246 7.094 1 95 116 LEU B O 1
ATOM 3722 N N . PHE B 1 117 ? -4.434 5.383 5.68 1 90.19 117 PHE B N 1
ATOM 3723 C CA . PHE B 1 117 ? -5.32 5.645 4.555 1 90.19 117 PHE B CA 1
ATOM 3724 C C . PHE B 1 117 ? -6.215 4.441 4.277 1 90.19 117 PHE B C 1
ATOM 3726 O O . PHE B 1 117 ? -7.418 4.594 4.043 1 90.19 117 PHE B O 1
ATOM 3733 N N . ASP B 1 118 ? -5.594 3.256 4.238 1 89.94 118 ASP B N 1
ATOM 3734 C CA . ASP B 1 118 ? -6.391 2.051 4.023 1 89.94 118 ASP B CA 1
ATOM 3735 C C . ASP B 1 118 ? -7.438 1.877 5.121 1 89.94 118 ASP B C 1
ATOM 3737 O O . ASP B 1 118 ? -8.57 1.477 4.848 1 89.94 118 ASP B O 1
ATOM 3741 N N . TYR B 1 119 ? -7.039 2.117 6.309 1 93.56 119 TYR B N 1
ATOM 3742 C CA . TYR B 1 119 ? -7.98 2.064 7.422 1 93.56 119 TYR B CA 1
ATOM 3743 C C . TYR B 1 119 ? -9.156 3.002 7.188 1 93.56 119 TYR B C 1
ATOM 3745 O O . TYR B 1 119 ? -10.312 2.607 7.352 1 93.56 119 TYR B O 1
ATOM 3753 N N . PHE B 1 120 ? -8.859 4.25 6.812 1 91.38 120 PHE B N 1
ATOM 3754 C CA . PHE B 1 120 ? -9.883 5.246 6.512 1 91.38 120 PHE B CA 1
ATOM 3755 C C . PHE B 1 120 ? -10.82 4.746 5.418 1 91.38 120 PHE B C 1
ATOM 3757 O O . PHE B 1 120 ? -12.047 4.824 5.559 1 91.38 120 PHE B O 1
ATOM 3764 N N . GLU B 1 121 ? -10.258 4.207 4.371 1 85.69 121 GLU B N 1
ATOM 3765 C CA . GLU B 1 121 ? -11.055 3.764 3.236 1 85.69 121 GLU B CA 1
ATOM 3766 C C . GLU B 1 121 ? -12.023 2.652 3.643 1 85.69 121 GLU B C 1
ATOM 3768 O O . GLU B 1 121 ? -13.188 2.654 3.24 1 85.69 121 GLU B O 1
ATOM 3773 N N . ILE B 1 122 ? -11.523 1.751 4.426 1 88.88 122 ILE B N 1
ATOM 3774 C CA . ILE B 1 122 ? -12.336 0.618 4.863 1 88.88 122 ILE B CA 1
ATOM 3775 C C . ILE B 1 122 ? -13.477 1.11 5.75 1 88.88 122 ILE B C 1
ATOM 3777 O O . ILE B 1 122 ? -14.633 0.752 5.535 1 88.88 122 ILE B O 1
ATOM 3781 N N . LYS B 1 123 ? -13.141 1.905 6.719 1 90.81 123 LYS B N 1
ATOM 3782 C CA . LYS B 1 123 ? -14.141 2.359 7.68 1 90.81 123 LYS B CA 1
ATOM 3783 C C . LYS B 1 123 ? -15.141 3.303 7.023 1 90.81 123 LYS B C 1
ATOM 3785 O O . LYS B 1 123 ? -16.328 3.285 7.355 1 90.81 123 LYS B O 1
ATOM 3790 N N . ASP B 1 124 ? -14.617 4.16 6.156 1 85.94 124 ASP B N 1
ATOM 3791 C CA . ASP B 1 124 ? -15.492 5.07 5.426 1 85.94 124 ASP B CA 1
ATOM 3792 C C . ASP B 1 124 ? -16.5 4.297 4.57 1 85.94 124 ASP B C 1
ATOM 3794 O O . ASP B 1 124 ? -17.672 4.668 4.492 1 85.94 124 ASP B O 1
ATOM 3798 N N . ARG B 1 125 ? -16.078 3.26 3.971 1 83.44 125 ARG B N 1
ATOM 3799 C CA . ARG B 1 125 ? -16.953 2.41 3.168 1 83.44 125 ARG B CA 1
ATOM 3800 C C . ARG B 1 125 ? -18 1.727 4.039 1 83.44 125 ARG B C 1
ATOM 3802 O O . ARG B 1 125 ? -19.156 1.59 3.633 1 83.44 125 ARG B O 1
ATOM 3809 N N . GLU B 1 126 ? -17.578 1.234 5.129 1 87.12 126 GLU B N 1
ATOM 3810 C CA . GLU B 1 126 ? -18.516 0.616 6.059 1 87.12 126 GLU B CA 1
ATOM 3811 C C . GLU B 1 126 ? -19.641 1.579 6.43 1 87.12 126 GLU B C 1
ATOM 3813 O O . GLU B 1 126 ? -20.797 1.185 6.496 1 87.12 126 GLU B O 1
ATOM 3818 N N . LEU B 1 127 ? -19.281 2.836 6.695 1 86.19 127 LEU B N 1
ATOM 3819 C CA . LEU B 1 127 ? -20.281 3.85 7.02 1 86.19 127 LEU B CA 1
ATOM 3820 C C . LEU B 1 127 ? -21.234 4.059 5.855 1 86.19 127 LEU B C 1
ATOM 3822 O O . LEU B 1 127 ? -22.438 4.223 6.059 1 86.19 127 LEU B O 1
ATOM 3826 N N . LEU B 1 128 ? -20.688 4.059 4.688 1 80.12 128 LEU B N 1
ATOM 3827 C CA . LEU B 1 128 ? -21.516 4.211 3.496 1 80.12 128 LEU B CA 1
ATOM 3828 C C . LEU B 1 128 ? -22.484 3.043 3.354 1 80.12 128 LEU B C 1
ATOM 3830 O O . LEU B 1 128 ? -23.672 3.244 3.094 1 80.12 128 LEU B O 1
ATOM 3834 N N . ASP B 1 129 ? -21.984 1.862 3.504 1 82.06 129 ASP B N 1
ATOM 3835 C CA . ASP B 1 129 ? -22.781 0.653 3.354 1 82.06 129 ASP B CA 1
ATOM 3836 C C . ASP B 1 129 ? -23.906 0.603 4.391 1 82.06 129 ASP B C 1
ATOM 3838 O O . ASP B 1 129 ? -24.984 0.079 4.121 1 82.06 129 ASP B O 1
ATOM 3842 N N . ASN B 1 130 ? -23.609 1.191 5.488 1 85.12 130 ASN B N 1
ATOM 3843 C CA . ASN B 1 130 ? -24.578 1.211 6.574 1 85.12 130 ASN B CA 1
ATOM 3844 C C . ASN B 1 130 ? -25.547 2.383 6.438 1 85.12 130 ASN B C 1
ATOM 3846 O O . ASN B 1 130 ? -26.422 2.572 7.281 1 85.12 130 ASN B O 1
ATOM 3850 N N . GLY B 1 131 ? -25.344 3.25 5.41 1 78.31 131 GLY B N 1
ATOM 3851 C CA . GLY B 1 131 ? -26.234 4.371 5.164 1 78.31 131 GLY B CA 1
ATOM 3852 C C . GLY B 1 131 ? -25.953 5.57 6.051 1 78.31 131 GLY B C 1
ATOM 3853 O O . GLY B 1 131 ? -26.812 6.422 6.258 1 78.31 131 GLY B O 1
ATOM 3854 N N . GLU B 1 132 ? -24.812 5.543 6.609 1 79.06 132 GLU B N 1
ATOM 3855 C CA . GLU B 1 132 ? -24.484 6.582 7.578 1 79.06 132 GLU B CA 1
ATOM 3856 C C . GLU B 1 132 ? -23.812 7.781 6.902 1 79.06 132 GLU B C 1
ATOM 3858 O O . GLU B 1 132 ? -23.5 8.773 7.559 1 79.06 132 GLU B O 1
ATOM 3863 N N . ILE B 1 133 ? -23.531 7.699 5.688 1 73.5 133 ILE B N 1
ATOM 3864 C CA . ILE B 1 133 ? -23.031 8.82 4.906 1 73.5 133 ILE B CA 1
ATOM 3865 C C . ILE B 1 133 ? -24.109 9.305 3.934 1 73.5 133 ILE B C 1
ATOM 3867 O O . ILE B 1 133 ? -24.672 8.5 3.191 1 73.5 133 ILE B O 1
ATOM 3871 N N . GLN B 1 134 ? -24.484 10.523 4.16 1 67.38 134 GLN B N 1
ATOM 3872 C CA . GLN B 1 134 ? -25.531 11.094 3.32 1 67.38 134 GLN B CA 1
ATOM 3873 C C . GLN B 1 134 ? -24.969 12.172 2.398 1 67.38 134 GLN B C 1
ATOM 3875 O O . GLN B 1 134 ? -23.906 12.742 2.674 1 67.38 134 GLN B O 1
ATOM 3880 N N . PHE B 1 135 ? -25.469 12.211 1.267 1 62.28 135 PHE B N 1
ATOM 3881 C CA . PHE B 1 135 ? -25.094 13.227 0.292 1 62.28 135 PHE B CA 1
ATOM 3882 C C . PHE B 1 135 ? -26.234 14.211 0.084 1 62.28 135 PHE B C 1
ATOM 3884 O O . PHE B 1 135 ? -27.406 13.844 0.189 1 62.28 135 PHE B O 1
ATOM 3891 N N . ASN B 1 136 ? -25.781 15.516 0.082 1 59.06 136 ASN B N 1
ATOM 3892 C CA . ASN B 1 136 ? -26.828 16.484 -0.229 1 59.06 136 ASN B CA 1
ATOM 3893 C C . ASN B 1 136 ? -27.219 16.438 -1.704 1 59.06 136 ASN B C 1
ATOM 3895 O O . ASN B 1 136 ? -26.734 15.578 -2.449 1 59.06 136 ASN B O 1
ATOM 3899 N N . ALA B 1 137 ? -28.203 17.344 -2.006 1 54.5 137 ALA B N 1
ATOM 3900 C CA . ALA B 1 137 ? -28.781 17.359 -3.346 1 54.5 137 ALA B CA 1
ATOM 3901 C C . ALA B 1 137 ? -27.703 17.609 -4.406 1 54.5 137 ALA B C 1
ATOM 3903 O O . ALA B 1 137 ? -27.844 17.141 -5.543 1 54.5 137 ALA B O 1
ATOM 3904 N N . THR B 1 138 ? -26.656 18.25 -4.02 1 48.44 138 THR B N 1
ATOM 3905 C CA . THR B 1 138 ? -25.609 18.609 -4.973 1 48.44 138 THR B CA 1
ATOM 3906 C C . THR B 1 138 ? -24.5 17.562 -4.98 1 48.44 138 THR B C 1
ATOM 3908 O O . THR B 1 138 ? -23.516 17.719 -5.699 1 48.44 138 THR B O 1
ATOM 3911 N N . GLY B 1 139 ? -24.672 16.516 -4.25 1 51.12 139 GLY B N 1
ATOM 3912 C CA . GLY B 1 139 ? -23.719 15.414 -4.254 1 51.12 139 GLY B CA 1
ATOM 3913 C C . GLY B 1 139 ? -22.578 15.602 -3.268 1 51.12 139 GLY B C 1
ATOM 3914 O O . GLY B 1 139 ? -21.609 14.844 -3.285 1 51.12 139 GLY B O 1
ATOM 3915 N N . GLU B 1 140 ? -22.828 16.688 -2.434 1 55.25 140 GLU B N 1
ATOM 3916 C CA . GLU B 1 140 ? -21.797 16.938 -1.432 1 55.25 140 GLU B CA 1
ATOM 3917 C C . GLU B 1 140 ? -22.016 16.078 -0.194 1 55.25 140 GLU B C 1
ATOM 3919 O O . GLU B 1 140 ? -23.156 15.805 0.189 1 55.25 140 GLU B O 1
ATOM 3924 N N . PHE B 1 141 ? -20.938 15.586 0.343 1 60.38 141 PHE B N 1
ATOM 3925 C CA . PHE B 1 141 ? -20.969 14.781 1.562 1 60.38 141 PHE B CA 1
ATOM 3926 C C . PHE B 1 141 ? -21.547 15.586 2.721 1 60.38 141 PHE B C 1
ATOM 3928 O O . PHE B 1 141 ? -21.156 16.734 2.945 1 60.38 141 PHE B O 1
ATOM 3935 N N . ILE B 1 142 ? -22.703 15.086 3.162 1 63.16 142 ILE B N 1
ATOM 3936 C CA . ILE B 1 142 ? -23.156 15.602 4.449 1 63.16 142 ILE B CA 1
ATOM 3937 C C . ILE B 1 142 ? -22.406 14.898 5.578 1 63.16 142 ILE B C 1
ATOM 3939 O O . ILE B 1 142 ? -22.469 13.672 5.699 1 63.16 142 ILE B O 1
ATOM 3943 N N . LEU B 1 143 ? -21.609 15.57 6.191 1 68.44 143 LEU B N 1
ATOM 3944 C CA . LEU B 1 143 ? -20.828 15.008 7.281 1 68.44 143 LEU B CA 1
ATOM 3945 C C . LEU B 1 143 ? -21.734 14.469 8.383 1 68.44 143 LEU B C 1
ATOM 3947 O O . LEU B 1 143 ? -22.406 15.234 9.07 1 68.44 143 LEU B O 1
ATOM 3951 N N . SER B 1 144 ? -21.859 13.195 8.445 1 77.44 144 SER B N 1
ATOM 3952 C CA . SER B 1 144 ? -22.609 12.57 9.539 1 77.44 144 SER B CA 1
ATOM 3953 C C . SER B 1 144 ? -21.781 12.539 10.82 1 77.44 144 SER B C 1
ATOM 3955 O O . SER B 1 144 ? -20.562 12.734 10.781 1 77.44 144 SER B O 1
ATOM 3957 N N . GLU B 1 145 ? -22.5 12.414 11.922 1 83.69 145 GLU B N 1
ATOM 3958 C CA . GLU B 1 145 ? -21.828 12.32 13.211 1 83.69 145 GLU B CA 1
ATOM 3959 C C . GLU B 1 145 ? -20.844 11.148 13.242 1 83.69 145 GLU B C 1
ATOM 3961 O O . GLU B 1 145 ? -19.75 11.266 13.797 1 83.69 145 GLU B O 1
ATOM 3966 N N . GLU B 1 146 ? -21.266 10.078 12.648 1 87.31 146 GLU B N 1
ATOM 3967 C CA . GLU B 1 146 ? -20.438 8.875 12.641 1 87.31 146 GLU B CA 1
ATOM 3968 C C . GLU B 1 146 ? -19.156 9.102 11.828 1 87.31 146 GLU B C 1
ATOM 3970 O O . GLU B 1 146 ? -18.078 8.656 12.234 1 87.31 146 GLU B O 1
ATOM 3975 N N . ARG B 1 147 ? -19.297 9.781 10.719 1 87.62 147 ARG B N 1
ATOM 3976 C CA . ARG B 1 147 ? -18.125 10.031 9.883 1 87.62 147 ARG B CA 1
ATOM 3977 C C . ARG B 1 147 ? -17.203 11.047 10.539 1 87.62 147 ARG B C 1
ATOM 3979 O O . ARG B 1 147 ? -15.977 10.938 10.43 1 87.62 147 ARG B O 1
ATOM 3986 N N . GLU B 1 148 ? -17.75 12.016 11.18 1 87.94 148 GLU B N 1
ATOM 3987 C CA . GLU B 1 148 ? -16.938 12.984 11.906 1 87.94 148 GLU B CA 1
ATOM 3988 C C . GLU B 1 148 ? -16.141 12.305 13.016 1 87.94 148 GLU B C 1
ATOM 3990 O O . GLU B 1 148 ? -14.977 12.633 13.234 1 87.94 148 GLU B O 1
ATOM 3995 N N . GLU B 1 149 ? -16.812 11.406 13.68 1 91.81 149 GLU B N 1
ATOM 3996 C CA . GLU B 1 149 ? -16.125 10.664 14.742 1 91.81 149 GLU B CA 1
ATOM 3997 C C . GLU B 1 149 ? -14.969 9.844 14.18 1 91.81 149 GLU B C 1
ATOM 3999 O O . GLU B 1 149 ? -13.883 9.812 14.766 1 91.81 149 GLU B O 1
ATOM 4004 N N . LEU B 1 150 ? -15.195 9.203 13.078 1 92.44 150 LEU B N 1
ATOM 4005 C CA . LEU B 1 150 ? -14.148 8.43 12.422 1 92.44 150 LEU B CA 1
ATOM 4006 C C . LEU B 1 150 ? -12.961 9.312 12.062 1 92.44 150 LEU B C 1
ATOM 4008 O O . LEU B 1 150 ? -11.82 8.992 12.406 1 92.44 150 LEU B O 1
ATOM 4012 N N . LEU B 1 151 ? -13.273 10.406 11.391 1 92.5 151 LEU B N 1
ATOM 4013 C CA . LEU B 1 151 ? -12.227 11.305 10.93 1 92.5 151 LEU B CA 1
ATOM 4014 C C . LEU B 1 151 ? -11.484 11.922 12.109 1 92.5 151 LEU B C 1
ATOM 4016 O O . LEU B 1 151 ? -10.258 12.062 12.07 1 92.5 151 LEU B O 1
ATOM 4020 N N . THR B 1 152 ? -12.188 12.266 13.164 1 95 152 THR B N 1
ATOM 4021 C CA . THR B 1 152 ? -11.562 12.812 14.359 1 95 152 THR B CA 1
ATOM 4022 C C . THR B 1 152 ? -10.586 11.812 14.969 1 95 152 THR B C 1
ATOM 4024 O O . THR B 1 152 ? -9.469 12.172 15.352 1 95 152 THR B O 1
ATOM 4027 N N . THR B 1 153 ? -11.031 10.594 15.008 1 96.19 153 THR B N 1
ATOM 4028 C CA . THR B 1 153 ? -10.188 9.539 15.555 1 96.19 153 THR B CA 1
ATOM 4029 C C . THR B 1 153 ? -8.914 9.383 14.727 1 96.19 153 THR B C 1
ATOM 4031 O O . THR B 1 153 ? -7.812 9.289 15.273 1 96.19 153 THR B O 1
ATOM 4034 N N . ILE B 1 154 ? -9.055 9.391 13.453 1 96.38 154 ILE B N 1
ATOM 4035 C CA . ILE B 1 154 ? -7.934 9.219 12.531 1 96.38 154 ILE B CA 1
ATOM 4036 C C . ILE B 1 154 ? -6.969 10.391 12.664 1 96.38 154 ILE B C 1
ATOM 4038 O O . ILE B 1 154 ? -5.758 10.195 12.797 1 96.38 154 ILE B O 1
ATOM 4042 N N . PHE B 1 155 ? -7.496 11.586 12.695 1 97 155 PHE B N 1
ATOM 4043 C CA . PHE B 1 155 ? -6.645 12.773 12.719 1 97 155 PHE B CA 1
ATOM 4044 C C . PHE B 1 155 ? -6.004 12.953 14.086 1 97 155 PHE B C 1
ATOM 4046 O O . PHE B 1 155 ? -4.875 13.438 14.188 1 97 155 PHE B O 1
ATOM 4053 N N . LYS B 1 156 ? -6.668 12.539 15.172 1 96.88 156 LYS B N 1
ATOM 4054 C CA . LYS B 1 156 ? -6.051 12.531 16.5 1 96.88 156 LYS B CA 1
ATOM 4055 C C . LYS B 1 156 ? -4.824 11.625 16.531 1 96.88 156 LYS B C 1
ATOM 4057 O O . LYS B 1 156 ? -3.777 12.008 17.047 1 96.88 156 LYS B O 1
ATOM 4062 N N . CYS B 1 157 ? -5.016 10.5 15.992 1 96.12 157 CYS B N 1
ATOM 4063 C CA . CYS B 1 157 ? -3.922 9.531 15.953 1 96.12 157 CYS B CA 1
ATOM 4064 C C . CYS B 1 157 ? -2.73 10.086 15.18 1 96.12 157 CYS B C 1
ATOM 4066 O O . CYS B 1 157 ? -1.595 10.023 15.656 1 96.12 157 CYS B O 1
ATOM 4068 N N . ALA B 1 158 ? -3.004 10.617 14.023 1 97.31 158 ALA B N 1
ATOM 4069 C CA . ALA B 1 158 ? -1.948 11.172 13.18 1 97.31 158 ALA B CA 1
ATOM 4070 C C . ALA B 1 158 ? -1.284 12.375 13.844 1 97.31 158 ALA B C 1
ATOM 4072 O O . ALA B 1 158 ? -0.061 12.523 13.789 1 97.31 158 ALA B O 1
ATOM 4073 N N . ALA B 1 159 ? -2.092 13.227 14.445 1 97.62 159 ALA B N 1
ATOM 4074 C CA . ALA B 1 159 ? -1.57 14.414 15.125 1 97.62 159 ALA B CA 1
ATOM 4075 C C . ALA B 1 159 ? -0.622 14.031 16.25 1 97.62 159 ALA B C 1
ATOM 4077 O O . ALA B 1 159 ? 0.441 14.633 16.406 1 97.62 159 ALA B O 1
ATOM 4078 N N . LYS B 1 160 ? -1.013 13.102 17 1 96.44 160 LYS B N 1
ATOM 4079 C CA . LYS B 1 160 ? -0.176 12.648 18.109 1 96.44 160 LYS B CA 1
ATOM 4080 C C . LYS B 1 160 ? 1.15 12.086 17.609 1 96.44 160 LYS B C 1
ATOM 4082 O O . LYS B 1 160 ? 2.205 12.367 18.188 1 96.44 160 LYS B O 1
ATOM 4087 N N . GLY B 1 161 ? 1.077 11.289 16.594 1 95.62 161 GLY B N 1
ATOM 4088 C CA . GLY B 1 161 ? 2.297 10.766 16 1 95.62 161 GLY B CA 1
ATOM 4089 C C . GLY B 1 161 ? 3.25 11.852 15.531 1 95.62 161 GLY B C 1
ATOM 4090 O O . GLY B 1 161 ? 4.449 11.797 15.82 1 95.62 161 GLY B O 1
ATOM 4091 N N . LEU B 1 162 ? 2.74 12.797 14.852 1 96.25 162 LEU B N 1
ATOM 4092 C CA . LEU B 1 162 ? 3.559 13.891 14.336 1 96.25 162 LEU B CA 1
ATOM 4093 C C . LEU B 1 162 ? 4.09 14.758 15.469 1 96.25 162 LEU B C 1
ATOM 4095 O O . LEU B 1 162 ? 5.215 15.25 15.406 1 96.25 162 LEU B O 1
ATOM 4099 N N . GLU B 1 163 ? 3.234 14.984 16.484 1 95.81 163 GLU B N 1
ATOM 4100 C CA . GLU B 1 163 ? 3.666 15.719 17.656 1 95.81 163 GLU B CA 1
ATOM 4101 C C . GLU B 1 163 ? 4.91 15.086 18.281 1 95.81 163 GLU B C 1
ATOM 4103 O O . GLU B 1 163 ? 5.863 15.789 18.625 1 95.81 163 GLU B O 1
ATOM 4108 N N . GLN B 1 164 ? 4.906 13.859 18.406 1 94.19 164 GLN B N 1
ATOM 4109 C CA . GLN B 1 164 ? 6.043 13.164 19 1 94.19 164 GLN B CA 1
ATOM 4110 C C . GLN B 1 164 ? 7.266 13.242 18.094 1 94.19 164 GLN B C 1
ATOM 4112 O O . GLN B 1 164 ? 8.383 13.461 18.562 1 94.19 164 GLN B O 1
ATOM 4117 N N . PHE B 1 165 ? 7.055 13.07 16.844 1 95.44 165 PHE B N 1
ATOM 4118 C CA . PHE B 1 165 ? 8.188 13.117 15.93 1 95.44 165 PHE B CA 1
ATOM 4119 C C . PHE B 1 165 ? 8.812 14.508 15.906 1 95.44 165 PHE B C 1
ATOM 4121 O O . PHE B 1 165 ? 10.023 14.648 15.742 1 95.44 165 PHE B O 1
ATOM 4128 N N . HIS B 1 166 ? 8.016 15.477 16.047 1 94.12 166 HIS B N 1
ATOM 4129 C CA . HIS B 1 166 ? 8.492 16.859 15.977 1 94.12 166 HIS B CA 1
ATOM 4130 C C . HIS B 1 166 ? 9.453 17.172 17.125 1 94.12 166 HIS B C 1
ATOM 4132 O O . HIS B 1 166 ? 10.156 18.188 17.094 1 94.12 166 HIS B O 1
ATOM 4138 N N . LYS B 1 167 ? 9.461 16.344 18.094 1 92.19 167 LYS B N 1
ATOM 4139 C CA . LYS B 1 167 ? 10.477 16.469 19.125 1 92.19 167 LYS B CA 1
ATOM 4140 C C . LYS B 1 167 ? 11.859 16.078 18.594 1 92.19 167 LYS B C 1
ATOM 4142 O O . LYS B 1 167 ? 12.875 16.422 19.203 1 92.19 167 LYS B O 1
ATOM 4147 N N . PHE B 1 168 ? 11.828 15.367 17.547 1 92.38 168 PHE B N 1
ATOM 4148 C CA . PHE B 1 168 ? 13.086 14.883 16.984 1 92.38 168 PHE B CA 1
ATOM 4149 C C . PHE B 1 168 ? 13.453 15.68 15.734 1 92.38 168 PHE B C 1
ATOM 4151 O O . PHE B 1 168 ? 14.633 15.875 15.445 1 92.38 168 PHE B O 1
ATOM 4158 N N . GLY B 1 169 ? 12.461 16.016 14.977 1 92.69 169 GLY B N 1
ATOM 4159 C CA . GLY B 1 169 ? 12.758 16.688 13.719 1 92.69 169 GLY B CA 1
ATOM 4160 C C . GLY B 1 169 ? 11.516 16.984 12.898 1 92.69 169 GLY B C 1
ATOM 4161 O O . GLY B 1 169 ? 10.445 17.25 13.445 1 92.69 169 GLY B O 1
ATOM 4162 N N . ILE B 1 170 ? 11.734 17.141 11.555 1 91.25 170 ILE B N 1
ATOM 4163 C CA . ILE B 1 170 ? 10.695 17.453 10.578 1 91.25 170 ILE B CA 1
ATOM 4164 C C . ILE B 1 170 ? 10.539 16.281 9.609 1 91.25 170 ILE B C 1
ATOM 4166 O O . ILE B 1 170 ? 11.531 15.789 9.055 1 91.25 170 ILE B O 1
ATOM 4170 N N . HIS B 1 171 ? 9.383 15.828 9.391 1 92.06 171 HIS B N 1
ATOM 4171 C CA . HIS B 1 171 ? 9.156 14.609 8.617 1 92.06 171 HIS B CA 1
ATOM 4172 C C . HIS B 1 171 ? 9.297 14.875 7.121 1 92.06 171 HIS B C 1
ATOM 4174 O O . HIS B 1 171 ? 10.008 14.148 6.422 1 92.06 171 HIS B O 1
ATOM 4180 N N . LEU B 1 172 ? 8.492 15.898 6.559 1 87.62 172 LEU B N 1
ATOM 4181 C CA . LEU B 1 172 ? 8.617 16.453 5.211 1 87.62 172 LEU B CA 1
ATOM 4182 C C . LEU B 1 172 ? 7.855 15.602 4.203 1 87.62 172 LEU B C 1
ATOM 4184 O O . LEU B 1 172 ? 7.832 15.914 3.012 1 87.62 172 LEU B O 1
ATOM 4188 N N . ASP B 1 173 ? 7.184 14.562 4.625 1 85.75 173 ASP B N 1
ATOM 4189 C CA . ASP B 1 173 ? 6.352 13.758 3.734 1 85.75 173 ASP B CA 1
ATOM 4190 C C . ASP B 1 173 ? 5.145 13.188 4.473 1 85.75 173 ASP B C 1
ATOM 4192 O O . ASP B 1 173 ? 4.906 11.977 4.438 1 85.75 173 ASP B O 1
ATOM 4196 N N . VAL B 1 174 ? 4.371 14.031 5.02 1 91.12 174 VAL B N 1
ATOM 4197 C CA . VAL B 1 174 ? 3.201 13.648 5.809 1 91.12 174 VAL B CA 1
ATOM 4198 C C . VAL B 1 174 ? 2.031 13.336 4.879 1 91.12 174 VAL B C 1
ATOM 4200 O O . VAL B 1 174 ? 1.588 14.195 4.113 1 91.12 174 VAL B O 1
ATOM 4203 N N . LYS B 1 175 ? 1.597 12.086 4.918 1 89 175 LYS B N 1
ATOM 4204 C CA . LYS B 1 175 ? 0.423 11.617 4.184 1 89 175 LYS B CA 1
ATOM 4205 C C . LYS B 1 175 ? -0.148 10.344 4.805 1 89 175 LYS B C 1
ATOM 4207 O O . LYS B 1 175 ? 0.478 9.742 5.676 1 89 175 LYS B O 1
ATOM 4212 N N . GLY B 1 176 ? -1.337 10 4.391 1 91.12 176 GLY B N 1
ATOM 4213 C CA . GLY B 1 176 ? -2.059 8.898 5.008 1 91.12 176 GLY B CA 1
ATOM 4214 C C . GLY B 1 176 ? -1.325 7.574 4.91 1 91.12 176 GLY B C 1
ATOM 4215 O O . GLY B 1 176 ? -1.424 6.734 5.809 1 91.12 176 GLY B O 1
ATOM 4216 N N . ILE B 1 177 ? -0.564 7.352 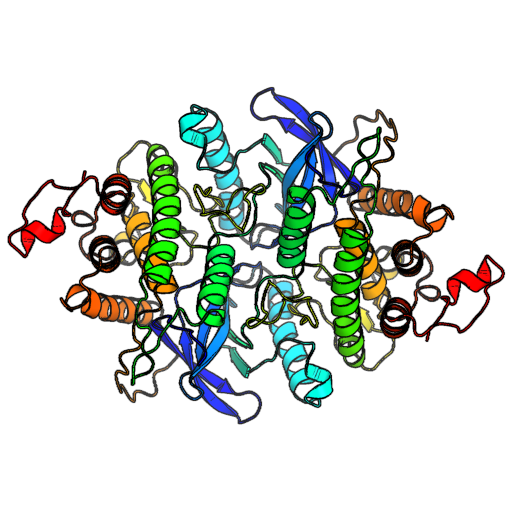3.811 1 90.19 177 ILE B N 1
ATOM 4217 C CA . ILE B 1 177 ? 0.077 6.062 3.578 1 90.19 177 ILE B CA 1
ATOM 4218 C C . ILE B 1 177 ? 1.368 5.977 4.391 1 90.19 177 ILE B C 1
ATOM 4220 O O . ILE B 1 177 ? 1.973 4.906 4.492 1 90.19 177 ILE B O 1
ATOM 4224 N N . ASN B 1 178 ? 1.818 7.121 5.008 1 92.31 178 ASN B N 1
ATOM 4225 C CA . ASN B 1 178 ? 3.039 7.109 5.809 1 92.31 178 ASN B CA 1
ATOM 4226 C C . ASN B 1 178 ? 2.73 7.004 7.301 1 92.31 178 ASN B C 1
ATOM 4228 O O . ASN B 1 178 ? 3.537 7.414 8.141 1 92.31 178 ASN B O 1
ATOM 4232 N N . PHE B 1 179 ? 1.518 6.566 7.582 1 96.31 179 PHE B N 1
ATOM 4233 C CA . PHE B 1 179 ? 1.091 6.078 8.883 1 96.31 179 PHE B CA 1
ATOM 4234 C C . PHE B 1 179 ? 0.562 4.652 8.789 1 96.31 179 PHE B C 1
ATOM 4236 O O . PHE B 1 179 ? -0.139 4.312 7.832 1 96.31 179 PHE B O 1
ATOM 4243 N N . VAL B 1 180 ? 0.861 3.889 9.797 1 96.25 180 VAL B N 1
ATOM 4244 C CA . VAL B 1 180 ? 0.296 2.545 9.844 1 96.25 180 VAL B CA 1
ATOM 4245 C C . VAL B 1 180 ? -0.407 2.324 11.18 1 96.25 180 VAL B C 1
ATOM 4247 O O . VAL B 1 180 ? 0.012 2.867 12.203 1 96.25 180 VAL B O 1
ATOM 4250 N N . ILE B 1 181 ? -1.468 1.582 11.125 1 95.81 181 ILE B N 1
ATOM 4251 C CA . ILE B 1 181 ? -2.094 1.192 12.383 1 95.81 181 ILE B CA 1
ATOM 4252 C C . ILE B 1 181 ? -1.34 0.011 12.992 1 95.81 181 ILE B C 1
ATOM 4254 O O . ILE B 1 181 ? -0.593 -0.68 12.297 1 95.81 181 ILE B O 1
ATOM 4258 N N . PRO B 1 182 ? -1.468 -0.15 14.289 1 92.06 182 PRO B N 1
ATOM 4259 C CA . PRO B 1 182 ? -0.812 -1.325 14.867 1 92.06 182 PRO B CA 1
ATOM 4260 C C . PRO B 1 182 ? -1.278 -2.633 14.227 1 92.06 182 PRO B C 1
ATOM 4262 O O . PRO B 1 182 ? -2.463 -2.785 13.922 1 92.06 182 PRO B O 1
ATOM 4265 N N . ARG B 1 183 ? -0.337 -3.482 14.07 1 85.94 183 ARG B N 1
ATOM 4266 C CA . ARG B 1 183 ? -0.624 -4.762 13.43 1 85.94 183 ARG B CA 1
ATOM 4267 C C . ARG B 1 183 ? -1.7 -5.527 14.188 1 85.94 183 ARG B C 1
ATOM 4269 O O . ARG B 1 183 ? -2.523 -6.215 13.586 1 85.94 183 ARG B O 1
ATOM 4276 N N . GLN B 1 184 ? -1.725 -5.355 15.492 1 84.62 184 GLN B N 1
ATOM 4277 C CA . GLN B 1 184 ? -2.629 -6.125 16.344 1 84.62 184 GLN B CA 1
ATOM 4278 C C . GLN B 1 184 ? -3.939 -5.379 16.562 1 84.62 184 GLN B C 1
ATOM 4280 O O . GLN B 1 184 ? -4.762 -5.797 17.391 1 84.62 184 GLN B O 1
ATOM 4285 N N . HIS B 1 185 ? -4.133 -4.344 15.828 1 90.81 185 HIS B N 1
ATOM 4286 C CA . HIS B 1 185 ? -5.363 -3.586 16.031 1 90.81 185 HIS B CA 1
ATOM 4287 C C . HIS B 1 185 ? -6.586 -4.406 15.641 1 90.81 185 HIS B C 1
ATOM 4289 O O . HIS B 1 185 ? -6.613 -5.012 14.562 1 90.81 185 HIS B O 1
ATOM 4295 N N . ASN B 1 186 ? -7.527 -4.395 16.547 1 88.88 186 ASN B N 1
ATOM 4296 C CA . ASN B 1 186 ? -8.828 -4.992 16.266 1 88.88 186 ASN B CA 1
ATOM 4297 C C . ASN B 1 186 ? -9.719 -4.043 15.469 1 88.88 186 ASN B C 1
ATOM 4299 O O . ASN B 1 186 ? -10.141 -3.008 15.984 1 88.88 186 ASN B O 1
ATOM 4303 N N . MET B 1 187 ? -10.141 -4.434 14.312 1 89.69 187 MET B N 1
ATOM 4304 C CA . MET B 1 187 ? -10.852 -3.568 13.375 1 89.69 187 MET B CA 1
ATOM 4305 C C . MET B 1 187 ? -12.25 -3.238 13.883 1 89.69 187 MET B C 1
ATOM 4307 O O . MET B 1 187 ? -12.883 -2.303 13.398 1 89.69 187 MET B O 1
ATOM 4311 N N . SER B 1 188 ? -12.719 -3.994 14.852 1 88.56 188 SER B N 1
ATOM 4312 C CA . SER B 1 188 ? -14.047 -3.744 15.391 1 88.56 188 SER B CA 1
ATOM 4313 C C . SER B 1 188 ? -14 -2.693 16.5 1 88.56 188 SER B C 1
ATOM 4315 O O . SER B 1 188 ? -15.047 -2.229 16.969 1 88.56 188 SER B O 1
ATOM 4317 N N . GLU B 1 189 ? -12.82 -2.33 16.891 1 91.81 189 GLU B N 1
ATOM 4318 C CA . GLU B 1 189 ? -12.633 -1.332 17.938 1 91.81 189 GLU B CA 1
ATOM 4319 C C . GLU B 1 189 ? -12.148 -0.006 17.359 1 91.81 189 GLU B C 1
ATOM 4321 O O . GLU B 1 189 ? -11.539 0.023 16.297 1 91.81 189 GLU B O 1
ATOM 4326 N N . PRO B 1 190 ? -12.43 1.063 18.016 1 91.56 190 PRO B N 1
ATOM 4327 C CA . PRO B 1 190 ? -11.906 2.346 17.531 1 91.56 190 PRO B CA 1
ATOM 4328 C C . PRO B 1 190 ? -10.383 2.402 17.547 1 91.56 190 PRO B C 1
ATOM 4330 O O . PRO B 1 190 ? -9.742 1.814 18.422 1 91.56 190 PRO B O 1
ATOM 4333 N N . LEU B 1 191 ? -9.891 3.072 16.594 1 95.25 191 LEU B N 1
ATOM 4334 C CA . LEU B 1 191 ? -8.453 3.26 16.5 1 95.25 191 LEU B CA 1
ATOM 4335 C C . LEU B 1 191 ? -7.949 4.137 17.656 1 95.25 191 LEU B C 1
ATOM 4337 O O . LEU B 1 191 ? -8.531 5.18 17.938 1 95.25 191 LEU B O 1
ATOM 4341 N N . THR B 1 192 ? -6.824 3.717 18.312 1 91.25 192 THR B N 1
ATOM 4342 C CA . THR B 1 192 ? -6.336 4.477 19.453 1 91.25 192 THR B CA 1
ATOM 4343 C C . THR B 1 192 ? -4.945 5.035 19.172 1 91.25 192 THR B C 1
ATOM 4345 O O . THR B 1 192 ? -4.492 5.957 19.859 1 91.25 192 THR B O 1
ATOM 4348 N N . MET B 1 193 ? -4.324 4.434 18.234 1 93.06 193 MET B N 1
ATOM 4349 C CA . MET B 1 193 ? -2.984 4.918 17.922 1 93.06 193 MET B CA 1
ATOM 4350 C C . MET B 1 193 ? -2.59 4.531 16.5 1 93.06 193 MET B C 1
ATOM 4352 O O . MET B 1 193 ? -3.172 3.617 15.906 1 93.06 193 MET B O 1
ATOM 4356 N N . CYS B 1 194 ? -1.696 5.25 15.961 1 96.44 194 CYS B N 1
ATOM 4357 C CA . CYS B 1 194 ? -1.019 4.926 14.711 1 96.44 194 CYS B CA 1
ATOM 4358 C C . CYS B 1 194 ? 0.466 5.258 14.789 1 96.44 194 CYS B C 1
ATOM 4360 O O . CYS B 1 194 ? 0.912 5.898 15.742 1 96.44 194 CYS B O 1
ATOM 4362 N N . LYS B 1 195 ? 1.215 4.723 13.93 1 96.88 195 LYS B N 1
ATOM 4363 C CA . LYS B 1 195 ? 2.66 4.938 13.945 1 96.88 195 LYS B CA 1
ATOM 4364 C C . LYS B 1 195 ? 3.145 5.547 12.641 1 96.88 195 LYS B C 1
ATOM 4366 O O . LYS B 1 195 ? 2.686 5.16 11.562 1 96.88 195 LYS B O 1
ATOM 4371 N N . LEU B 1 196 ? 4.035 6.504 12.797 1 96.62 196 LEU B N 1
ATOM 4372 C CA . LEU B 1 196 ? 4.672 7.121 11.633 1 96.62 196 LEU B CA 1
ATOM 4373 C C . LEU B 1 196 ? 5.711 6.188 11.023 1 96.62 196 LEU B C 1
ATOM 4375 O O . LEU B 1 196 ? 6.453 5.52 11.742 1 96.62 196 LEU B O 1
ATOM 4379 N N . ILE B 1 197 ? 5.719 6.152 9.656 1 94.12 197 ILE B N 1
ATOM 4380 C CA . ILE B 1 197 ? 6.719 5.379 8.93 1 94.12 197 ILE B CA 1
ATOM 4381 C C . ILE B 1 197 ? 7.348 6.246 7.84 1 94.12 197 ILE B C 1
ATOM 4383 O O . ILE B 1 197 ? 6.922 7.383 7.621 1 94.12 197 ILE B O 1
ATOM 4387 N N . ASP B 1 198 ? 8.43 5.758 7.164 1 90 198 ASP B N 1
ATOM 4388 C CA . ASP B 1 198 ? 9.109 6.352 6.02 1 90 198 ASP B CA 1
ATOM 4389 C C . ASP B 1 198 ? 9.766 7.68 6.398 1 90 198 ASP B C 1
ATOM 4391 O O . ASP B 1 198 ? 9.102 8.719 6.426 1 90 198 ASP B O 1
ATOM 4395 N N . PHE B 1 199 ? 10.977 7.695 6.574 1 91.31 199 PHE B N 1
ATOM 4396 C CA . PHE B 1 199 ? 11.719 8.875 7.004 1 91.31 199 PHE B CA 1
ATOM 4397 C C . PHE B 1 199 ? 12.805 9.227 5.992 1 91.31 199 PHE B C 1
ATOM 4399 O O . PHE B 1 199 ? 13.828 9.812 6.348 1 91.31 199 PHE B O 1
ATOM 4406 N N . ASN B 1 200 ? 12.539 8.859 4.793 1 85.88 200 ASN B N 1
ATOM 4407 C CA . ASN B 1 200 ? 13.508 9.102 3.723 1 85.88 200 ASN B CA 1
ATOM 4408 C C . ASN B 1 200 ? 13.797 10.594 3.561 1 85.88 200 ASN B C 1
ATOM 4410 O O . ASN B 1 200 ? 14.938 10.977 3.305 1 85.88 200 ASN B O 1
ATOM 4414 N N . SER B 1 201 ? 12.82 11.414 3.773 1 84.19 201 SER B N 1
ATOM 4415 C CA . SER B 1 201 ? 12.961 12.844 3.52 1 84.19 201 SER B CA 1
ATOM 4416 C C . SER B 1 201 ? 13.109 13.633 4.82 1 84.19 201 SER B C 1
ATOM 4418 O O . SER B 1 201 ? 13.266 14.852 4.801 1 84.19 201 SER B O 1
ATOM 4420 N N . SER B 1 202 ? 13.094 12.938 5.918 1 89.19 202 SER B N 1
ATOM 4421 C CA . SER B 1 202 ? 13.023 13.609 7.215 1 89.19 202 SER B CA 1
ATOM 4422 C C . SER B 1 202 ? 14.359 14.234 7.594 1 89.19 202 SER B C 1
ATOM 4424 O O . SER B 1 202 ? 15.406 13.82 7.094 1 89.19 202 SER B O 1
ATOM 4426 N N . ILE B 1 203 ? 14.289 15.18 8.383 1 86.75 203 ILE B N 1
ATOM 4427 C CA . ILE B 1 203 ? 15.492 15.828 8.898 1 86.75 203 ILE B CA 1
ATOM 4428 C C . ILE B 1 203 ? 15.445 15.867 10.422 1 86.75 203 ILE B C 1
ATOM 4430 O O . ILE B 1 203 ? 14.414 16.188 11.016 1 86.75 203 ILE B O 1
ATOM 4434 N N . ILE B 1 204 ? 16.547 15.445 10.984 1 89.5 204 ILE B N 1
ATOM 4435 C CA . ILE B 1 204 ? 16.688 15.547 12.438 1 89.5 204 ILE B CA 1
ATOM 4436 C C . ILE B 1 204 ? 17.219 16.922 12.812 1 89.5 204 ILE B C 1
ATOM 4438 O O . ILE B 1 204 ? 18.203 17.391 12.234 1 89.5 204 ILE B O 1
ATOM 4442 N N . THR B 1 205 ? 16.547 17.562 13.625 1 83.19 205 THR B N 1
ATOM 4443 C CA . THR B 1 205 ? 17.031 18.859 14.102 1 83.19 205 THR B CA 1
ATOM 4444 C C . THR B 1 205 ? 16.453 19.172 15.484 1 83.19 205 THR B C 1
ATOM 4446 O O . THR B 1 205 ? 15.289 18.891 15.758 1 83.19 205 THR B O 1
ATOM 4449 N N . LYS B 1 206 ? 17.359 19.578 16.25 1 77.06 206 LYS B N 1
ATOM 4450 C CA . LYS B 1 206 ? 16.906 20.078 17.547 1 77.06 206 LYS B CA 1
ATOM 4451 C C . LYS B 1 206 ? 16.516 21.547 17.469 1 77.06 206 LYS B C 1
ATOM 4453 O O . LYS B 1 206 ? 15.859 22.078 18.359 1 77.06 206 LYS B O 1
ATOM 4458 N N . LYS B 1 207 ? 16.891 22.109 16.281 1 73.62 207 LYS B N 1
ATOM 4459 C CA . LYS B 1 207 ? 16.578 23.516 16.062 1 73.62 207 LYS B CA 1
ATOM 4460 C C . LYS B 1 207 ? 15.164 23.688 15.523 1 73.62 207 LYS B C 1
ATOM 4462 O O . LYS B 1 207 ? 14.547 22.719 15.078 1 73.62 207 LYS B O 1
ATOM 4467 N N . LYS B 1 208 ? 14.844 24.922 15.625 1 71.38 208 LYS B N 1
ATOM 4468 C CA . LYS B 1 208 ? 13.5 25.266 15.164 1 71.38 208 LYS B CA 1
ATOM 4469 C C . LYS B 1 208 ? 13.398 25.172 13.648 1 71.38 208 LYS B C 1
ATOM 4471 O O . LYS B 1 208 ? 12.305 25 13.102 1 71.38 208 LYS B O 1
ATOM 4476 N N . TYR B 1 209 ? 14.609 25.438 13 1 70.44 209 TYR B N 1
ATOM 4477 C CA . TYR B 1 209 ? 14.586 25.375 11.547 1 70.44 209 TYR B CA 1
ATOM 4478 C C . TYR B 1 209 ? 15.828 24.688 11 1 70.44 209 TYR B C 1
ATOM 4480 O O . TYR B 1 209 ? 16.797 24.469 11.734 1 70.44 209 TYR B O 1
ATOM 4488 N N . LYS B 1 210 ? 15.664 24.109 9.742 1 70.44 210 LYS B N 1
ATOM 4489 C CA . LYS B 1 210 ? 16.797 23.562 9.008 1 70.44 210 LYS B CA 1
ATOM 4490 C C . LYS B 1 210 ? 16.828 24.062 7.566 1 70.44 210 LYS B C 1
ATOM 4492 O O . LYS B 1 210 ? 15.766 24.266 6.961 1 70.44 210 LYS B O 1
ATOM 4497 N N . ILE B 1 211 ? 18 24.344 7.055 1 63.47 211 ILE B N 1
ATOM 4498 C CA . ILE B 1 211 ? 18.156 24.766 5.668 1 63.47 211 ILE B CA 1
ATOM 4499 C C . ILE B 1 211 ? 18.344 23.547 4.77 1 63.47 211 ILE B C 1
ATOM 4501 O O . ILE B 1 211 ? 19.234 22.734 4.992 1 63.47 211 ILE B O 1
ATOM 4505 N N . LEU B 1 212 ? 17.375 23.359 3.846 1 63.38 212 LEU B N 1
ATOM 4506 C CA . LEU B 1 212 ? 17.438 22.234 2.924 1 63.38 212 LEU B CA 1
ATOM 4507 C C . LEU B 1 212 ? 18.031 22.672 1.584 1 63.38 212 LEU B C 1
ATOM 4509 O O . LEU B 1 212 ? 17.562 23.641 0.979 1 63.38 212 LEU B O 1
ATOM 4513 N N . LYS B 1 213 ? 19.141 22.125 1.207 1 57.09 213 LYS B N 1
ATOM 4514 C CA . LYS B 1 213 ? 19.75 22.422 -0.085 1 57.09 213 LYS B CA 1
ATOM 4515 C C . LYS B 1 213 ? 19.062 21.672 -1.211 1 57.09 213 LYS B C 1
ATOM 4517 O O . LYS B 1 213 ? 18.906 22.188 -2.318 1 57.09 213 LYS B O 1
ATOM 4522 N N . ASN B 1 214 ? 18.75 20.359 -0.934 1 53.78 214 ASN B N 1
ATOM 4523 C CA . ASN B 1 214 ? 18.094 19.516 -1.931 1 53.78 214 ASN B CA 1
ATOM 4524 C C . ASN B 1 214 ? 16.812 18.906 -1.394 1 53.78 214 ASN B C 1
ATOM 4526 O O . ASN B 1 214 ? 16.75 18.469 -0.245 1 53.78 214 ASN B O 1
ATOM 4530 N N . PHE B 1 215 ? 15.766 19.438 -1.923 1 46.44 215 PHE B N 1
ATOM 4531 C CA . PHE B 1 215 ? 14.5 18.859 -1.475 1 46.44 215 PHE B CA 1
ATOM 4532 C C . PHE B 1 215 ? 14.219 17.547 -2.201 1 46.44 215 PHE B C 1
ATOM 4534 O O . PHE B 1 215 ? 14.266 17.484 -3.432 1 46.44 215 PHE B O 1
ATOM 4541 N N . ILE B 1 216 ? 14.219 16.359 -1.415 1 43.41 216 ILE B N 1
ATOM 4542 C CA . ILE B 1 216 ? 13.875 15.031 -1.916 1 43.41 216 ILE B CA 1
ATOM 4543 C C . ILE B 1 216 ? 12.422 14.703 -1.557 1 43.41 216 ILE B C 1
ATOM 4545 O O . ILE B 1 216 ? 12.047 14.742 -0.383 1 43.41 216 ILE B O 1
ATOM 4549 N N . GLY B 1 217 ? 11.234 15.312 -2.252 1 48.84 217 GLY B N 1
ATOM 4550 C CA . GLY B 1 217 ? 9.875 14.93 -1.906 1 48.84 217 GLY B CA 1
ATOM 4551 C C . GLY B 1 217 ? 8.852 15.375 -2.934 1 48.84 217 GLY B C 1
ATOM 4552 O O . GLY B 1 217 ? 9.211 15.867 -4.008 1 48.84 217 GLY B O 1
ATOM 4553 N N . THR B 1 218 ? 7.645 14.828 -2.672 1 47.22 218 THR B N 1
ATOM 4554 C CA . THR B 1 218 ? 6.551 15.266 -3.535 1 47.22 218 THR B CA 1
ATOM 4555 C C . THR B 1 218 ? 6.254 16.75 -3.33 1 47.22 218 THR B C 1
ATOM 4557 O O . THR B 1 218 ? 5.66 17.125 -2.318 1 47.22 218 THR B O 1
ATOM 4560 N N . ARG B 1 219 ? 6.836 17.688 -4.148 1 48.06 219 ARG B N 1
ATOM 4561 C CA . ARG B 1 219 ? 6.809 19.156 -4.102 1 48.06 219 ARG B CA 1
ATOM 4562 C C . ARG B 1 219 ? 5.383 19.672 -3.975 1 48.06 219 ARG B C 1
ATOM 4564 O O . ARG B 1 219 ? 5.141 20.688 -3.314 1 48.06 219 ARG B O 1
ATOM 4571 N N . VAL B 1 220 ? 4.531 18.953 -4.602 1 42.81 220 VAL B N 1
ATOM 4572 C CA . VAL B 1 220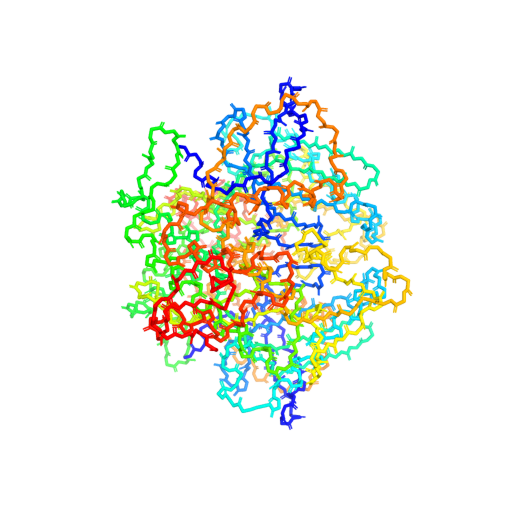 ? 3.201 19.531 -4.758 1 42.81 220 VAL B CA 1
ATOM 4573 C C . VAL B 1 220 ? 2.516 19.625 -3.398 1 42.81 220 VAL B C 1
ATOM 4575 O O . VAL B 1 220 ? 1.661 20.5 -3.186 1 42.81 220 VAL B O 1
ATOM 4578 N N . LEU B 1 221 ? 2.99 18.828 -2.434 1 52.62 221 LEU B N 1
ATOM 4579 C CA . LEU B 1 221 ? 2.324 18.859 -1.136 1 52.62 221 LEU B CA 1
ATOM 4580 C C . LEU B 1 221 ? 3.031 19.828 -0.186 1 52.62 221 LEU B C 1
ATOM 4582 O O . LEU B 1 221 ? 2.678 19.906 0.992 1 52.62 221 LEU B O 1
ATOM 4586 N N . MET B 1 222 ? 3.805 20.578 -0.968 1 59.12 222 MET B N 1
ATOM 4587 C CA . MET B 1 222 ? 4.691 21.312 -0.065 1 59.12 222 MET B CA 1
ATOM 4588 C C . MET B 1 222 ? 4.121 22.688 0.271 1 59.12 222 MET B C 1
ATOM 4590 O O . MET B 1 222 ? 3.314 23.234 -0.486 1 59.12 222 MET B O 1
ATOM 4594 N N . ALA B 1 223 ? 4.398 23.078 1.445 1 68 223 ALA B N 1
ATOM 4595 C CA . ALA B 1 223 ? 4.02 24.359 2.025 1 68 223 ALA B CA 1
ATOM 4596 C C . ALA B 1 223 ? 4.508 25.531 1.159 1 68 223 ALA B C 1
ATOM 4598 O O . ALA B 1 223 ? 5.559 25.438 0.525 1 68 223 ALA B O 1
ATOM 4599 N N . PRO B 1 224 ? 3.648 26.516 0.943 1 61.69 224 PRO B N 1
ATOM 4600 C CA . PRO B 1 224 ? 3.959 27.656 0.071 1 61.69 224 PRO B CA 1
ATOM 4601 C C . PRO B 1 224 ? 5.367 28.203 0.294 1 61.69 224 PRO B C 1
ATOM 4603 O O . PRO B 1 224 ? 6.004 28.672 -0.649 1 61.69 224 PRO B O 1
ATOM 4606 N N . GLU B 1 225 ? 5.859 28.172 1.564 1 63.91 225 GLU B N 1
ATOM 4607 C CA . GLU B 1 225 ? 7.16 28.781 1.855 1 63.91 225 GLU B CA 1
ATOM 4608 C C . GLU B 1 225 ? 8.289 27.969 1.227 1 63.91 225 GLU B C 1
ATOM 4610 O O . GLU B 1 225 ? 9.406 28.469 1.064 1 63.91 225 GLU B O 1
ATOM 4615 N N . ILE B 1 226 ? 7.957 26.734 0.913 1 61.5 226 ILE B N 1
ATOM 4616 C CA . ILE B 1 226 ? 8.992 25.891 0.301 1 61.5 226 ILE B CA 1
ATOM 4617 C C . ILE B 1 226 ? 9.133 26.25 -1.177 1 61.5 226 ILE B C 1
ATOM 4619 O O . ILE B 1 226 ? 10.219 26.125 -1.752 1 61.5 226 ILE B O 1
ATOM 4623 N N . PHE B 1 227 ? 8.102 26.672 -1.84 1 56.91 227 PHE B N 1
ATOM 4624 C CA . PHE B 1 227 ? 8.086 26.969 -3.268 1 56.91 227 PHE B CA 1
ATOM 4625 C C . PHE B 1 227 ? 8.695 28.344 -3.541 1 56.91 227 PHE B C 1
ATOM 4627 O O . PHE B 1 227 ? 9.039 28.656 -4.68 1 56.91 227 PHE B O 1
ATOM 4634 N N . ASN B 1 228 ? 8.656 29.141 -2.648 1 49 228 ASN B N 1
ATOM 4635 C CA . ASN B 1 228 ? 9.148 30.484 -2.967 1 49 228 ASN B CA 1
ATOM 4636 C C . ASN B 1 228 ? 10.617 30.453 -3.393 1 49 228 ASN B C 1
ATOM 4638 O O . ASN B 1 228 ? 11.469 29.922 -2.67 1 49 228 ASN B O 1
ATOM 4642 N N . GLU B 1 229 ? 10.797 30.188 -4.73 1 45.78 229 GLU B N 1
ATOM 4643 C CA . GLU B 1 229 ? 11.992 30.094 -5.562 1 45.78 229 GLU B CA 1
ATOM 4644 C C . GLU B 1 229 ? 13.148 30.891 -4.969 1 45.78 229 GLU B C 1
ATOM 4646 O O . GLU B 1 229 ? 14.305 30.484 -5.09 1 45.78 229 GLU B O 1
ATOM 4651 N N . SER B 1 230 ? 12.859 32.062 -4.66 1 43.53 230 SER B N 1
ATOM 4652 C CA . SER B 1 230 ? 13.984 32.969 -4.422 1 43.53 230 SER B CA 1
ATOM 4653 C C . SER B 1 230 ? 14.992 32.344 -3.459 1 43.53 230 SER B C 1
ATOM 4655 O O . SER B 1 230 ? 16.188 32.625 -3.537 1 43.53 230 SER B O 1
ATOM 4657 N N . GLU B 1 231 ? 14.562 31.453 -2.682 1 40 231 GLU B N 1
ATOM 4658 C CA . GLU B 1 231 ? 15.445 30.953 -1.638 1 40 231 GLU B CA 1
ATOM 4659 C C . GLU B 1 231 ? 16.062 29.609 -2.033 1 40 231 GLU B C 1
ATOM 4661 O O . GLU B 1 231 ? 16.828 29.031 -1.271 1 40 231 GLU B O 1
ATOM 4666 N N . ILE B 1 232 ? 15.742 29.031 -3.084 1 43.91 232 ILE B N 1
ATOM 4667 C CA . ILE B 1 232 ? 16.219 27.734 -3.518 1 43.91 232 ILE B CA 1
ATOM 4668 C C . ILE B 1 232 ? 17.75 27.75 -3.664 1 43.91 232 ILE B C 1
ATOM 4670 O O . ILE B 1 232 ? 18.422 26.781 -3.35 1 43.91 232 ILE B O 1
ATOM 4674 N N . HIS B 1 233 ? 18.266 28.812 -4.207 1 43.59 233 HIS B N 1
ATOM 4675 C CA . HIS B 1 233 ? 19.719 28.859 -4.352 1 43.59 233 HIS B CA 1
ATOM 4676 C C . HIS B 1 233 ? 20.406 28.828 -2.994 1 43.59 233 HIS B C 1
ATOM 4678 O O . HIS B 1 233 ? 21.547 28.375 -2.885 1 43.59 233 HIS B O 1
ATOM 4684 N N . ARG B 1 234 ? 19.953 29.531 -2.064 1 47.41 234 ARG B N 1
ATOM 4685 C CA . ARG B 1 234 ? 20.688 29.656 -0.814 1 47.41 234 ARG B CA 1
ATOM 4686 C C . ARG B 1 234 ? 20.141 28.703 0.244 1 47.41 234 ARG B C 1
ATOM 4688 O O . ARG B 1 234 ? 20.531 28.781 1.412 1 47.41 234 ARG B O 1
ATOM 4695 N N . GLY B 1 235 ? 19.312 27.672 -0.162 1 57.16 235 GLY B N 1
ATOM 4696 C CA . GLY B 1 235 ? 18.75 26.75 0.803 1 57.16 235 GLY B CA 1
ATOM 4697 C C . GLY B 1 235 ? 17.453 27.25 1.413 1 57.16 235 GLY B C 1
ATOM 4698 O O . GLY B 1 235 ? 17.156 28.453 1.376 1 57.16 235 GLY B O 1
ATOM 4699 N N . PHE B 1 236 ? 16.422 26.453 1.536 1 63.22 236 PHE B N 1
ATOM 4700 C CA . PHE B 1 236 ? 15.156 26.875 2.119 1 63.22 236 PHE B CA 1
ATOM 4701 C C . PHE B 1 236 ? 15.07 26.469 3.586 1 63.22 236 PHE B C 1
ATOM 4703 O O . PHE B 1 236 ? 15.43 25.344 3.945 1 63.22 236 PHE B O 1
ATOM 4710 N N . LYS B 1 237 ? 14.82 27.594 4.383 1 73.12 237 LYS B N 1
ATOM 4711 C CA . LYS B 1 237 ? 14.57 27.328 5.797 1 73.12 237 LYS B CA 1
ATOM 4712 C C . LYS B 1 237 ? 13.281 26.547 5.996 1 73.12 237 LYS B C 1
ATOM 4714 O O . LYS B 1 237 ? 12.227 26.922 5.477 1 73.12 237 LYS B O 1
ATOM 4719 N N . VAL B 1 238 ? 13.414 25.328 6.547 1 81.06 238 VAL B N 1
ATOM 4720 C CA . VAL B 1 238 ? 12.234 24.5 6.777 1 81.06 238 VAL B CA 1
ATOM 4721 C C . VAL B 1 238 ? 11.969 24.391 8.281 1 81.06 238 VAL B C 1
ATOM 4723 O O . VAL B 1 238 ? 12.898 24.234 9.07 1 81.06 238 VAL B O 1
ATOM 4726 N N . THR B 1 239 ? 10.719 24.625 8.641 1 87.44 239 THR B N 1
ATOM 4727 C CA . THR B 1 239 ? 10.258 24.453 10.016 1 87.44 239 THR B CA 1
ATOM 4728 C C . THR B 1 239 ? 9.195 23.359 10.094 1 87.44 239 THR B C 1
ATOM 4730 O O . THR B 1 239 ? 8.773 22.828 9.062 1 87.44 239 THR B O 1
ATOM 4733 N N . ARG B 1 240 ? 8.82 23.016 11.297 1 91.31 240 ARG B N 1
ATOM 4734 C CA . ARG B 1 240 ? 7.855 21.938 11.539 1 91.31 240 ARG B CA 1
ATOM 4735 C C . ARG B 1 240 ? 6.504 22.281 10.914 1 91.31 240 ARG B C 1
ATOM 4737 O O . ARG B 1 240 ? 5.688 21.391 10.664 1 91.31 240 ARG B O 1
ATOM 4744 N N . GLU B 1 241 ? 6.324 23.547 10.648 1 91.69 241 GLU B N 1
ATOM 4745 C CA . GLU B 1 241 ? 5.043 24.016 10.133 1 91.69 241 GLU B CA 1
ATOM 4746 C C . GLU B 1 241 ? 4.762 23.469 8.742 1 91.69 241 GLU B C 1
ATOM 4748 O O . GLU B 1 241 ? 3.611 23.438 8.297 1 91.69 241 GLU B O 1
ATOM 4753 N N . VAL B 1 242 ? 5.836 23.016 8.062 1 88.19 242 VAL B N 1
ATOM 4754 C CA . VAL B 1 242 ? 5.633 22.406 6.754 1 88.19 242 VAL B CA 1
ATOM 4755 C C . VAL B 1 242 ? 4.852 21.094 6.906 1 88.19 242 VAL B C 1
ATOM 4757 O O . VAL B 1 242 ? 4 20.781 6.078 1 88.19 242 VAL B O 1
ATOM 4760 N N . ASP B 1 243 ? 5.152 20.375 7.992 1 93.06 243 ASP B N 1
ATOM 4761 C CA . ASP B 1 243 ? 4.426 19.156 8.297 1 93.06 243 ASP B CA 1
ATOM 4762 C C . ASP B 1 243 ? 2.963 19.453 8.617 1 93.06 243 ASP B C 1
ATOM 4764 O O . ASP B 1 243 ? 2.076 18.656 8.289 1 93.06 243 ASP B O 1
ATOM 4768 N N . ILE B 1 244 ? 2.725 20.562 9.211 1 94.44 244 ILE B N 1
ATOM 4769 C CA . ILE B 1 244 ? 1.372 20.953 9.602 1 94.44 244 ILE B CA 1
ATOM 4770 C C . ILE B 1 244 ? 0.537 21.234 8.352 1 94.44 244 ILE B C 1
ATOM 4772 O O . ILE B 1 244 ? -0.623 20.812 8.266 1 94.44 244 ILE B O 1
ATOM 4776 N N . TRP B 1 245 ? 1.158 21.875 7.461 1 88.75 245 TRP B N 1
ATOM 4777 C CA . TRP B 1 245 ? 0.5 22.109 6.18 1 88.75 245 TRP B CA 1
ATOM 4778 C C . TRP B 1 245 ? 0.123 20.781 5.516 1 88.75 245 TRP B C 1
ATOM 4780 O O . TRP B 1 245 ? -1.027 20.594 5.117 1 88.75 245 TRP B O 1
ATOM 4790 N N . SER B 1 246 ? 1.098 19.859 5.402 1 87.88 246 SER B N 1
ATOM 4791 C CA . SER B 1 246 ? 0.861 18.547 4.789 1 87.88 246 SER B CA 1
ATOM 4792 C C . SER B 1 246 ? -0.239 17.781 5.52 1 87.88 246 SER B C 1
ATOM 4794 O O . SER B 1 246 ? -1.015 17.062 4.895 1 87.88 246 SER B O 1
ATOM 4796 N N . PHE B 1 247 ? -0.283 17.984 6.824 1 93.75 247 PHE B N 1
ATOM 4797 C CA . PHE B 1 247 ? -1.347 17.406 7.633 1 93.75 247 PHE B CA 1
ATOM 4798 C C . PHE B 1 247 ? -2.707 17.953 7.215 1 93.75 247 PHE B C 1
ATOM 4800 O O . PHE B 1 247 ? -3.67 17.188 7.074 1 93.75 247 PHE B O 1
ATOM 4807 N N . GLY B 1 248 ? -2.781 19.219 6.992 1 88.88 248 GLY B N 1
ATOM 4808 C CA . GLY B 1 248 ? -4.008 19.828 6.512 1 88.88 248 GLY B CA 1
ATOM 4809 C C . GLY B 1 248 ? -4.453 19.297 5.164 1 88.88 248 GLY B C 1
ATOM 4810 O O . GLY B 1 248 ? -5.645 19.062 4.945 1 88.88 248 GLY B O 1
ATOM 4811 N N . ILE B 1 249 ? -3.471 19.141 4.324 1 82.88 249 ILE B N 1
ATOM 4812 C CA . ILE B 1 249 ? -3.785 18.609 3 1 82.88 249 ILE B CA 1
ATOM 4813 C C . ILE B 1 249 ? -4.328 17.188 3.133 1 82.88 249 ILE B C 1
ATOM 4815 O O . ILE B 1 249 ? -5.289 16.812 2.455 1 82.88 249 ILE B O 1
ATOM 4819 N N . MET B 1 250 ? -3.756 16.391 3.936 1 86.38 250 MET B N 1
ATOM 4820 C CA . MET B 1 250 ? -4.242 15.047 4.219 1 86.38 250 MET B CA 1
ATOM 4821 C C . MET B 1 250 ? -5.672 15.086 4.746 1 86.38 250 MET B C 1
ATOM 4823 O O . MET B 1 250 ? -6.52 14.305 4.316 1 86.38 250 MET B O 1
ATOM 4827 N N . MET B 1 251 ? -5.938 16 5.668 1 87.5 251 MET B N 1
ATOM 4828 C CA . MET B 1 251 ? -7.285 16.172 6.207 1 87.5 251 MET B CA 1
ATOM 4829 C C . MET B 1 251 ? -8.281 16.484 5.098 1 87.5 251 MET B C 1
ATOM 4831 O O . MET B 1 251 ? -9.336 15.852 5 1 87.5 251 MET B O 1
ATOM 4835 N N . ARG B 1 252 ? -7.906 17.453 4.398 1 79.88 252 ARG B N 1
ATOM 4836 C CA . ARG B 1 252 ? -8.789 17.875 3.32 1 79.88 252 ARG B CA 1
ATOM 4837 C C . ARG B 1 252 ? -9.109 16.719 2.377 1 79.88 252 ARG B C 1
ATOM 4839 O O . ARG B 1 252 ? -10.242 16.594 1.92 1 79.88 252 ARG B O 1
ATOM 4846 N N . THR B 1 253 ? -8.133 15.961 2.123 1 76.81 253 THR B N 1
ATOM 4847 C CA . THR B 1 253 ? -8.281 14.836 1.205 1 76.81 253 THR B CA 1
ATOM 4848 C C . THR B 1 253 ? -9.242 13.797 1.776 1 76.81 253 THR B C 1
ATOM 4850 O O . THR B 1 253 ? -10.133 13.312 1.071 1 76.81 253 THR B O 1
ATOM 4853 N N . MET B 1 254 ? -9.141 13.469 2.971 1 81.38 254 MET B N 1
ATOM 4854 C CA . MET B 1 254 ? -9.977 12.445 3.594 1 81.38 254 MET B CA 1
ATOM 4855 C C . MET B 1 254 ? -11.391 12.977 3.84 1 81.38 254 MET B C 1
ATOM 4857 O O . MET B 1 254 ? -12.359 12.219 3.771 1 81.38 254 MET B O 1
ATOM 4861 N N . MET B 1 255 ? -11.453 14.266 4.148 1 78.69 255 MET B N 1
ATOM 4862 C CA . MET B 1 255 ? -12.758 14.875 4.391 1 78.69 255 MET B CA 1
ATOM 4863 C C . MET B 1 255 ? -13.539 15.031 3.09 1 78.69 255 MET B C 1
ATOM 4865 O O . MET B 1 255 ? -14.766 15.102 3.102 1 78.69 255 MET B O 1
ATOM 4869 N N . GLY B 1 256 ? -13.086 14.789 1.908 1 66.88 256 GLY B N 1
ATOM 4870 C CA . GLY B 1 256 ? -13.75 14.844 0.617 1 66.88 256 GLY B CA 1
ATOM 4871 C C . GLY B 1 256 ? -14.234 16.234 0.247 1 66.88 256 GLY B C 1
ATOM 4872 O O . GLY B 1 256 ? -15.195 16.375 -0.512 1 66.88 256 GLY B O 1
ATOM 4873 N N . PHE B 1 257 ? -13.633 17.312 0.466 1 48.91 257 PHE B N 1
ATOM 4874 C CA . PHE B 1 257 ? -14.195 18.641 0.295 1 48.91 257 PHE B CA 1
ATOM 4875 C C . PHE B 1 257 ? -14.945 18.75 -1.026 1 48.91 257 PHE B C 1
ATOM 4877 O O . PHE B 1 257 ? -14.625 18.047 -1.986 1 48.91 257 PHE B O 1
ATOM 4884 N N . ARG B 1 258 ? -16.203 19.594 -1.067 1 43.34 258 ARG B N 1
ATOM 4885 C CA . ARG B 1 258 ? -17.219 20.031 -2.014 1 43.34 258 ARG B CA 1
ATOM 4886 C C . ARG B 1 258 ? -16.594 20.594 -3.283 1 43.34 258 ARG B C 1
ATOM 4888 O O . ARG B 1 258 ? -15.688 21.422 -3.217 1 43.34 258 ARG B O 1
ATOM 4895 N N . PHE B 1 259 ? -16.484 19.75 -4.391 1 37.72 259 PHE B N 1
ATOM 4896 C CA . PHE B 1 259 ? -16.125 20.344 -5.668 1 37.72 259 PHE B CA 1
ATOM 4897 C C . PHE B 1 259 ? -16.922 21.609 -5.941 1 37.72 259 PHE B C 1
ATOM 4899 O O . PHE B 1 259 ? -18.156 21.547 -6.039 1 37.72 259 PHE B O 1
ATOM 4906 N N . GLN B 1 260 ? -16.766 22.719 -5.316 1 37.53 260 GLN B N 1
ATOM 4907 C CA . GLN B 1 260 ? -17.453 23.812 -5.996 1 37.53 260 GLN B CA 1
ATOM 4908 C C . GLN B 1 260 ? -17.047 23.891 -7.461 1 37.53 260 GLN B C 1
ATOM 4910 O O . GLN B 1 260 ? -15.852 23.969 -7.77 1 37.53 260 GLN B O 1
ATOM 4915 N N . ARG B 1 261 ? -17.922 23.391 -8.305 1 38.72 261 ARG B N 1
ATOM 4916 C CA . ARG B 1 261 ? -17.906 23.5 -9.766 1 38.72 261 ARG B CA 1
ATOM 4917 C C . ARG B 1 261 ? -17.453 24.891 -10.203 1 38.72 261 ARG B C 1
ATOM 4919 O O . ARG B 1 261 ? -18.203 25.859 -10.07 1 38.72 261 ARG B O 1
ATOM 4926 N N . GLN B 1 262 ? -16.266 25.188 -9.938 1 37.91 262 GLN B N 1
ATOM 4927 C CA . GLN B 1 262 ? -16.094 26.391 -10.766 1 37.91 262 GLN B CA 1
ATOM 4928 C C . GLN B 1 262 ? -16.016 26.016 -12.242 1 37.91 262 GLN B C 1
ATOM 4930 O O . GLN B 1 262 ? -15.32 25.062 -12.617 1 37.91 262 GLN B O 1
ATOM 4935 N N . ASN B 1 263 ? -17.031 26.359 -12.93 1 35.59 263 ASN B N 1
ATOM 4936 C CA . ASN B 1 263 ? -17.234 26.375 -14.375 1 35.59 263 ASN B CA 1
ATOM 4937 C C . ASN B 1 263 ? -15.969 26.812 -15.109 1 35.59 263 ASN B C 1
ATOM 4939 O O . ASN B 1 263 ? -15.93 27.875 -15.719 1 35.59 263 ASN B O 1
ATOM 4943 N N . ASN B 1 264 ? -14.828 26.812 -14.492 1 36.56 264 ASN B N 1
ATOM 4944 C CA . ASN B 1 264 ? -13.891 27.391 -15.445 1 36.56 264 ASN B CA 1
ATOM 4945 C C . ASN B 1 264 ? -13.633 26.453 -16.625 1 36.56 264 ASN B C 1
ATOM 4947 O O . ASN B 1 264 ? -13.297 25.281 -16.422 1 36.56 264 ASN B O 1
ATOM 4951 N N . ASN B 1 265 ? -14.234 26.703 -17.734 1 35.94 265 ASN B N 1
ATOM 4952 C CA . ASN B 1 265 ? -14.188 26.25 -19.125 1 35.94 265 ASN B CA 1
ATOM 4953 C C . ASN B 1 265 ? -12.766 25.922 -19.562 1 35.94 265 ASN B C 1
ATOM 4955 O O . ASN B 1 265 ? -12.477 25.859 -20.75 1 35.94 265 ASN B O 1
ATOM 4959 N N . SER B 1 266 ? -11.617 26.531 -18.984 1 35.47 266 SER B N 1
ATOM 4960 C CA . SER B 1 266 ? -10.453 26.625 -19.844 1 35.47 266 SER B CA 1
ATOM 4961 C C . SER B 1 266 ? -9.875 25.234 -20.141 1 35.47 266 SER B C 1
ATOM 4963 O O . SER B 1 266 ? -9.93 24.344 -19.297 1 35.47 266 SER B O 1
ATOM 4965 N N . ASN B 1 267 ? -9.773 24.844 -21.359 1 37.91 267 ASN B N 1
ATOM 4966 C CA . ASN B 1 267 ? -8.984 23.938 -22.172 1 37.91 267 ASN B CA 1
ATOM 4967 C C . ASN B 1 267 ? -7.613 23.672 -21.562 1 37.91 267 ASN B C 1
ATOM 4969 O O . ASN B 1 267 ? -6.59 24.094 -22.109 1 37.91 267 ASN B O 1
ATOM 4973 N N . GLN B 1 268 ? -7.328 23.922 -20.297 1 41.62 268 GLN B N 1
ATOM 4974 C CA . GLN B 1 268 ? -5.93 24.172 -19.953 1 41.62 268 GLN B CA 1
ATOM 4975 C C . GLN B 1 268 ? -5.117 22.875 -20 1 41.62 268 GLN B C 1
ATOM 4977 O O . GLN B 1 268 ? -5.617 21.812 -19.656 1 41.62 268 GLN B O 1
ATOM 4982 N N . GLN B 1 269 ? -3.982 22.953 -20.641 1 45.22 269 GLN B N 1
ATOM 4983 C CA . GLN B 1 269 ? -2.727 22.219 -20.734 1 45.22 269 GLN B CA 1
ATOM 4984 C C . GLN B 1 269 ? -2.316 21.656 -19.375 1 45.22 269 GLN B C 1
ATOM 4986 O O . GLN B 1 269 ? -2.799 22.109 -18.344 1 45.22 269 GLN B O 1
ATOM 4991 N N . VAL B 1 270 ? -1.682 20.547 -19.469 1 48.25 270 VAL B N 1
ATOM 4992 C CA . VAL B 1 270 ? -0.948 19.984 -18.344 1 48.25 270 VAL B CA 1
ATOM 4993 C C . VAL B 1 270 ? -0.406 21.109 -17.469 1 48.25 270 VAL B C 1
ATOM 4995 O O . VAL B 1 270 ? 0.385 21.938 -17.922 1 48.25 270 VAL B O 1
ATOM 4998 N N . LEU B 1 271 ? -1.167 21.406 -16.406 1 54.22 271 LEU B N 1
ATOM 4999 C CA . LEU B 1 271 ? -0.732 22.484 -15.523 1 54.22 271 LEU B CA 1
ATOM 5000 C C . LEU B 1 271 ? 0.688 22.234 -15.023 1 54.22 271 LEU B C 1
ATOM 5002 O O . LEU B 1 271 ? 1.082 21.094 -14.805 1 54.22 271 LEU B O 1
ATOM 5006 N N . THR B 1 272 ? 1.453 23.297 -15.141 1 53.62 272 THR B N 1
ATOM 5007 C CA . THR B 1 272 ? 2.764 23.266 -14.492 1 53.62 272 THR B CA 1
ATOM 5008 C C . THR B 1 272 ? 2.625 23.031 -12.992 1 53.62 272 THR B C 1
ATOM 5010 O O . THR B 1 272 ? 1.525 23.125 -12.445 1 53.62 272 THR B O 1
ATOM 5013 N N . GLU B 1 273 ? 3.562 22.562 -12.383 1 54.69 273 GLU B N 1
ATOM 5014 C CA . GLU B 1 273 ? 3.604 22.422 -10.93 1 54.69 273 GLU B CA 1
ATOM 5015 C C . GLU B 1 273 ? 3.143 23.703 -10.242 1 54.69 273 GLU B C 1
ATOM 5017 O O . GLU B 1 273 ? 2.41 23.656 -9.25 1 54.69 273 GLU B O 1
ATOM 5022 N N . GLU B 1 274 ? 3.58 24.859 -10.805 1 56.31 274 GLU B N 1
ATOM 5023 C CA . GLU B 1 274 ? 3.232 26.156 -10.234 1 56.31 274 GLU B CA 1
ATOM 5024 C C . GLU B 1 274 ? 1.728 26.406 -10.305 1 56.31 274 GLU B C 1
ATOM 5026 O O . GLU B 1 274 ? 1.137 26.922 -9.352 1 56.31 274 GLU B O 1
ATOM 5031 N N . GLU B 1 275 ? 1.242 25.969 -11.359 1 59.41 275 GLU B N 1
ATOM 5032 C CA . GLU B 1 275 ? -0.194 26.172 -11.539 1 59.41 275 GLU B CA 1
ATOM 5033 C C . GLU B 1 275 ? -0.992 25.266 -10.609 1 59.41 275 GLU B C 1
ATOM 5035 O O . GLU B 1 275 ? -2.031 25.656 -10.078 1 59.41 275 GLU B O 1
ATOM 5040 N N . GLN B 1 276 ? -0.398 24.109 -10.328 1 60.06 276 GLN B N 1
ATOM 5041 C CA . GLN B 1 276 ? -1.035 23.172 -9.414 1 60.06 276 GLN B CA 1
ATOM 5042 C C . GLN B 1 276 ? -1.064 23.734 -7.988 1 60.06 276 GLN B C 1
ATOM 5044 O O . GLN B 1 276 ? -2.088 23.641 -7.305 1 60.06 276 GLN B O 1
ATOM 5049 N N . ILE B 1 277 ? -0.031 24.312 -7.715 1 60.91 277 ILE B N 1
ATOM 5050 C CA . ILE B 1 277 ? 0.093 24.906 -6.387 1 60.91 277 ILE B CA 1
ATOM 5051 C C . ILE B 1 277 ? -0.882 26.078 -6.254 1 60.91 277 ILE B C 1
ATOM 5053 O O . ILE B 1 277 ? -1.571 26.203 -5.238 1 60.91 277 ILE B O 1
ATOM 5057 N N . ALA B 1 278 ? -0.924 26.859 -7.277 1 61.47 278 ALA B N 1
ATOM 5058 C CA . ALA B 1 278 ? -1.808 28.031 -7.262 1 61.47 278 ALA B CA 1
ATOM 5059 C C . ALA B 1 278 ? -3.268 27.609 -7.113 1 61.47 278 ALA B C 1
ATOM 5061 O O . ALA B 1 278 ? -4.023 28.219 -6.363 1 61.47 278 ALA B O 1
ATOM 5062 N N . ASN B 1 279 ? -3.561 26.578 -7.75 1 63 279 ASN B N 1
ATOM 5063 C CA . ASN B 1 279 ? -4.93 26.094 -7.68 1 63 279 ASN B CA 1
ATOM 5064 C C . ASN B 1 279 ? -5.266 25.547 -6.293 1 63 279 ASN B C 1
ATOM 5066 O O . ASN B 1 279 ? -6.359 25.781 -5.777 1 63 279 ASN B O 1
ATOM 5070 N N . LEU B 1 280 ? -4.309 24.844 -5.801 1 63.78 280 LEU B N 1
ATOM 5071 C CA . LEU B 1 280 ? -4.496 24.344 -4.441 1 63.78 280 LEU B CA 1
ATOM 5072 C C . LEU B 1 280 ? -4.707 25.5 -3.467 1 63.78 280 LEU B C 1
ATOM 5074 O O . LEU B 1 280 ? -5.609 25.453 -2.629 1 63.78 280 LEU B O 1
ATOM 5078 N N . LEU B 1 281 ? -3.93 26.469 -3.648 1 64.81 281 LEU B N 1
ATOM 5079 C CA . LEU B 1 281 ? -4.012 27.625 -2.762 1 64.81 281 LEU B CA 1
ATOM 5080 C C . LEU B 1 281 ? -5.367 28.312 -2.893 1 64.81 281 LEU B C 1
ATOM 5082 O O . LEU B 1 281 ? -5.945 28.75 -1.895 1 64.81 281 LEU B O 1
ATOM 5086 N N . ASN B 1 282 ? -5.82 28.328 -4.055 1 64.69 282 ASN B N 1
ATOM 5087 C CA . ASN B 1 282 ? -7.121 28.938 -4.293 1 64.69 282 ASN B CA 1
ATOM 5088 C C . ASN B 1 282 ? -8.25 28.125 -3.66 1 64.69 282 ASN B C 1
ATOM 5090 O O . ASN B 1 282 ? -9.188 28.703 -3.094 1 64.69 282 ASN B O 1
ATOM 5094 N N . ASP B 1 283 ? -8.117 26.922 -3.762 1 65.38 283 ASP B N 1
ATOM 5095 C CA . ASP B 1 283 ? -9.125 26.047 -3.172 1 65.38 283 ASP B CA 1
ATOM 5096 C C . ASP B 1 283 ? -9.164 26.203 -1.652 1 65.38 283 ASP B C 1
ATOM 5098 O O . ASP B 1 283 ? -10.242 26.219 -1.05 1 65.38 283 ASP B O 1
ATOM 5102 N N . LEU B 1 284 ? -8.023 26.281 -1.188 1 68.88 284 LEU B N 1
ATOM 5103 C CA . LEU B 1 284 ? -7.918 26.375 0.264 1 68.88 284 LEU B CA 1
ATOM 5104 C C . LEU B 1 284 ? -8.367 27.75 0.757 1 68.88 284 LEU B C 1
ATOM 5106 O O . LEU B 1 284 ? -8.672 27.906 1.938 1 68.88 284 LEU B O 1
ATOM 5110 N N . ASP B 1 285 ? -8.398 28.625 -0.182 1 65.88 285 ASP B N 1
ATOM 5111 C CA . ASP B 1 285 ? -8.836 29.969 0.167 1 65.88 285 ASP B CA 1
ATOM 5112 C C . ASP B 1 285 ? -10.273 29.953 0.676 1 65.88 285 ASP B C 1
ATOM 5114 O O . ASP B 1 285 ? -10.625 30.734 1.574 1 65.88 285 ASP B O 1
ATOM 5118 N N . ASN B 1 286 ? -10.984 29.062 0.183 1 63.62 286 ASN B N 1
ATOM 5119 C CA . ASN B 1 286 ? -12.359 28.953 0.663 1 63.62 286 ASN B CA 1
ATOM 5120 C C . ASN B 1 286 ? -12.406 28.531 2.129 1 63.62 286 ASN B C 1
ATOM 5122 O O . ASN B 1 286 ? -13.25 29.031 2.891 1 63.62 286 ASN B O 1
ATOM 5126 N N . TYR B 1 287 ? -11.578 27.672 2.465 1 63.62 287 TYR B N 1
ATOM 5127 C CA . TYR B 1 287 ? -11.508 27.266 3.867 1 63.62 287 TYR B CA 1
ATOM 5128 C C . TYR B 1 287 ? -11.008 28.406 4.738 1 63.62 287 TYR B C 1
ATOM 5130 O O . TYR B 1 287 ? -11.531 28.641 5.828 1 63.62 287 TYR B O 1
ATOM 5138 N N . ARG B 1 288 ? -10.094 29.047 4.117 1 62.66 288 ARG B N 1
ATOM 5139 C CA . ARG B 1 288 ? -9.523 30.141 4.906 1 62.66 288 ARG B CA 1
ATOM 5140 C C . ARG B 1 288 ? -10.516 31.281 5.066 1 62.66 288 ARG B C 1
ATOM 5142 O O . ARG B 1 288 ? -10.57 31.922 6.121 1 62.66 288 ARG B O 1
ATOM 5149 N N . SER B 1 289 ? -11.258 31.359 3.969 1 61.12 289 SER B N 1
ATOM 5150 C CA . SER B 1 289 ? -12.094 32.562 3.945 1 61.12 289 SER B CA 1
ATOM 5151 C C . SER B 1 289 ? -13.508 32.25 4.43 1 61.12 289 SER B C 1
ATOM 5153 O O . SER B 1 289 ? -14.219 33.156 4.887 1 61.12 289 SER B O 1
ATOM 5155 N N . ASN B 1 290 ? -13.883 30.906 4.145 1 56.84 290 ASN B N 1
ATOM 5156 C CA . ASN B 1 290 ? -15.281 30.609 4.445 1 56.84 290 ASN B CA 1
ATOM 5157 C C . ASN B 1 290 ? -15.477 30.266 5.914 1 56.84 290 ASN B C 1
ATOM 5159 O O . ASN B 1 290 ? -14.82 29.359 6.438 1 56.84 290 ASN B O 1
ATOM 5163 N N . ASN B 1 291 ? -16.141 31.078 6.637 1 52.12 291 ASN B N 1
ATOM 5164 C CA . ASN B 1 291 ? -16.453 30.906 8.055 1 52.12 291 ASN B CA 1
ATOM 5165 C C . ASN B 1 291 ? -17.609 29.938 8.258 1 52.12 291 ASN B C 1
ATOM 5167 O O . ASN B 1 291 ? -18.047 29.719 9.391 1 52.12 291 ASN B O 1
ATOM 5171 N N . ASN B 1 292 ? -18.078 29.312 7.148 1 51.78 292 ASN B N 1
ATOM 5172 C CA . ASN B 1 292 ? -19.25 28.453 7.293 1 51.78 292 ASN B CA 1
ATOM 5173 C C . ASN B 1 292 ? -18.875 27.031 7.711 1 51.78 292 ASN B C 1
ATOM 5175 O O . ASN B 1 292 ? -19.734 26.203 8 1 51.78 292 ASN B O 1
ATOM 5179 N N . TYR B 1 293 ? -17.625 26.797 7.562 1 55.56 293 TYR B N 1
ATOM 5180 C CA . TYR B 1 293 ? -17.297 25.422 7.949 1 55.56 293 TYR B CA 1
ATOM 5181 C C . TYR B 1 293 ? -17.125 25.312 9.461 1 55.56 293 TYR B C 1
ATOM 5183 O O . TYR B 1 293 ? -16.203 25.891 10.023 1 55.56 293 TYR B O 1
ATOM 5191 N N . SER B 1 294 ? -18.219 24.938 10.156 1 61.72 294 SER B N 1
ATOM 5192 C CA . SER B 1 294 ? -18.359 25.109 11.594 1 61.72 294 SER B CA 1
ATOM 5193 C C . SER B 1 294 ? -17.891 23.875 12.359 1 61.72 294 SER B C 1
ATOM 5195 O O . SER B 1 294 ? -17.812 23.891 13.586 1 61.72 294 SER B O 1
ATOM 5197 N N . THR B 1 295 ? -17.406 22.828 11.648 1 77.12 295 THR B N 1
ATOM 5198 C CA . THR B 1 295 ? -17.078 21.672 12.469 1 77.12 295 THR B CA 1
ATOM 5199 C C . THR B 1 295 ? -15.688 21.812 13.062 1 77.12 295 THR B C 1
ATOM 5201 O O . THR B 1 295 ? -14.891 22.641 12.617 1 77.12 295 THR B O 1
ATOM 5204 N N . LYS B 1 296 ? -15.484 21.172 14.141 1 87.38 296 LYS B N 1
ATOM 5205 C CA . LYS B 1 296 ? -14.172 21.094 14.766 1 87.38 296 LYS B CA 1
ATOM 5206 C C . LYS B 1 296 ? -13.086 20.781 13.742 1 87.38 296 LYS B C 1
ATOM 5208 O O . LYS B 1 296 ? -12.016 21.391 13.75 1 87.38 296 LYS B O 1
ATOM 5213 N N . LEU B 1 297 ? -13.422 19.953 12.805 1 89.38 297 LEU B N 1
ATOM 5214 C CA . LEU B 1 297 ? -12.453 19.516 11.797 1 89.38 297 LEU B CA 1
ATOM 5215 C C . LEU B 1 297 ? -12.164 20.641 10.805 1 89.38 297 LEU B C 1
ATOM 5217 O O . LEU B 1 297 ? -11.023 20.812 10.367 1 89.38 297 LEU B O 1
ATOM 5221 N N . ASP B 1 298 ? -13.164 21.438 10.523 1 85.88 298 ASP B N 1
ATOM 5222 C CA . ASP B 1 298 ? -12.969 22.578 9.641 1 85.88 298 ASP B CA 1
ATOM 5223 C C . ASP B 1 298 ? -12.008 23.594 10.25 1 85.88 298 ASP B C 1
ATOM 5225 O O . ASP B 1 298 ? -11.18 24.172 9.547 1 85.88 298 ASP B O 1
ATOM 5229 N N . ARG B 1 299 ? -12.18 23.781 11.523 1 88.38 299 ARG B N 1
ATOM 5230 C CA . ARG B 1 299 ? -11.328 24.734 12.219 1 88.38 299 ARG B CA 1
ATOM 5231 C C . ARG B 1 299 ? -9.883 24.266 12.242 1 88.38 299 ARG B C 1
ATOM 5233 O O . ARG B 1 299 ? -8.953 25.062 12.078 1 88.38 299 ARG B O 1
ATOM 5240 N N . VAL B 1 300 ? -9.695 22.969 12.438 1 93.44 300 VAL B N 1
ATOM 5241 C CA . VAL B 1 300 ? -8.344 22.406 12.398 1 93.44 300 VAL B CA 1
ATOM 5242 C C . VAL B 1 300 ? -7.754 22.578 11 1 93.44 300 VAL B C 1
ATOM 5244 O O . VAL B 1 300 ? -6.625 23.062 10.852 1 93.44 300 VAL B O 1
ATOM 5247 N N . LEU B 1 301 ? -8.516 22.188 9.992 1 89.19 301 LEU B N 1
ATOM 5248 C CA . LEU B 1 301 ? -8.055 22.281 8.617 1 89.19 301 LEU B CA 1
ATOM 5249 C C . LEU B 1 301 ? -7.695 23.719 8.258 1 89.19 301 LEU B C 1
ATOM 5251 O O . LEU B 1 301 ? -6.625 23.969 7.703 1 89.19 301 LEU B O 1
ATOM 5255 N N . LYS B 1 302 ? -8.555 24.641 8.602 1 87.06 302 LYS B N 1
ATOM 5256 C CA . LYS B 1 302 ? -8.297 26.047 8.336 1 87.06 302 LYS B CA 1
ATOM 5257 C C . LYS B 1 302 ? -6.992 26.5 8.984 1 87.06 302 LYS B C 1
ATOM 5259 O O . LYS B 1 302 ? -6.207 27.234 8.375 1 87.06 302 LYS B O 1
ATOM 5264 N N . GLY B 1 303 ? -6.797 26.125 10.203 1 90.56 303 GLY B N 1
ATOM 5265 C CA . GLY B 1 303 ? -5.562 26.453 10.898 1 90.56 303 GLY B CA 1
ATOM 5266 C C . GLY B 1 303 ? -4.328 25.906 10.219 1 90.56 303 GLY B C 1
ATOM 5267 O O . GLY B 1 303 ? -3.314 26.594 10.102 1 90.56 303 GLY B O 1
ATOM 5268 N N . CYS B 1 304 ? -4.398 24.703 9.758 1 92.25 304 CYS B N 1
ATOM 5269 C CA . CYS B 1 304 ? -3.254 24 9.172 1 92.25 304 CYS B CA 1
A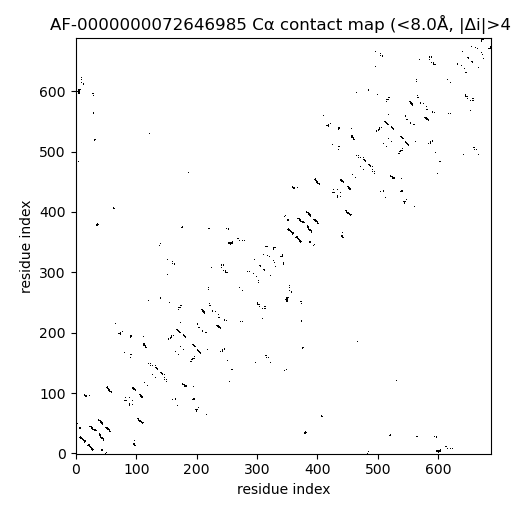TOM 5270 C C . CYS B 1 304 ? -2.832 24.656 7.863 1 92.25 304 CYS B C 1
ATOM 5272 O O . CYS B 1 304 ? -1.649 24.641 7.516 1 92.25 304 CYS B O 1
ATOM 5274 N N . VAL B 1 305 ? -3.787 25.266 7.148 1 87.06 305 VAL B N 1
ATOM 5275 C CA . VAL B 1 305 ? -3.479 25.688 5.785 1 87.06 305 VAL B CA 1
ATOM 5276 C C . VAL B 1 305 ? -3.355 27.219 5.727 1 87.06 305 VAL B C 1
ATOM 5278 O O . VAL B 1 305 ? -3.59 27.812 4.68 1 87.06 305 VAL B O 1
ATOM 5281 N N . GLN B 1 306 ? -3.092 27.797 6.863 1 86 306 GLN B N 1
ATOM 5282 C CA . GLN B 1 306 ? -2.773 29.219 6.859 1 86 306 GLN B CA 1
ATOM 5283 C C . GLN B 1 306 ? -1.573 29.516 5.965 1 86 306 GLN B C 1
ATOM 5285 O O . GLN B 1 306 ? -0.61 28.75 5.938 1 86 306 GLN B O 1
ATOM 5290 N N . ILE B 1 307 ? -1.562 30.625 5.293 1 82.69 307 ILE B N 1
ATOM 5291 C CA . ILE B 1 307 ? -0.482 31 4.383 1 82.69 307 ILE B CA 1
ATOM 5292 C C . ILE B 1 307 ? 0.78 31.312 5.184 1 82.69 307 ILE B C 1
ATOM 5294 O O . ILE B 1 307 ? 1.87 30.844 4.848 1 82.69 307 ILE B O 1
ATOM 5298 N N . ASN B 1 308 ? 0.57 32.125 6.211 1 83.38 308 ASN B N 1
ATOM 5299 C CA . ASN B 1 308 ? 1.679 32.406 7.113 1 83.38 308 ASN B CA 1
ATOM 5300 C C . ASN B 1 308 ? 1.958 31.234 8.055 1 83.38 308 ASN B C 1
ATOM 5302 O O . ASN B 1 308 ? 1.099 30.859 8.852 1 83.38 308 ASN B O 1
ATOM 5306 N N . GLN B 1 309 ? 3.102 30.672 8 1 87.88 309 GLN B N 1
ATOM 5307 C CA . GLN B 1 309 ? 3.441 29.484 8.781 1 87.88 309 GLN B CA 1
ATOM 5308 C C . GLN B 1 309 ? 3.336 29.766 10.273 1 87.88 309 GLN B C 1
ATOM 5310 O O . GLN B 1 309 ? 3.012 28.875 11.055 1 87.88 309 GLN B O 1
ATOM 5315 N N . LYS B 1 310 ? 3.51 31.016 10.703 1 88.62 310 LYS B N 1
ATOM 5316 C CA . LYS B 1 310 ? 3.455 31.391 12.117 1 88.62 310 LYS B CA 1
ATOM 5317 C C . LYS B 1 310 ? 2.031 31.281 12.656 1 88.62 310 LYS B C 1
ATOM 5319 O O . LYS B 1 310 ? 1.826 31.219 13.867 1 88.62 310 LYS B O 1
ATOM 5324 N N . ASP B 1 311 ? 1.129 31.234 11.758 1 91 311 ASP B N 1
ATOM 5325 C CA . ASP B 1 311 ? -0.271 31.188 12.172 1 91 311 ASP B CA 1
ATOM 5326 C C . ASP B 1 311 ? -0.775 29.75 12.258 1 91 311 ASP B C 1
ATOM 5328 O O . ASP B 1 311 ? -1.904 29.516 12.695 1 91 311 ASP B O 1
ATOM 5332 N N . ARG B 1 312 ? 0.054 28.797 11.891 1 92.81 312 ARG B N 1
ATOM 5333 C CA . ARG B 1 312 ? -0.351 27.406 11.953 1 92.81 312 ARG B CA 1
ATOM 5334 C C . ARG B 1 312 ? -0.157 26.844 13.359 1 92.81 312 ARG B C 1
ATOM 5336 O O . ARG B 1 312 ? 0.889 27.047 13.977 1 92.81 312 ARG B O 1
ATOM 5343 N N . PRO B 1 313 ? -1.201 26.219 13.867 1 96.19 313 PRO B N 1
ATOM 5344 C CA . PRO B 1 313 ? -1.054 25.625 15.195 1 96.19 313 PRO B CA 1
ATOM 5345 C C . PRO B 1 313 ? -0.049 24.484 15.227 1 96.19 313 PRO B C 1
ATOM 5347 O O . PRO B 1 313 ? 0.204 23.844 14.195 1 96.19 313 PRO B O 1
ATOM 5350 N N . SER B 1 314 ? 0.524 24.234 16.391 1 96.44 314 SER B N 1
ATOM 5351 C CA . SER B 1 314 ? 1.383 23.078 16.562 1 96.44 314 SER B CA 1
ATOM 5352 C C . SER B 1 314 ? 0.572 21.781 16.562 1 96.44 314 SER B C 1
ATOM 5354 O O . SER B 1 314 ? -0.651 21.812 16.719 1 96.44 314 SER B O 1
ATOM 5356 N N . MET B 1 315 ? 1.303 20.703 16.375 1 96.94 315 MET B N 1
ATOM 5357 C CA . MET B 1 315 ? 0.61 19.422 16.406 1 96.94 315 MET B CA 1
ATOM 5358 C C . MET B 1 315 ? 0.045 19.141 17.797 1 96.94 315 MET B C 1
ATOM 5360 O O . MET B 1 315 ? -1.011 18.516 17.938 1 96.94 315 MET B O 1
ATOM 5364 N N . SER B 1 316 ? 0.717 19.625 18.828 1 96.81 316 SER B N 1
ATOM 5365 C CA . SER B 1 316 ? 0.203 19.5 20.188 1 96.81 316 SER B CA 1
ATOM 5366 C C . SER B 1 316 ? -1.116 20.25 20.344 1 96.81 316 SER B C 1
ATOM 5368 O O . SER B 1 316 ? -2.062 19.734 20.953 1 96.81 316 SER B O 1
ATOM 5370 N N . ALA B 1 317 ? -1.167 21.469 19.844 1 97.44 317 ALA B N 1
ATOM 5371 C CA . ALA B 1 317 ? -2.389 22.266 19.906 1 97.44 317 ALA B CA 1
ATOM 5372 C C . ALA B 1 317 ? -3.535 21.578 19.172 1 97.44 317 ALA B C 1
ATOM 5374 O O . ALA B 1 317 ? -4.668 21.547 19.656 1 97.44 317 ALA B O 1
ATOM 5375 N N . ILE B 1 318 ? -3.193 21 18.016 1 97.69 318 ILE B N 1
ATOM 5376 C CA . ILE B 1 318 ? -4.195 20.312 17.203 1 97.69 318 ILE B CA 1
ATOM 5377 C C . ILE B 1 318 ? -4.727 19.094 17.969 1 97.69 318 ILE B C 1
ATOM 5379 O O . ILE B 1 318 ? -5.941 18.906 18.062 1 97.69 318 ILE B O 1
ATOM 5383 N N . PHE B 1 319 ? -3.83 18.328 18.5 1 97.38 319 PHE B N 1
ATOM 5384 C CA . PHE B 1 319 ? -4.234 17.156 19.266 1 97.38 319 PHE B CA 1
ATOM 5385 C C . PHE B 1 319 ? -5.113 17.547 20.453 1 97.38 319 PHE B C 1
ATOM 5387 O O . PHE B 1 319 ? -6.172 16.953 20.672 1 97.38 319 PHE B O 1
ATOM 5394 N N . ASN B 1 320 ? -4.727 18.562 21.188 1 97.31 320 ASN B N 1
ATOM 5395 C CA . ASN B 1 320 ? -5.477 19.031 22.344 1 97.31 320 ASN B CA 1
ATOM 5396 C C . ASN B 1 320 ? -6.863 19.531 21.953 1 97.31 320 ASN B C 1
ATOM 5398 O O . ASN B 1 320 ? -7.84 19.281 22.672 1 97.31 320 ASN B O 1
ATOM 5402 N N . PHE B 1 321 ? -6.922 20.234 20.891 1 96.69 321 PHE B N 1
ATOM 5403 C CA . PHE B 1 321 ? -8.203 20.75 20.406 1 96.69 321 PHE B CA 1
ATOM 5404 C C . PHE B 1 321 ? -9.141 19.594 20.062 1 96.69 321 PHE B C 1
ATOM 5406 O O . PHE B 1 321 ? -10.312 19.625 20.422 1 96.69 321 PHE B O 1
ATOM 5413 N N . LEU B 1 322 ? -8.57 18.578 19.375 1 95.94 322 LEU B N 1
ATOM 5414 C CA . LEU B 1 322 ? -9.375 17.422 18.953 1 95.94 322 LEU B CA 1
ATOM 5415 C C . LEU B 1 322 ? -9.805 16.609 20.172 1 95.94 322 LEU B C 1
ATOM 5417 O O . LEU B 1 322 ? -10.844 15.945 20.141 1 95.94 322 LEU B O 1
ATOM 5421 N N . GLU B 1 323 ? -9.039 16.734 21.25 1 95.81 323 GLU B N 1
ATOM 5422 C CA . GLU B 1 323 ? -9.359 16.062 22.5 1 95.81 323 GLU B CA 1
ATOM 5423 C C . GLU B 1 323 ? -10.273 16.906 23.375 1 95.81 323 GLU B C 1
ATOM 5425 O O . GLU B 1 323 ? -10.562 16.547 24.516 1 95.81 323 GLU B O 1
ATOM 5430 N N . ASN B 1 324 ? -10.695 18.062 22.938 1 94.94 324 ASN B N 1
ATOM 5431 C CA . ASN B 1 324 ? -11.57 18.984 23.641 1 94.94 324 ASN B CA 1
ATOM 5432 C C . ASN B 1 324 ? -10.922 19.516 24.922 1 94.94 324 ASN B C 1
ATOM 5434 O O . ASN B 1 324 ? -11.594 19.688 25.938 1 94.94 324 ASN B O 1
ATOM 5438 N N . LYS B 1 325 ? -9.648 19.734 24.797 1 95.75 325 LYS B N 1
ATOM 5439 C CA . LYS B 1 325 ? -8.922 20.234 25.953 1 95.75 325 LYS B CA 1
ATOM 5440 C C . LYS B 1 325 ? -8.727 21.75 25.859 1 95.75 325 LYS B C 1
ATOM 5442 O O . LYS B 1 325 ? -8.234 22.375 26.797 1 95.75 325 LYS B O 1
ATOM 5447 N N . CYS B 1 326 ? -8.992 22.344 24.797 1 94.38 326 CYS B N 1
ATOM 5448 C CA . CYS B 1 326 ? -8.898 23.766 24.547 1 94.38 326 CYS B CA 1
ATOM 5449 C C . CYS B 1 326 ? -9.977 24.219 23.562 1 94.38 326 CYS B C 1
ATOM 5451 O O . CYS B 1 326 ? -10.719 23.391 23.031 1 94.38 326 CYS B O 1
ATOM 5453 N N . ASP B 1 327 ? -10.055 25.5 23.281 1 92.56 327 ASP B N 1
ATOM 5454 C CA . ASP B 1 327 ? -11.281 25.969 22.656 1 92.56 327 ASP B CA 1
ATOM 5455 C C . ASP B 1 327 ? -10.984 26.656 21.312 1 92.56 327 ASP B C 1
ATOM 5457 O O . ASP B 1 327 ? -11.844 26.703 20.438 1 92.56 327 ASP B O 1
ATOM 5461 N N . TYR B 1 328 ? -9.781 27.234 21.219 1 91.62 328 TYR B N 1
ATOM 5462 C CA . TYR B 1 328 ? -9.547 27.969 19.984 1 91.62 328 TYR B CA 1
ATOM 5463 C C . TYR B 1 328 ? -8.062 28.031 19.656 1 91.62 328 TYR B C 1
ATOM 5465 O O . TYR B 1 328 ? -7.219 27.844 20.531 1 91.62 328 TYR B O 1
ATOM 5473 N N . PHE B 1 329 ? -7.742 28.25 18.375 1 92.06 329 PHE B N 1
ATOM 5474 C CA . PHE B 1 329 ? -6.371 28.438 17.906 1 92.06 329 PHE B CA 1
ATOM 5475 C C . PHE B 1 329 ? -6.016 29.922 17.875 1 92.06 329 PHE B C 1
ATOM 5477 O O . PHE B 1 329 ? -6.895 30.781 17.734 1 92.06 329 PHE B O 1
ATOM 5484 N N . SER B 1 330 ? -4.707 30.234 17.906 1 87.31 330 SER B N 1
ATOM 5485 C CA . SER B 1 330 ? -4.23 31.609 17.938 1 87.31 330 SER B CA 1
ATOM 5486 C C . SER B 1 330 ? -4.668 32.375 16.688 1 87.31 330 SER B C 1
ATOM 5488 O O . SER B 1 330 ? -4.973 33.562 16.75 1 87.31 330 SER B O 1
ATOM 5490 N N . TYR B 1 331 ? -4.676 31.656 15.57 1 85.31 331 TYR B N 1
ATOM 5491 C CA . TYR B 1 331 ? -5 32.344 14.32 1 85.31 331 TYR B CA 1
ATOM 5492 C C . TYR B 1 331 ? -6.438 32.844 14.336 1 85.31 331 TYR B C 1
ATOM 5494 O O . TYR B 1 331 ? -6.762 33.844 13.664 1 85.31 331 TYR B O 1
ATOM 5502 N N . GLU B 1 332 ? -7.293 32.219 15.07 1 84.5 332 GLU B N 1
ATOM 5503 C CA . GLU B 1 332 ? -8.695 32.625 15.141 1 84.5 332 GLU B CA 1
ATOM 5504 C C . GLU B 1 332 ? -8.875 33.938 15.891 1 84.5 332 GLU B C 1
ATOM 5506 O O . GLU B 1 332 ? -9.781 34.719 15.586 1 84.5 332 GLU B O 1
ATOM 5511 N N . ALA B 1 333 ? -8.062 34.156 16.875 1 82.5 333 ALA B N 1
ATOM 5512 C CA . ALA B 1 333 ? -8.133 35.344 17.703 1 82.5 333 ALA B CA 1
ATOM 5513 C C . ALA B 1 333 ? -7.801 36.594 16.875 1 82.5 333 ALA B C 1
ATOM 5515 O O . ALA B 1 333 ? -8.172 37.719 17.25 1 82.5 333 ALA B O 1
ATOM 5516 N N . LYS B 1 334 ? -7.211 36.406 15.789 1 80 334 LYS B N 1
ATOM 5517 C CA . LYS B 1 334 ? -6.84 37.5 14.93 1 80 334 LYS B CA 1
ATOM 5518 C C . LYS B 1 334 ? -8.039 38 14.125 1 80 334 LYS B C 1
ATOM 5520 O O . LYS B 1 334 ? -8.047 39.156 13.648 1 80 334 LYS B O 1
ATOM 5525 N N . HIS B 1 335 ? -9.008 37.188 14 1 77 335 HIS B N 1
ATOM 5526 C CA . HIS B 1 335 ? -10.078 37.5 13.07 1 77 335 HIS B CA 1
ATOM 5527 C C . HIS B 1 335 ? -11.406 37.656 13.789 1 77 335 HIS B C 1
ATOM 5529 O O . HIS B 1 335 ? -12.336 38.281 13.258 1 77 335 HIS B O 1
ATOM 5535 N N . GLU B 1 336 ? -11.523 37 14.961 1 78.81 336 GLU B N 1
ATOM 5536 C CA . GLU B 1 336 ? -12.797 37.062 15.664 1 78.81 336 GLU B CA 1
ATOM 5537 C C . GLU B 1 336 ? -12.602 37.031 17.172 1 78.81 336 GLU B C 1
ATOM 5539 O O . GLU B 1 336 ? -11.5 36.75 17.656 1 78.81 336 GLU B O 1
ATOM 5544 N N . ARG B 1 337 ? -13.695 37.469 17.859 1 81.06 337 ARG B N 1
ATOM 5545 C CA . ARG B 1 337 ? -13.68 37.312 19.312 1 81.06 337 ARG B CA 1
ATOM 5546 C C . ARG B 1 337 ? -13.773 35.844 19.719 1 81.06 337 ARG B C 1
ATOM 5548 O O . ARG B 1 337 ? -14.641 35.125 19.234 1 81.06 337 ARG B O 1
ATOM 5555 N N . VAL B 1 338 ? -12.789 35.344 20.375 1 83.31 338 VAL B N 1
ATOM 5556 C CA . VAL B 1 338 ? -12.727 33.969 20.766 1 83.31 338 VAL B CA 1
ATOM 5557 C C . VAL B 1 338 ? -12.969 33.844 22.266 1 83.31 338 VAL B C 1
ATOM 5559 O O . VAL B 1 338 ? -12.641 34.75 23.031 1 83.31 338 VAL B O 1
ATOM 5562 N N . ASN B 1 339 ? -13.703 32.844 22.688 1 86.5 339 ASN B N 1
ATOM 5563 C CA . ASN B 1 339 ? -13.961 32.531 24.094 1 86.5 339 ASN B CA 1
ATOM 5564 C C . ASN B 1 339 ? -13.367 31.172 24.469 1 86.5 339 ASN B C 1
ATOM 5566 O O . ASN B 1 339 ? -13.297 30.266 23.641 1 86.5 339 ASN B O 1
ATOM 5570 N N . GLY B 1 340 ? -12.82 31.172 25.766 1 89.88 340 GLY B N 1
ATOM 5571 C CA . GLY B 1 340 ? -12.344 29.891 26.266 1 89.88 340 GLY B CA 1
ATOM 5572 C C . GLY B 1 340 ? -10.828 29.797 26.328 1 89.88 340 GLY B C 1
ATOM 5573 O O . GLY B 1 340 ? -10.141 30.797 26.469 1 89.88 340 GLY B O 1
ATOM 5574 N N . LYS B 1 341 ? -10.367 28.547 26.344 1 93.25 341 LYS B N 1
ATOM 5575 C CA . LYS B 1 341 ? -8.945 28.266 26.516 1 93.25 341 LYS B CA 1
ATOM 5576 C C . LYS B 1 341 ? -8.227 28.156 25.172 1 93.25 341 LYS B C 1
ATOM 5578 O O . LYS B 1 341 ? -8.656 27.391 24.312 1 93.25 341 LYS B O 1
ATOM 5583 N N . LYS B 1 342 ? -7.168 28.859 25.031 1 93.06 342 LYS B N 1
ATOM 5584 C CA . LYS B 1 342 ? -6.352 28.797 23.828 1 93.06 342 LYS B CA 1
ATOM 5585 C C . LYS B 1 342 ? -5.602 27.469 23.734 1 93.06 342 LYS B C 1
ATOM 5587 O O . LYS B 1 342 ? -5.07 26.984 24.734 1 93.06 342 LYS B O 1
ATOM 5592 N N . CYS B 1 343 ? -5.52 26.906 22.516 1 92.69 343 CYS B N 1
ATOM 5593 C CA . CYS B 1 343 ? -4.789 25.656 22.312 1 92.69 343 CYS B CA 1
ATOM 5594 C C . CYS B 1 343 ? -3.293 25.922 22.188 1 92.69 343 CYS B C 1
ATOM 5596 O O . CYS B 1 343 ? -2.869 26.812 21.453 1 92.69 343 CYS B O 1
ATOM 5598 N N . LYS B 1 344 ? -2.537 25.125 23.047 1 89.06 344 LYS B N 1
ATOM 5599 C CA . LYS B 1 344 ? -1.08 25.234 23.031 1 89.06 344 LYS B CA 1
ATOM 5600 C C . LYS B 1 344 ? -0.44 23.891 22.688 1 89.06 344 LYS B C 1
ATOM 5602 O O . LYS B 1 344 ? -0.98 22.828 23.016 1 89.06 344 LYS B O 1
#

pLDDT: mean 78.09, std 16.87, range [31.91, 97.69]

Solvent-accessible surface area (backbone atoms only — not comparable to full-atom values): 36522 Å² total; per-residue (Å²): 119,49,74,45,33,34,41,45,53,34,64,36,70,29,37,22,68,83,79,64,44,72,37,47,31,19,33,28,92,40,58,76,42,56,31,71,73,28,40,28,19,42,21,30,32,60,87,71,51,32,43,25,25,34,34,42,22,57,51,60,71,42,68,39,72,65,52,47,49,22,57,52,36,28,52,50,52,40,54,58,50,63,71,50,56,68,82,63,36,66,28,36,63,47,66,48,22,52,40,76,63,81,49,40,33,40,39,36,26,56,46,62,35,57,29,43,40,56,51,48,54,52,55,52,47,51,36,44,75,69,62,49,54,45,60,45,98,84,67,33,78,40,84,26,72,68,52,49,51,51,50,50,42,53,50,39,23,52,25,48,22,50,37,47,46,50,71,48,23,37,55,67,66,56,44,44,65,36,22,23,27,53,55,82,60,56,86,90,48,83,74,82,55,32,25,39,47,85,39,45,54,35,44,78,34,91,55,77,60,46,69,43,74,71,87,72,63,76,64,83,59,47,34,72,78,71,62,53,58,87,34,52,84,80,26,38,80,41,45,56,50,43,38,35,24,18,46,20,52,42,47,44,41,74,68,18,44,68,68,72,78,67,80,70,77,74,84,57,62,80,62,51,71,67,52,40,46,51,39,41,51,50,54,48,43,49,53,61,66,41,77,76,55,73,47,74,64,41,53,52,37,41,32,22,61,40,85,54,57,86,44,33,62,51,42,52,14,51,32,35,40,75,67,66,72,28,59,38,53,70,55,50,56,75,77,41,94,75,72,80,44,72,37,97,121,48,77,43,33,35,42,45,52,34,63,36,69,29,37,22,67,85,79,63,43,70,37,47,31,21,34,28,91,40,59,76,42,55,32,72,73,29,38,28,20,42,20,30,32,60,87,72,52,32,43,24,26,34,34,43,22,57,51,60,72,44,65,38,70,65,51,46,50,22,57,53,37,27,53,50,50,40,55,58,50,64,71,50,56,66,81,63,36,67,28,37,63,45,67,47,23,50,41,75,62,82,50,40,34,40,38,35,26,57,47,64,36,58,30,42,40,56,51,47,54,52,52,54,47,50,36,44,76,70,63,50,53,44,61,44,98,84,67,34,78,42,82,27,72,68,52,48,51,51,51,49,44,53,50,39,24,53,24,48,23,50,37,47,45,50,71,47,23,38,55,68,66,57,44,44,65,35,23,22,28,54,55,83,60,57,86,91,48,82,74,82,56,32,24,39,48,83,40,46,53,35,44,81,36,92,56,76,59,47,70,42,73,71,85,72,62,76,65,82,60,48,34,71,78,72,62,51,59,86,34,52,84,79,23,37,78,40,44,55,51,42,38,34,24,17,45,21,52,42,47,46,40,75,69,18,43,67,71,71,78,66,82,70,78,74,86,56,62,83,64,50,72,68,51,43,45,52,39,40,51,55,59,48,40,48,51,66,66,43,80,77,57,74,47,74,66,41,52,52,37,32,32,23,60,39,87,53,58,88,43,32,62,50,42,53,15,52,32,35,40,76,68,66,73,28,60,40,54,72,54,50,57,75,77,40,95,73,73,83,44,71,39,94

Secondary structure (DSSP, 8-state):
-----S---EEEEEEBTTT-PEEEEEEEEEEEEEETTEEEEEEEEGGGTEEEEEEEE-GGG-SSHHHHHHHHHHHHHHHHHHTS-HHHHTTBPPEEEEEE-SS-EEEEEE---SBHHHHHHHHHHHHHHTT--EE-TTS-EE--HHHHHHHHHHHHHHHHHHHHHTTTEE-S---GGGEE--TT--TTS-----EE---TT-EE-SSSEEEESS--S-GGGS-HHHH-GGGTTT-EEEETHHHHHHHHHHHHHHHT-------------S--HHHHHHHHHHHHHHHHH-TT--SHHHHHHHHHT-SSGGGSPPHHHHHHHHTTS--B-HHHHTTS---SPBP-/-----S---EEEEEEBTTT-PEEEEEEEEEEEEEETTEEEEEEEEGGGTEEEEEEEE-GGG-SSHHHHHHHHHHHHHHHHHHTS-HHHHTTBPPEEEEEE-SS-EEEEEE---SBHHHHHHHHHHHHHHTT--EE-TTS-EE--HHHHHHHHHHHHHHHHHHHHHTTTEE-S---GGGEE--TT--TTS-----EE---TT-EE-SSSEEEESS--S-GGGS-HHHH-GGGTTT-EEEETHHHHHHHHHHHHHHHT-------------S--HHHHHHHHHHHHHHHHH-TT--SHHHHHHHHHT-SSGGGSPPHHHHHHHHTTS--B-HHHHTTS---SPBP-

Organism: Meloidogyne incognita (NCBI:txid6306)

Foldseek 3Di:
DACLVAQQPDWDFFQFLPPRGTWTKRWHPAFPDDDLFFTKTWIAGPVVRHIKIKGKGQLQVNPDPLSNLLVVQQVVLLSVQQPDDCVLCVQAKHWGGWDDDNGMIITITHDFAAFQVVLLVVVVVVCVVVVQWDADPQRHTDDGPSNVVLLLLSLLQLLVQLLSCVCFWAQLADARRQKGAHNPDDSVDGGNHIHGHRRSQIDGDNDQWDFAQDRDDDCLQFAPQVPPPVCNNVGGIDGNLRNLSSSLVNLCVSSVDDPPPPPPVDPDDDDDSVRSNVVVLVVLVCLLPPPPPPDLSSQLSNLSNDNDSVSRDHSQLNSCSSVVNWFHEPNVVVPDDGDTGYRD/DACLVAQQPDWDFFQFLPPRGTWTKRWHPAFPDDDLFFTKTWIAGPVVRHIKIKGKGQLQVNPDPLSNLLVVQQVVLLSVQQPDDCVLCVQAKHWGGWDDDNGMIITITHDFAAFQVVLLVVVVVVCVVVVQWDADPLRHTDDGPSNVVLLLLSLLQLLVQLLSCVCFWAQLADARRQKGAHNPDDSVDGGNHIHGHRRSQIDGDNDQWDFAQDRDDDCLQFAPQVPPPVCNNVGGIDGNLRNLSSSLVNLCVSSVDDPPPPVPPDPDDDDDSVRSNVVVLVVLVCLLPPPPPPDLSSQLSNLSNDNDSVSRDHSQLNSCSSVVNWFHEPNVVVPDDGDTGYRD

Radius of gyration: 25.33 Å; Cα contacts (8 Å, |Δi|>4): 1331; chains: 2; bounding box: 57×81×54 Å

Sequence (688 aa):
MCRCGHQLFHTYAIPNFKSKTEMKIKVSDMVIGTGGYGNVKHAFWLDKSKCVALKVVDYENLSTDSSKEAADNEISVLQYISKASKKKRHYIIELYGSQKNEHILYIAMELGGISLFDYFEIKDRELLDNGEIQFNATGEFILSEEREELLTTIFKCAAKGLEQFHKFGIHLDVKGINFVIPRQHNMSEPLTMCKLIDFNSSIITKKKYKILKNFIGTRVLMAPEIFNESEIHRGFKVTREVDIWSFGIMMRTMMGFRFQRQNNNSNQQVLTEEEQIANLLNDLDNYRSNNNYSTKLDRVLKGCVQINQKDRPSMSAIFNFLENKCDYFSYEAKHERVNGKKCKMCRCGHQLFHTYAIPNFKSKTEMKIKVSDMVIGTGGYGNVKHAFWLDKSKCVALKVVDYENLSTDSSKEAADNEISVLQYISKASKKKRHYIIELYGSQKNEHILYIAMELGGISLFDYFEIKDRELLDNGEIQFNATGEFILSEEREELLTTIFKCAAKGLEQFHKFGIHLDVKGINFVIPRQHNMSEPLTMCKLIDFNSSIITKKKYKILKNFIGTRVLMAPEIFNESEIHRGFKVTREVDIWSFGIMMRTMMGFRFQRQNNNSNQQVLTEEEQIANLLNDLDNYRSNNNYSTKLDRVLKGCVQINQKDRPSMSAIFNFLENKCDYFSYEAKHERVNGKKCK